Protein AF-A0A8R1I9C0-F1 (afdb_monomer_lite)

Radius of gyration: 32.16 Å; chains: 1; bounding box: 90×76×99 Å

InterPro domains:
  IPR033616 Bridge-like lipid transfer protein family member 1 [PTHR31640] (132-415)
  IPR036397 Ribonuclease H superfamily [G3DSA:3.30.420.10] (11-138)

Secondary structure (DSSP, 8-state):
----S----HHHHHHTT--HHHHHHHTS--HHHHHHHHHHTTT----B-----TTTTSHHHHHHHHHH-S-B--TTTSPTT-GGG-HIIIIIHHHHHHHHTT---SSHHHHHHHHHHHHHTS-HHHHHHHHHTSPPEEEEEEEEEEEEEEEE-HHHHHHHHHHHHHHSSS--S---TT--S-S-TTTTTBSS-SS---S---GGGTS-EEEEEEEEEEEEEEEE--------TTSPPPPPPEEEEEEEEEEEEE-SSEEEEEEEE--EEEEEPPPTT-SS-EEEEES-EEEEEEEEEE-TT--TTBPPEEEEEEEEEEE--EEEEEETTHHHHHHHHHHHHHHHHHH-STT---PPP---BBTTSSBGGG-TTTT-STTS--PPPPBHHHH-EEEEEEEE--EEEEEEETTEEEE--

Foldseek 3Di:
DDDDPDDDDPVVVVVVPCPLQNLCVVVVNHPVVLVVVCVVCVNAADEAEDAVDVSCVDPSNVVNCVVRHLYYQDPVQDDHPCLVLPLCRVPVVVQLCVQCPPDDDPDPVSVVVSSVVSVVPDDPVNSVVSNQVPDAAEAEAEAEAEAAEAADFLLVVQVVVVCCCQCVNPQVDHDDPPDDDPPDLLQRFQLDRPPPPPSPPRCNSVGWYKYKHKHKYAFYKYFLDFDDPPPDPPDDPQGTKIKTWGMWMWIWTDGQFKIKIKIKTAKMKIWADADPPHDDTKIKIWRIKMKIKMWGWDCPPEDPRGGTFTQEIEMEIETEEIAIEAEPPVVVVSVVRSVVRSCCSNVPPVPDDDRPDDQFAANHSHRQQPDPCQPPDPPDPRDGGHGSVVRYHYYYHYHYHYYWYWYDYPPDIDTDD

pLDDT: mean 73.39, std 18.46, range [23.17, 97.19]

Organism: Caenorhabditis japonica (NCBI:txid281687)

Sequence (417 aa):
MKSSPHRPSIELLFKRGLGSAEIARRLQISSSTVRILRRHFAGGPFILQQDWAPSHGSRSTLAVLEAHFPGFLDKNLWPASSPDLNPMDFSVWGMLEGKIAGKVFATVDDLKAALEVAWASIDDGYLRRTVNSLEPDFLGVNIVIEGSDVKFTGLIVKLLFELKNNYFGWYDSMSSLDDGKPEDLIKLKSTFDRNNSNPAKPIEWFRSMDVDVTVRVCNIRAEMLIYSPAIEPLFDPEKVPVVFIEEVAVEVKKTKTQALIQVGVSPACAYLDKSASGTDPGCITLSGFQFRGHAMYSAKEVAWNMGLVEYGWIMEILVGDIAGTLDFPSHALVLHQILETLLLFILSPDDATKVPDRMQFCQHGQLTKACSVAGKKKNEPLAACRTEEAMKYRQIRISVDSVDLTFAEEKTILKTT

Structure (mmCIF, N/CA/C/O backbone):
data_AF-A0A8R1I9C0-F1
#
_entry.id   AF-A0A8R1I9C0-F1
#
loop_
_atom_site.group_PDB
_atom_site.id
_atom_site.type_symbol
_atom_site.label_atom_id
_atom_site.label_alt_id
_atom_site.label_comp_id
_atom_site.label_asym_id
_atom_site.label_entity_id
_atom_site.label_seq_id
_atom_site.pdbx_PDB_ins_code
_atom_site.Cartn_x
_atom_site.Cartn_y
_atom_site.Cartn_z
_atom_site.occupancy
_atom_site.B_iso_or_equiv
_atom_site.auth_seq_id
_atom_site.auth_comp_id
_atom_site.auth_asym_id
_atom_site.auth_atom_id
_atom_site.pdbx_PDB_model_num
ATOM 1 N N . MET A 1 1 ? 41.918 -43.504 -26.534 1.00 29.94 1 MET A N 1
ATOM 2 C CA . MET A 1 1 ? 41.671 -42.795 -27.811 1.00 29.94 1 MET A CA 1
ATOM 3 C C . MET A 1 1 ? 42.480 -41.502 -27.782 1.00 29.94 1 MET A C 1
ATOM 5 O O . MET A 1 1 ? 42.540 -40.872 -26.738 1.00 29.94 1 MET A O 1
ATOM 9 N N . LYS A 1 2 ? 43.208 -41.231 -28.868 1.00 23.17 2 LYS A N 1
ATOM 10 C CA . LYS A 1 2 ? 44.378 -40.344 -29.012 1.00 23.17 2 LYS A CA 1
ATOM 11 C C . LYS A 1 2 ? 44.300 -38.993 -28.277 1.00 23.17 2 LYS A C 1
ATOM 13 O O . LYS A 1 2 ? 43.395 -38.199 -28.509 1.00 23.17 2 LYS A O 1
ATOM 18 N N . SER A 1 3 ? 45.329 -38.713 -27.477 1.00 29.98 3 SER A N 1
ATOM 19 C CA . SER A 1 3 ? 45.716 -37.370 -27.045 1.00 29.98 3 SER A CA 1
ATOM 20 C C . SER A 1 3 ? 46.034 -36.514 -28.274 1.00 29.98 3 SER A C 1
ATOM 22 O O . SER A 1 3 ? 46.989 -36.803 -28.995 1.00 29.98 3 SER A O 1
ATOM 24 N N . SER A 1 4 ? 45.228 -35.483 -28.532 1.00 25.69 4 SER A N 1
ATOM 25 C CA . SER A 1 4 ? 45.495 -34.517 -29.600 1.00 25.69 4 SER A CA 1
ATOM 26 C C . SER A 1 4 ? 46.603 -33.547 -29.162 1.00 25.69 4 SER A C 1
ATOM 28 O O . SER A 1 4 ? 46.416 -32.838 -28.168 1.00 25.69 4 SER A O 1
ATOM 30 N N . PRO A 1 5 ? 47.736 -33.465 -29.880 1.00 33.59 5 PRO A N 1
ATOM 31 C CA . PRO A 1 5 ? 48.786 -32.500 -29.607 1.00 33.59 5 PRO A CA 1
ATOM 32 C C . PRO A 1 5 ? 48.438 -31.212 -30.358 1.00 33.59 5 PRO A C 1
ATOM 34 O O . PRO A 1 5 ? 48.534 -31.188 -31.573 1.00 33.59 5 PRO A O 1
ATOM 37 N N . HIS A 1 6 ? 47.923 -30.202 -29.648 1.00 33.62 6 HIS A N 1
ATOM 38 C CA . HIS A 1 6 ? 47.913 -28.758 -29.989 1.00 33.62 6 HIS A CA 1
ATOM 39 C C . HIS A 1 6 ? 46.763 -28.030 -29.274 1.00 33.62 6 HIS A C 1
ATOM 41 O O . HIS A 1 6 ? 45.937 -27.356 -29.886 1.00 33.62 6 HIS A O 1
ATOM 47 N N . ARG A 1 7 ? 46.710 -28.132 -27.943 1.00 33.62 7 ARG A N 1
ATOM 48 C CA . ARG A 1 7 ? 45.907 -27.217 -27.124 1.00 33.62 7 ARG A CA 1
ATOM 49 C C . ARG A 1 7 ? 46.879 -26.263 -26.428 1.00 33.62 7 ARG A C 1
ATOM 51 O O . ARG A 1 7 ? 47.638 -26.733 -25.584 1.00 33.62 7 ARG A O 1
ATOM 58 N N . PRO A 1 8 ? 46.930 -24.969 -26.778 1.00 31.22 8 PRO A N 1
ATOM 59 C CA . PRO A 1 8 ? 47.720 -24.026 -26.002 1.00 31.22 8 PRO A CA 1
ATOM 60 C C . PRO A 1 8 ? 47.083 -23.901 -24.613 1.00 31.22 8 PRO A C 1
ATOM 62 O O . PRO A 1 8 ? 45.874 -23.688 -24.507 1.00 31.22 8 PRO A O 1
ATOM 65 N N . SER A 1 9 ? 47.878 -24.058 -23.554 1.00 35.94 9 SER A N 1
ATOM 66 C CA . SER A 1 9 ? 47.471 -23.695 -22.195 1.00 35.94 9 SER A CA 1
ATOM 67 C C . SER A 1 9 ? 47.183 -22.189 -22.127 1.00 35.94 9 SER A C 1
ATOM 69 O O . SER A 1 9 ? 47.719 -21.410 -22.915 1.00 35.94 9 SER A O 1
ATOM 71 N N . ILE A 1 10 ? 46.322 -21.773 -21.194 1.00 42.22 10 ILE A N 1
ATOM 72 C CA . ILE A 1 10 ? 45.895 -20.378 -20.961 1.00 42.22 10 ILE A CA 1
ATOM 73 C C . ILE A 1 10 ? 47.075 -19.383 -20.900 1.00 42.22 10 ILE A C 1
ATOM 75 O O . ILE A 1 10 ? 46.959 -18.263 -21.394 1.00 42.22 10 ILE A O 1
ATOM 79 N N . GLU A 1 11 ? 48.246 -19.803 -20.413 1.00 37.56 11 GLU A N 1
ATOM 80 C CA . GLU A 1 11 ? 49.473 -18.989 -20.406 1.00 37.56 11 GLU A CA 1
ATOM 81 C C . GLU A 1 11 ? 50.005 -18.640 -21.805 1.00 37.56 11 GLU A C 1
ATOM 83 O O . GLU A 1 11 ? 50.646 -17.607 -21.988 1.00 37.56 11 GLU A O 1
ATOM 88 N N . LEU A 1 12 ? 49.740 -19.470 -22.817 1.00 39.78 12 LEU A N 1
ATOM 89 C CA . LEU A 1 12 ? 50.243 -19.288 -24.180 1.00 39.78 12 LEU A CA 1
ATOM 90 C C . LEU A 1 12 ? 49.432 -18.246 -24.973 1.00 39.78 12 LEU A C 1
ATOM 92 O O . LEU A 1 12 ? 49.957 -17.653 -25.916 1.00 39.78 12 LEU A O 1
ATOM 96 N N . LEU A 1 13 ? 48.183 -17.982 -24.565 1.00 38.97 13 LEU A N 1
ATOM 97 C CA . LEU A 1 13 ? 47.364 -16.881 -25.092 1.00 38.97 13 LEU A CA 1
ATOM 98 C C . LEU A 1 13 ? 47.771 -15.532 -24.479 1.00 38.97 13 LEU A C 1
ATOM 100 O O . LEU A 1 13 ? 47.834 -14.542 -25.203 1.00 38.97 13 LEU A O 1
ATOM 104 N N . PHE A 1 14 ? 48.160 -15.510 -23.198 1.00 37.91 14 PHE A N 1
ATOM 105 C CA . PHE A 1 14 ? 48.741 -14.326 -22.553 1.00 37.91 14 PHE A CA 1
ATOM 106 C C . PHE A 1 14 ? 50.181 -14.032 -23.026 1.00 37.91 14 PHE A C 1
ATOM 108 O O . PHE A 1 14 ? 50.526 -12.872 -23.240 1.00 37.91 14 PHE A O 1
ATOM 115 N N . LYS A 1 15 ? 51.009 -15.058 -23.295 1.00 38.38 15 LYS A N 1
ATOM 116 C CA . LYS A 1 15 ? 52.380 -14.889 -23.834 1.00 38.38 15 LYS A CA 1
ATOM 117 C C . LYS A 1 15 ? 52.441 -14.406 -25.287 1.00 38.38 15 LYS A C 1
ATOM 119 O O . LYS A 1 15 ? 53.477 -13.897 -25.701 1.00 38.38 15 LYS A O 1
ATOM 124 N N . ARG A 1 16 ? 51.359 -14.533 -26.069 1.00 40.66 16 ARG A N 1
ATOM 125 C CA . ARG A 1 16 ? 51.288 -14.036 -27.459 1.00 40.66 16 ARG A CA 1
ATOM 126 C C . ARG A 1 16 ? 50.937 -12.547 -27.583 1.00 40.66 16 ARG A C 1
ATOM 128 O O . ARG A 1 16 ? 50.728 -12.076 -28.695 1.00 40.66 16 ARG A O 1
ATOM 135 N N . GLY A 1 17 ? 50.898 -11.802 -26.476 1.00 34.22 17 GLY A N 1
ATOM 136 C CA . GLY A 1 17 ? 50.776 -10.340 -26.509 1.00 34.22 17 GLY A CA 1
ATOM 137 C C . GLY A 1 17 ? 49.424 -9.820 -27.004 1.00 34.22 17 GLY A C 1
ATOM 138 O O . GLY A 1 17 ? 49.313 -8.653 -27.368 1.00 34.22 17 GLY A O 1
ATOM 139 N N . LEU A 1 18 ? 48.380 -10.652 -27.013 1.00 41.59 18 LEU A N 1
ATOM 140 C CA . LEU A 1 18 ? 47.022 -10.190 -27.284 1.00 41.59 18 LEU A CA 1
ATOM 141 C C . LEU A 1 18 ? 46.440 -9.629 -25.988 1.00 41.59 18 LEU A C 1
ATOM 143 O O . LEU A 1 18 ? 45.807 -10.337 -25.209 1.00 41.59 18 LEU A O 1
ATOM 147 N N . GLY A 1 19 ? 46.719 -8.349 -25.740 1.00 41.94 19 GLY A N 1
ATOM 148 C CA . GLY A 1 19 ? 46.142 -7.621 -24.617 1.00 41.94 19 GLY A CA 1
ATOM 149 C C . GLY A 1 19 ? 44.613 -7.616 -24.682 1.00 41.94 19 GLY A C 1
ATOM 150 O O . GLY A 1 19 ? 44.015 -7.694 -25.757 1.00 41.94 19 GLY A O 1
ATOM 151 N N . SER A 1 20 ? 43.973 -7.451 -23.528 1.00 41.88 20 SER A N 1
ATOM 152 C CA . SER A 1 20 ? 42.521 -7.270 -23.351 1.00 41.88 20 SER A CA 1
ATOM 153 C C . SER A 1 20 ? 41.899 -6.236 -24.312 1.00 41.88 20 SER A C 1
ATOM 155 O O . SER A 1 20 ? 40.730 -6.344 -24.674 1.00 41.88 20 SER A O 1
ATOM 157 N N . ALA A 1 21 ? 42.703 -5.298 -24.823 1.00 39.72 21 ALA A N 1
ATOM 158 C CA . ALA A 1 21 ? 42.333 -4.332 -25.855 1.00 39.72 21 ALA A CA 1
ATOM 159 C C . ALA A 1 21 ? 42.043 -4.929 -27.253 1.00 39.72 21 ALA A C 1
ATOM 161 O O . ALA A 1 21 ? 41.223 -4.371 -27.977 1.00 39.72 21 ALA A O 1
ATOM 162 N N . GLU A 1 22 ? 42.678 -6.035 -27.664 1.00 42.78 22 GLU A N 1
ATOM 163 C CA . GLU A 1 22 ? 42.409 -6.683 -28.965 1.00 42.78 22 GLU A CA 1
ATOM 164 C C . GLU A 1 22 ? 41.132 -7.539 -28.913 1.00 42.78 22 GLU A C 1
ATOM 166 O O . GLU A 1 22 ? 40.367 -7.597 -29.876 1.00 42.78 22 GLU A O 1
ATOM 171 N N . ILE A 1 23 ? 40.861 -8.157 -27.759 1.00 43.44 23 ILE A N 1
ATOM 172 C CA . ILE A 1 23 ? 39.637 -8.932 -27.508 1.00 43.44 23 ILE A CA 1
ATOM 173 C C . ILE A 1 23 ? 38.421 -7.990 -27.469 1.00 43.44 23 ILE A C 1
ATOM 175 O O . ILE A 1 23 ? 37.419 -8.264 -28.126 1.00 43.44 23 ILE A O 1
ATOM 179 N N . ALA A 1 24 ? 38.552 -6.822 -26.826 1.00 43.34 24 ALA A N 1
ATOM 180 C CA . ALA A 1 24 ? 37.562 -5.741 -26.876 1.00 43.34 24 ALA A CA 1
ATOM 181 C C . ALA A 1 24 ? 37.323 -5.209 -28.307 1.00 43.34 24 ALA A C 1
ATOM 183 O O . ALA A 1 24 ? 36.194 -4.891 -28.678 1.00 43.34 24 ALA A O 1
ATOM 184 N N . ARG A 1 25 ? 38.366 -5.172 -29.153 1.00 44.41 25 ARG A N 1
ATOM 185 C CA . ARG A 1 25 ? 38.270 -4.747 -30.563 1.00 44.41 25 ARG A CA 1
ATOM 186 C C . ARG A 1 25 ? 37.453 -5.719 -31.423 1.00 44.41 25 ARG A C 1
ATOM 188 O O . ARG A 1 25 ? 36.749 -5.278 -32.325 1.00 44.41 25 ARG A O 1
ATOM 195 N N . ARG A 1 26 ? 37.508 -7.025 -31.130 1.00 42.28 26 ARG A N 1
ATOM 196 C CA . ARG A 1 26 ? 36.734 -8.065 -31.840 1.00 42.28 26 ARG A CA 1
ATOM 197 C C . ARG A 1 26 ? 35.256 -8.118 -31.451 1.00 42.28 26 ARG A C 1
ATOM 199 O O . ARG A 1 26 ? 34.464 -8.660 -32.211 1.00 42.28 26 ARG A O 1
ATOM 206 N N . LEU A 1 27 ? 34.896 -7.551 -30.303 1.00 44.88 27 LEU A N 1
ATOM 207 C CA . LEU A 1 27 ? 33.525 -7.524 -29.783 1.00 44.88 27 LEU A CA 1
ATOM 208 C C . LEU A 1 27 ? 32.824 -6.182 -30.003 1.00 44.88 27 LEU A C 1
ATOM 210 O O . LEU A 1 27 ? 31.707 -6.004 -29.539 1.00 44.88 27 LEU A O 1
ATOM 214 N N . GLN A 1 28 ? 33.487 -5.223 -30.662 1.00 52.09 28 GLN A N 1
ATOM 215 C CA . GLN A 1 28 ? 33.010 -3.851 -30.898 1.00 52.09 28 GLN A CA 1
ATOM 216 C C . GLN A 1 28 ? 32.676 -3.027 -29.633 1.00 52.09 28 GLN A C 1
ATOM 218 O O . GLN A 1 28 ? 32.422 -1.828 -29.733 1.00 52.09 28 GLN A O 1
ATOM 223 N N . ILE A 1 29 ? 32.783 -3.591 -28.426 1.00 54.53 29 ILE A N 1
ATOM 224 C CA . ILE A 1 29 ? 32.727 -2.845 -27.165 1.00 54.53 29 ILE A CA 1
ATOM 225 C C . ILE A 1 29 ? 34.126 -2.293 -26.881 1.00 54.53 29 ILE A C 1
ATOM 227 O O . ILE A 1 29 ? 34.937 -2.885 -26.170 1.00 54.53 29 ILE A O 1
ATOM 231 N N . SER A 1 30 ? 34.442 -1.151 -27.487 1.00 54.41 30 SER A N 1
ATOM 232 C CA . SER A 1 30 ? 35.718 -0.475 -27.254 1.00 54.41 30 SER A CA 1
ATOM 233 C C . SER A 1 30 ? 35.876 -0.065 -25.778 1.00 54.41 30 SER A C 1
ATOM 235 O O . SER A 1 30 ? 34.903 0.262 -25.096 1.00 54.41 30 SER A O 1
ATOM 237 N N . SER A 1 31 ? 37.111 0.015 -25.276 1.00 53.94 31 SER A N 1
ATOM 238 C CA . SER A 1 31 ? 37.396 0.595 -23.950 1.00 53.94 31 SER A CA 1
ATOM 239 C C . SER A 1 31 ? 36.885 2.041 -23.819 1.00 53.94 31 SER A C 1
ATOM 241 O O . SER A 1 31 ? 36.512 2.484 -22.730 1.00 53.94 31 SER A O 1
ATOM 243 N N . SER A 1 32 ? 36.787 2.768 -24.938 1.00 58.84 32 SER A N 1
ATOM 244 C CA . SER A 1 32 ? 36.096 4.057 -25.034 1.00 58.84 32 SER A CA 1
ATOM 245 C C . SER A 1 32 ? 34.602 3.958 -24.735 1.00 58.84 32 SER A C 1
ATOM 247 O O . SER A 1 32 ? 34.104 4.820 -24.019 1.00 58.84 32 SER A O 1
ATOM 249 N N . THR A 1 33 ? 33.906 2.919 -25.201 1.00 61.12 33 THR A N 1
ATOM 250 C CA . THR A 1 33 ? 32.479 2.684 -24.927 1.00 61.12 33 THR A CA 1
ATOM 251 C C . THR A 1 33 ? 32.239 2.526 -23.427 1.00 61.12 33 THR A C 1
ATOM 253 O O . THR A 1 33 ? 31.409 3.226 -22.859 1.00 61.12 33 THR A O 1
ATOM 256 N N . VAL A 1 34 ? 33.041 1.703 -22.743 1.00 61.25 34 VAL A N 1
ATOM 257 C CA . VAL A 1 34 ? 32.955 1.514 -21.281 1.00 61.25 34 VAL A CA 1
ATOM 258 C C . VAL A 1 34 ? 33.198 2.828 -20.534 1.00 61.25 34 VAL A C 1
ATOM 260 O O . VAL A 1 34 ? 32.484 3.16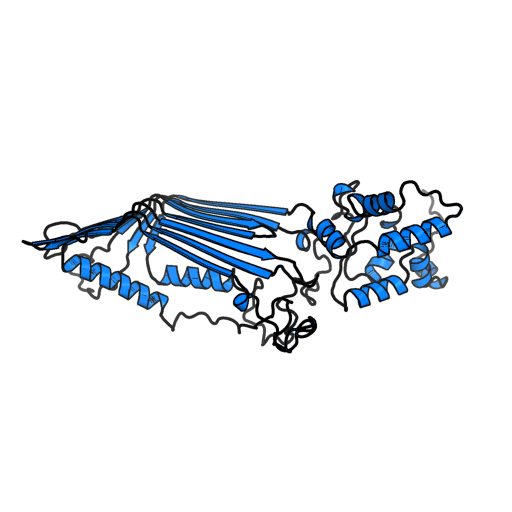2 -19.589 1.00 61.25 34 VAL A O 1
ATOM 263 N N . ARG A 1 35 ? 34.189 3.615 -20.969 1.00 63.88 35 ARG A N 1
ATOM 264 C CA . ARG A 1 35 ? 34.485 4.930 -20.384 1.00 63.88 35 ARG A CA 1
ATOM 265 C C . ARG A 1 35 ? 33.346 5.933 -20.606 1.00 63.88 35 ARG A C 1
ATOM 267 O O . ARG A 1 35 ? 33.035 6.692 -19.691 1.00 63.88 35 ARG A O 1
ATOM 274 N N . ILE A 1 36 ? 32.729 5.933 -21.790 1.00 66.12 36 ILE A N 1
ATOM 275 C CA . ILE A 1 36 ? 31.563 6.768 -22.113 1.00 66.12 36 ILE A CA 1
ATOM 276 C C . ILE A 1 36 ? 30.381 6.373 -21.226 1.00 66.12 36 ILE A C 1
ATOM 278 O O . ILE A 1 36 ? 29.801 7.251 -20.597 1.00 66.12 36 ILE A O 1
ATOM 282 N N . LEU A 1 37 ? 30.087 5.077 -21.094 1.00 63.38 37 LEU A N 1
ATOM 283 C CA . LEU A 1 37 ? 29.000 4.570 -20.250 1.00 63.38 37 LEU A CA 1
ATOM 284 C C . LEU A 1 37 ? 29.204 4.940 -18.776 1.00 63.38 37 LEU A C 1
ATOM 286 O O . LEU A 1 37 ? 28.312 5.512 -18.154 1.00 63.38 37 LEU A O 1
ATOM 290 N N . ARG A 1 38 ? 30.405 4.717 -18.226 1.00 63.00 38 ARG A N 1
ATOM 291 C CA . ARG A 1 38 ? 30.728 5.104 -16.840 1.00 63.00 38 ARG A CA 1
ATOM 292 C C . ARG A 1 38 ? 30.567 6.606 -16.602 1.00 63.00 38 ARG A C 1
ATOM 294 O O . ARG A 1 38 ? 30.095 7.005 -15.541 1.00 63.00 38 ARG A O 1
ATOM 301 N N . ARG A 1 39 ? 30.938 7.439 -17.580 1.00 64.50 39 ARG A N 1
ATOM 302 C CA . ARG A 1 39 ? 30.758 8.895 -17.506 1.00 64.50 39 ARG A CA 1
ATOM 303 C C . ARG A 1 39 ? 29.285 9.292 -17.612 1.00 64.50 39 ARG A C 1
ATOM 305 O O . ARG A 1 39 ? 28.845 10.144 -16.851 1.00 64.50 39 ARG A O 1
ATOM 312 N N . HIS A 1 40 ? 28.546 8.673 -18.530 1.00 65.62 40 HIS A N 1
ATOM 313 C CA . HIS A 1 40 ? 27.128 8.929 -18.768 1.00 65.62 40 HIS A CA 1
ATOM 314 C C . HIS A 1 40 ? 26.287 8.639 -17.520 1.00 65.62 40 HIS A C 1
ATOM 316 O O . HIS A 1 40 ? 25.472 9.459 -17.109 1.00 65.62 40 HIS A O 1
ATOM 322 N N . PHE A 1 41 ? 26.551 7.513 -16.859 1.00 60.28 41 PHE A N 1
ATOM 323 C CA . PHE A 1 41 ? 25.861 7.129 -15.629 1.00 60.28 41 PHE A CA 1
ATOM 324 C C . PHE A 1 41 ? 26.485 7.728 -14.359 1.00 60.28 41 PHE A C 1
ATOM 326 O O . PHE A 1 41 ? 26.131 7.314 -13.260 1.00 60.28 41 PHE A O 1
ATOM 333 N N . ALA A 1 42 ? 27.405 8.696 -14.486 1.00 55.94 42 ALA A N 1
ATOM 334 C CA . ALA A 1 42 ? 28.085 9.369 -13.374 1.00 55.94 42 ALA A CA 1
ATOM 335 C C . ALA A 1 42 ? 28.703 8.405 -12.334 1.00 55.94 42 ALA A C 1
ATOM 337 O O . ALA A 1 42 ? 28.739 8.699 -11.141 1.00 55.94 42 ALA A O 1
ATOM 338 N N . GLY A 1 43 ? 29.176 7.238 -12.782 1.00 53.62 43 GLY A N 1
ATOM 339 C CA . GLY A 1 43 ? 29.708 6.186 -11.911 1.00 53.62 43 GLY A CA 1
ATOM 340 C C . GLY A 1 43 ? 28.659 5.374 -11.137 1.00 53.62 43 GLY A C 1
ATOM 341 O O . GLY A 1 43 ? 29.042 4.560 -10.301 1.00 53.62 43 GLY A O 1
ATOM 342 N N . GLY A 1 44 ? 27.363 5.565 -11.400 1.00 49.38 44 GLY A N 1
ATOM 343 C CA . GLY A 1 44 ? 26.293 4.708 -10.887 1.00 49.38 44 GLY A CA 1
ATOM 344 C C . GLY A 1 44 ? 26.340 3.292 -11.487 1.00 49.38 44 GLY A C 1
ATOM 345 O O . GLY A 1 44 ? 26.877 3.110 -12.584 1.00 49.38 44 GLY A O 1
ATOM 346 N N . PRO A 1 45 ? 25.802 2.274 -10.786 1.00 56.75 45 PRO A N 1
ATOM 347 C CA . PRO A 1 45 ? 25.726 0.916 -11.312 1.00 56.75 45 PRO A CA 1
ATOM 348 C C . PRO A 1 45 ? 24.738 0.844 -12.483 1.00 56.75 45 PRO A C 1
ATOM 350 O O . PRO A 1 45 ? 23.701 1.503 -12.478 1.00 56.75 45 PRO A O 1
ATOM 353 N N . PHE A 1 46 ? 25.062 0.029 -13.482 1.00 65.31 46 PHE A N 1
ATOM 354 C CA . PHE A 1 46 ? 24.222 -0.242 -14.646 1.00 65.31 46 PHE A CA 1
ATOM 355 C C . PHE A 1 46 ? 24.356 -1.716 -15.027 1.00 65.31 46 PHE A C 1
ATOM 357 O O . PHE A 1 46 ? 25.414 -2.309 -14.822 1.00 65.31 46 PHE A O 1
ATOM 364 N N . ILE A 1 47 ? 23.302 -2.305 -15.584 1.00 70.75 47 ILE A N 1
ATOM 365 C CA . ILE A 1 47 ? 23.338 -3.679 -16.086 1.00 70.75 47 ILE A CA 1
ATOM 366 C C . ILE A 1 47 ? 23.338 -3.655 -17.605 1.00 70.75 47 ILE A C 1
ATOM 368 O O . ILE A 1 47 ? 22.550 -2.939 -18.222 1.00 70.75 47 ILE A O 1
ATOM 372 N N . LEU A 1 48 ? 24.225 -4.446 -18.204 1.00 78.31 48 LEU A N 1
ATOM 373 C CA . LEU A 1 48 ? 24.149 -4.738 -19.627 1.00 78.31 48 LEU A CA 1
ATOM 374 C C . LEU A 1 48 ? 23.130 -5.855 -19.877 1.00 78.31 48 LEU A C 1
ATOM 376 O O . LEU A 1 48 ? 23.327 -6.994 -19.455 1.00 78.31 48 LEU A O 1
ATOM 380 N N . GLN A 1 49 ? 22.068 -5.526 -20.602 1.00 81.81 49 GLN A N 1
ATOM 381 C CA . GLN A 1 49 ? 21.154 -6.494 -21.199 1.00 81.81 49 GLN A CA 1
ATOM 382 C C . GLN A 1 49 ? 21.612 -6.772 -22.639 1.00 81.81 49 GLN A C 1
ATOM 384 O O . GLN A 1 49 ? 21.832 -5.837 -23.406 1.00 81.81 49 GLN A O 1
ATOM 389 N N . GLN A 1 50 ? 21.775 -8.046 -22.992 1.00 77.69 50 GLN A N 1
ATOM 390 C CA . GLN A 1 50 ? 22.074 -8.512 -24.350 1.00 77.69 50 GLN A CA 1
ATOM 391 C C . GLN A 1 50 ? 21.404 -9.873 -24.578 1.00 77.69 50 GLN A C 1
ATOM 393 O O . GLN A 1 50 ? 21.148 -10.602 -23.618 1.00 77.69 50 GLN A O 1
ATOM 398 N N . ASP A 1 51 ? 21.152 -10.232 -25.833 1.00 79.00 51 ASP A N 1
ATOM 399 C CA . ASP A 1 51 ? 20.721 -11.578 -26.196 1.00 79.00 51 ASP A CA 1
ATOM 400 C C . ASP A 1 51 ? 21.890 -12.577 -26.108 1.00 79.00 51 ASP A C 1
ATOM 402 O O . ASP A 1 51 ? 23.068 -12.221 -26.182 1.00 79.00 51 ASP A O 1
ATOM 406 N N . TRP A 1 52 ? 21.574 -13.865 -25.966 1.00 81.25 52 TRP A N 1
ATOM 407 C CA . TRP A 1 52 ? 22.575 -14.931 -25.827 1.00 81.25 52 TRP A CA 1
ATOM 408 C C . TRP A 1 52 ? 22.895 -15.644 -27.144 1.00 81.25 52 TRP A C 1
ATOM 410 O O . TRP A 1 52 ? 23.097 -16.863 -27.172 1.00 81.25 52 TRP A O 1
ATOM 420 N N . ALA A 1 53 ? 22.991 -14.881 -28.239 1.00 77.50 53 ALA A N 1
ATOM 421 C CA . ALA A 1 53 ? 23.546 -15.381 -29.493 1.00 77.50 53 ALA A CA 1
ATOM 422 C C . ALA A 1 53 ? 24.942 -16.010 -29.260 1.00 77.50 53 ALA A C 1
ATOM 424 O O . ALA A 1 53 ? 25.672 -15.590 -28.353 1.00 77.50 53 ALA A O 1
ATOM 425 N N . PRO A 1 54 ? 25.375 -17.005 -30.062 1.00 77.12 54 PRO A N 1
ATOM 426 C CA . PRO A 1 54 ? 26.631 -17.727 -29.818 1.00 77.12 54 PRO A CA 1
ATOM 427 C C . PRO A 1 54 ? 27.879 -16.836 -29.674 1.00 77.12 54 PRO A C 1
ATOM 429 O O . PRO A 1 54 ? 28.802 -17.179 -28.934 1.00 77.12 54 PRO A O 1
ATOM 432 N N . SER A 1 55 ? 27.908 -15.682 -30.345 1.00 74.25 55 SER A N 1
ATOM 433 C CA . SER A 1 55 ? 28.952 -14.659 -30.207 1.00 74.25 55 SER A CA 1
ATOM 434 C C . SER A 1 55 ? 28.946 -13.990 -28.829 1.00 74.25 55 SER A C 1
ATOM 436 O O . SER A 1 55 ? 30.012 -13.758 -28.257 1.00 74.25 55 SER A O 1
ATOM 438 N N . HIS A 1 56 ? 27.773 -13.711 -28.264 1.00 75.06 56 HIS A N 1
ATOM 439 C CA . HIS A 1 56 ? 27.616 -13.044 -26.970 1.00 75.06 56 HIS A CA 1
ATOM 440 C C . HIS A 1 56 ? 27.932 -13.980 -25.799 1.00 75.06 56 HIS A C 1
ATOM 442 O O . HIS A 1 56 ? 28.520 -13.549 -24.810 1.00 75.06 56 HIS A O 1
ATOM 448 N N . GLY A 1 57 ? 27.676 -15.284 -25.962 1.00 73.81 57 GLY A N 1
ATOM 449 C CA . GLY A 1 57 ? 28.060 -16.321 -24.998 1.00 73.81 57 GLY A CA 1
ATOM 450 C C . GLY A 1 57 ? 29.491 -16.855 -25.127 1.00 73.81 57 GLY A C 1
ATOM 451 O O . GLY A 1 57 ? 29.849 -17.828 -24.459 1.00 73.81 57 GLY A O 1
ATOM 452 N N . SER A 1 58 ? 30.320 -16.272 -25.999 1.00 77.44 58 SER A N 1
ATOM 453 C CA . SER A 1 58 ? 31.699 -16.725 -26.185 1.00 77.44 58 SER A CA 1
ATOM 454 C C . SER A 1 58 ? 32.561 -16.423 -24.952 1.00 77.44 58 SER A C 1
ATOM 456 O O . SER A 1 58 ? 32.412 -15.383 -24.312 1.00 77.44 58 SER A O 1
ATOM 458 N N . ARG A 1 59 ? 33.539 -17.289 -24.647 1.00 73.50 59 ARG A N 1
ATOM 459 C CA . ARG A 1 59 ? 34.462 -17.087 -23.507 1.00 73.50 59 ARG A CA 1
ATOM 460 C C . ARG A 1 59 ? 35.199 -15.746 -23.566 1.00 73.50 59 ARG A C 1
ATOM 462 O O . ARG A 1 59 ? 35.442 -15.132 -22.535 1.00 73.50 59 ARG A O 1
ATOM 469 N N . SER A 1 60 ? 35.551 -15.298 -24.770 1.00 71.81 60 SER A N 1
ATOM 470 C CA . SER A 1 60 ? 36.164 -13.987 -24.999 1.00 71.81 60 SER A CA 1
ATOM 471 C C . SER A 1 60 ? 35.233 -12.830 -24.643 1.00 71.81 60 SER A C 1
ATOM 473 O O . SER A 1 60 ? 35.710 -11.830 -24.117 1.00 71.81 60 SER A O 1
ATOM 475 N N . THR A 1 61 ? 33.931 -12.963 -24.909 1.00 70.00 61 THR A N 1
ATOM 476 C CA . THR A 1 61 ? 32.928 -11.940 -24.582 1.00 70.00 61 THR A CA 1
ATOM 477 C C . THR A 1 61 ? 32.732 -11.832 -23.086 1.00 70.00 61 THR A C 1
ATOM 479 O O . THR A 1 61 ? 32.859 -10.742 -22.539 1.00 70.00 61 THR A O 1
ATOM 482 N N . LEU A 1 62 ? 32.526 -12.966 -22.414 1.00 77.56 62 LEU A N 1
ATOM 483 C CA . LEU A 1 62 ? 32.318 -13.002 -20.966 1.00 77.56 62 LEU A CA 1
ATOM 484 C C . LEU A 1 62 ? 33.492 -12.389 -20.200 1.00 77.56 62 LEU A C 1
ATOM 486 O O . LEU A 1 62 ? 33.270 -11.560 -19.327 1.00 77.56 62 LEU A O 1
ATOM 490 N N . ALA A 1 63 ? 34.733 -12.678 -20.607 1.00 74.81 63 ALA A N 1
ATOM 491 C CA . ALA A 1 63 ? 35.918 -12.088 -19.983 1.00 74.81 63 ALA A CA 1
ATOM 492 C C . ALA A 1 63 ? 35.961 -10.548 -20.081 1.00 74.81 63 ALA A C 1
ATOM 494 O O . ALA A 1 63 ? 36.459 -9.881 -19.177 1.00 74.81 63 ALA A O 1
ATOM 495 N N . VAL A 1 64 ? 35.446 -9.963 -21.171 1.00 72.12 64 VAL A N 1
ATOM 496 C CA . VAL A 1 64 ? 35.333 -8.500 -21.317 1.00 72.12 64 VAL A CA 1
ATOM 497 C C . VAL A 1 64 ? 34.194 -7.961 -20.455 1.00 72.12 64 VAL A C 1
ATOM 499 O O . VAL A 1 64 ? 34.362 -6.919 -19.820 1.00 72.12 64 VAL A O 1
ATOM 502 N N . LEU A 1 65 ? 33.057 -8.657 -20.410 1.00 74.50 65 LEU A N 1
ATOM 503 C CA . LEU A 1 65 ? 31.912 -8.249 -19.598 1.00 74.50 65 LEU A CA 1
ATOM 504 C C . LEU A 1 65 ? 32.263 -8.221 -18.109 1.00 74.50 65 LEU A C 1
ATOM 506 O O . LEU A 1 65 ? 32.103 -7.179 -17.477 1.00 74.50 65 LEU A O 1
ATOM 510 N N . GLU A 1 66 ? 32.845 -9.303 -17.595 1.00 76.19 66 GLU A N 1
ATOM 511 C CA . GLU A 1 66 ? 33.299 -9.436 -16.205 1.00 76.19 66 GLU A CA 1
ATOM 512 C C . GLU A 1 66 ? 34.340 -8.373 -15.816 1.00 76.19 66 GLU A C 1
ATOM 514 O O . GLU A 1 66 ? 34.333 -7.870 -14.695 1.00 76.19 66 GLU A O 1
ATOM 519 N N . ALA A 1 67 ? 35.230 -7.990 -16.737 1.00 71.69 67 ALA A N 1
ATOM 520 C CA . ALA A 1 67 ? 36.282 -7.013 -16.454 1.00 71.69 67 ALA A CA 1
ATOM 521 C C . ALA A 1 67 ? 35.793 -5.553 -16.448 1.00 71.69 67 ALA A C 1
ATOM 523 O O . ALA A 1 67 ? 36.415 -4.686 -15.822 1.00 71.69 67 ALA A O 1
ATOM 524 N N . HIS A 1 68 ? 34.730 -5.237 -17.193 1.00 71.44 68 HIS A N 1
ATOM 525 C CA . HIS A 1 68 ? 34.394 -3.850 -17.523 1.00 71.44 68 HIS A CA 1
ATOM 526 C C . HIS A 1 68 ? 33.013 -3.390 -17.065 1.00 71.44 68 HIS A C 1
ATOM 528 O O . HIS A 1 68 ? 32.857 -2.194 -16.770 1.00 71.44 68 HIS A O 1
ATOM 534 N N . PHE A 1 69 ? 32.045 -4.299 -16.985 1.00 67.38 69 PHE A N 1
ATOM 535 C CA . PHE A 1 69 ? 30.669 -3.998 -16.617 1.00 67.38 69 PHE A CA 1
ATOM 536 C C . PHE A 1 69 ? 30.433 -4.354 -15.148 1.00 67.38 69 PHE A C 1
ATOM 538 O O . PHE A 1 69 ? 30.880 -5.405 -14.699 1.00 67.38 69 PHE A O 1
ATOM 545 N N . PRO A 1 70 ? 29.736 -3.499 -14.381 1.00 64.06 70 PRO A N 1
ATOM 546 C CA . PRO A 1 70 ? 29.422 -3.804 -12.988 1.00 64.06 70 PRO A CA 1
ATOM 547 C C . PRO A 1 70 ? 28.353 -4.905 -12.848 1.00 64.06 70 PRO A C 1
ATOM 549 O O . PRO A 1 70 ? 28.193 -5.444 -11.759 1.00 64.06 70 PRO A O 1
ATOM 552 N N . GLY A 1 71 ? 27.643 -5.243 -13.932 1.00 72.44 71 GLY A N 1
ATOM 553 C CA . GLY A 1 71 ? 26.736 -6.386 -14.038 1.00 72.44 71 GLY A CA 1
ATOM 554 C C . GLY A 1 71 ? 26.234 -6.577 -15.474 1.00 72.44 71 GLY A C 1
ATOM 555 O O . GLY A 1 71 ? 26.194 -5.625 -16.261 1.00 72.44 71 GLY A O 1
ATOM 556 N N . PHE A 1 72 ? 25.856 -7.803 -15.827 1.00 74.50 72 PHE A N 1
ATOM 557 C CA . PHE A 1 72 ? 25.211 -8.150 -17.095 1.00 74.50 72 PHE A CA 1
ATOM 558 C C . PHE A 1 72 ? 24.229 -9.307 -16.883 1.00 74.50 72 PHE A C 1
ATOM 560 O O . PHE A 1 72 ? 24.382 -10.076 -15.936 1.00 74.50 72 PHE A O 1
ATOM 567 N N . LEU A 1 73 ? 23.221 -9.425 -17.748 1.00 74.44 73 LEU A N 1
ATOM 568 C CA . LEU A 1 73 ? 22.239 -10.505 -17.659 1.00 74.44 73 LEU A CA 1
ATOM 569 C C . LEU A 1 73 ? 22.832 -11.812 -18.171 1.00 74.44 73 LEU A C 1
ATOM 571 O O . LEU A 1 73 ? 23.174 -11.921 -19.350 1.00 74.44 73 LEU A O 1
ATOM 575 N N . ASP A 1 74 ? 22.963 -12.792 -17.280 1.00 72.81 74 ASP A N 1
ATOM 576 C CA . ASP A 1 74 ? 23.491 -14.105 -17.628 1.00 72.81 74 ASP A CA 1
ATOM 577 C C . ASP A 1 74 ? 22.521 -14.927 -18.504 1.00 72.81 74 ASP A C 1
ATOM 579 O O . ASP A 1 74 ? 21.367 -14.553 -18.737 1.00 72.81 74 ASP A O 1
ATOM 583 N N . LYS A 1 75 ? 23.007 -16.064 -19.017 1.00 75.62 75 LYS A N 1
ATOM 584 C CA . LYS A 1 75 ? 22.243 -16.938 -19.920 1.00 75.62 75 LYS A CA 1
ATOM 585 C C . LYS A 1 75 ? 21.012 -17.564 -19.258 1.00 75.62 75 LYS A C 1
ATOM 587 O O . LYS A 1 75 ? 20.086 -17.955 -19.958 1.00 75.62 75 LYS A O 1
ATOM 592 N N . ASN A 1 76 ? 21.028 -17.719 -17.940 1.00 73.62 76 ASN A N 1
ATOM 593 C CA . ASN A 1 76 ? 19.932 -18.325 -17.195 1.00 73.62 76 ASN A CA 1
ATOM 594 C C . ASN A 1 76 ? 18.843 -17.294 -16.867 1.00 73.62 76 ASN A C 1
ATOM 596 O O . ASN A 1 76 ? 17.692 -17.679 -16.700 1.00 73.62 76 ASN A O 1
ATOM 600 N N . LEU A 1 77 ? 19.200 -16.007 -16.800 1.00 70.25 77 LEU A N 1
ATOM 601 C CA . LEU A 1 77 ? 18.278 -14.900 -16.539 1.00 70.25 77 LEU A CA 1
ATOM 602 C C . LEU A 1 77 ? 17.601 -14.360 -17.806 1.00 70.25 77 LEU A C 1
ATOM 604 O O . LEU A 1 77 ? 16.469 -13.888 -17.733 1.00 70.25 77 LEU A O 1
ATOM 608 N N . TRP A 1 78 ? 18.270 -14.402 -18.964 1.00 76.06 78 TRP A N 1
ATOM 609 C CA . TRP A 1 78 ? 17.685 -13.937 -20.224 1.00 76.06 78 TRP A CA 1
ATOM 610 C C . TRP A 1 78 ? 17.077 -15.095 -21.033 1.00 76.06 78 TRP A C 1
ATOM 612 O O . TRP A 1 78 ? 17.817 -15.974 -21.490 1.00 76.06 78 TRP A O 1
ATOM 622 N N . PRO A 1 79 ? 15.753 -15.107 -21.265 1.00 73.12 79 PRO A N 1
ATOM 623 C CA . PRO A 1 79 ? 15.106 -16.189 -21.993 1.00 73.12 79 PRO A CA 1
ATOM 624 C C . PRO A 1 79 ? 15.525 -16.224 -23.469 1.00 73.12 79 PRO A C 1
ATOM 626 O O . PRO A 1 79 ? 15.721 -15.205 -24.139 1.00 73.12 79 PRO A O 1
ATOM 629 N N . ALA A 1 80 ? 15.700 -17.440 -23.988 1.00 73.94 80 ALA A N 1
ATOM 630 C CA . ALA A 1 80 ? 16.058 -17.644 -25.384 1.00 73.94 80 ALA A CA 1
ATOM 631 C C . ALA A 1 80 ? 14.884 -17.275 -26.303 1.00 73.94 80 ALA A C 1
ATOM 633 O O . ALA A 1 80 ? 13.757 -17.699 -26.069 1.00 73.94 80 ALA A O 1
ATOM 634 N N . SER A 1 81 ? 15.181 -16.586 -27.409 1.00 77.69 81 SER A N 1
ATOM 635 C CA . SER A 1 81 ? 14.190 -16.185 -28.423 1.00 77.69 81 SER A CA 1
ATOM 636 C C . SER A 1 81 ? 13.086 -15.254 -27.901 1.00 77.69 81 SER A C 1
ATOM 638 O O . SER A 1 81 ? 11.943 -15.376 -28.329 1.00 77.69 81 SER A O 1
ATOM 640 N N . SER A 1 82 ? 13.434 -14.311 -27.019 1.00 79.31 82 SER A N 1
ATOM 641 C CA . SER A 1 82 ? 12.495 -13.331 -26.445 1.00 79.31 82 SER A CA 1
ATOM 642 C C . SER A 1 82 ? 12.762 -11.889 -26.910 1.00 79.31 82 SER A C 1
ATOM 644 O O . SER A 1 82 ? 13.225 -11.060 -26.120 1.00 79.31 82 SER A O 1
ATOM 646 N N . PRO A 1 83 ? 12.523 -11.561 -28.197 1.00 76.69 83 PRO A N 1
ATOM 647 C CA . PRO A 1 83 ? 12.648 -10.189 -28.699 1.00 76.69 83 PRO A CA 1
ATOM 648 C C . PRO A 1 83 ? 11.582 -9.249 -28.110 1.00 76.69 83 PRO A C 1
ATOM 650 O O . PRO A 1 83 ? 11.793 -8.044 -28.022 1.00 76.69 83 PRO A O 1
ATOM 653 N N . ASP A 1 84 ? 10.457 -9.801 -27.658 1.00 72.88 84 ASP A N 1
ATOM 654 C CA . ASP A 1 84 ? 9.372 -9.115 -26.952 1.00 72.88 84 ASP A CA 1
ATOM 655 C C . ASP A 1 84 ? 9.807 -8.521 -25.605 1.00 72.88 84 ASP A C 1
ATOM 657 O O . ASP A 1 84 ? 9.246 -7.523 -25.159 1.00 72.88 84 ASP A O 1
ATOM 661 N N . LEU A 1 85 ? 10.853 -9.076 -24.989 1.00 73.94 85 LEU A N 1
ATOM 662 C CA . LEU A 1 85 ? 11.420 -8.570 -23.739 1.00 73.94 85 LEU A CA 1
ATOM 663 C C . LEU A 1 85 ? 12.581 -7.591 -23.953 1.00 73.94 85 LEU A C 1
ATOM 665 O O . LEU A 1 85 ? 13.052 -6.994 -22.986 1.00 73.94 85 LEU A O 1
ATOM 669 N N . ASN A 1 86 ? 13.061 -7.411 -25.190 1.00 81.06 86 ASN A N 1
ATOM 670 C CA . ASN A 1 86 ? 14.181 -6.527 -25.509 1.00 81.06 86 ASN A CA 1
ATOM 671 C C . ASN A 1 86 ? 13.695 -5.169 -26.047 1.00 81.06 86 ASN A C 1
ATOM 673 O O . ASN A 1 86 ? 13.265 -5.109 -27.200 1.00 81.06 86 ASN A O 1
ATOM 677 N N . PRO A 1 87 ? 13.850 -4.056 -25.299 1.00 81.19 87 PRO A N 1
ATOM 678 C CA . PRO A 1 87 ? 13.476 -2.709 -25.752 1.00 81.19 87 PRO A CA 1
ATOM 679 C C . PRO A 1 87 ? 14.039 -2.320 -27.118 1.00 81.19 87 PRO A C 1
ATOM 681 O O . PRO A 1 87 ? 13.403 -1.564 -27.859 1.00 81.19 87 PRO A O 1
ATOM 684 N N . MET A 1 88 ? 15.226 -2.835 -27.457 1.00 83.56 88 MET A N 1
ATOM 685 C CA . MET A 1 88 ? 15.818 -2.610 -28.769 1.00 83.56 88 MET A CA 1
ATOM 686 C C . MET A 1 88 ? 14.999 -3.268 -29.881 1.00 83.56 88 MET A C 1
ATOM 688 O O . MET A 1 88 ? 14.699 -2.604 -30.871 1.00 83.56 88 MET A O 1
ATOM 692 N N . ASP A 1 89 ? 14.580 -4.520 -29.692 1.00 80.50 89 ASP A N 1
ATOM 693 C CA . ASP A 1 89 ? 13.908 -5.321 -30.719 1.00 80.50 89 ASP A CA 1
ATOM 694 C C . ASP A 1 89 ? 12.423 -4.981 -30.844 1.00 80.50 89 ASP A C 1
ATOM 696 O O . ASP A 1 89 ? 11.953 -4.729 -31.952 1.00 80.50 89 ASP A O 1
ATOM 700 N N . PHE A 1 90 ? 11.677 -4.898 -29.736 1.00 76.62 90 PHE A N 1
ATOM 701 C CA . PHE A 1 90 ? 10.232 -4.647 -29.816 1.00 76.62 90 PHE A CA 1
ATOM 702 C C . PHE A 1 90 ? 9.868 -3.190 -30.148 1.00 76.62 90 PHE A C 1
ATOM 704 O O . PHE A 1 90 ? 8.698 -2.898 -30.399 1.00 76.62 90 PHE A O 1
ATOM 711 N N . SER A 1 91 ? 10.825 -2.249 -30.126 1.00 83.25 91 SER A N 1
ATOM 712 C CA . SER A 1 91 ? 10.512 -0.818 -30.259 1.00 83.25 91 SER A CA 1
ATOM 713 C C . SER A 1 91 ? 11.581 0.026 -30.952 1.00 83.25 91 SER A C 1
ATOM 715 O O . SER A 1 91 ? 11.287 0.669 -31.964 1.00 83.25 91 SER A O 1
ATOM 717 N N . VAL A 1 92 ? 12.810 0.087 -30.428 1.00 84.12 92 VAL A N 1
ATOM 718 C CA . VAL A 1 92 ? 13.790 1.092 -30.889 1.00 84.12 92 VAL A CA 1
ATOM 719 C C . VAL A 1 92 ? 14.223 0.848 -32.336 1.00 84.12 92 VAL A C 1
ATOM 721 O O . VAL A 1 92 ? 14.279 1.805 -33.112 1.00 84.12 92 VAL A O 1
ATOM 724 N N . TRP A 1 93 ? 14.465 -0.407 -32.729 1.00 81.12 93 TRP A N 1
ATOM 725 C CA . TRP A 1 93 ? 14.807 -0.742 -34.113 1.00 81.12 93 TRP A CA 1
ATOM 726 C C . TRP A 1 93 ? 13.687 -0.382 -35.085 1.00 81.12 93 TRP A C 1
ATOM 728 O O . TRP A 1 93 ? 13.945 0.323 -36.059 1.00 81.12 93 TRP A O 1
ATOM 738 N N . GLY A 1 94 ? 12.438 -0.736 -34.770 1.00 78.00 94 GLY A N 1
ATOM 739 C CA . GLY A 1 94 ? 11.285 -0.364 -35.595 1.00 78.00 94 GLY A CA 1
ATOM 740 C C . GLY A 1 94 ? 11.124 1.154 -35.755 1.00 78.00 94 GLY A C 1
ATOM 741 O O . GLY A 1 94 ? 10.803 1.639 -36.840 1.00 78.00 94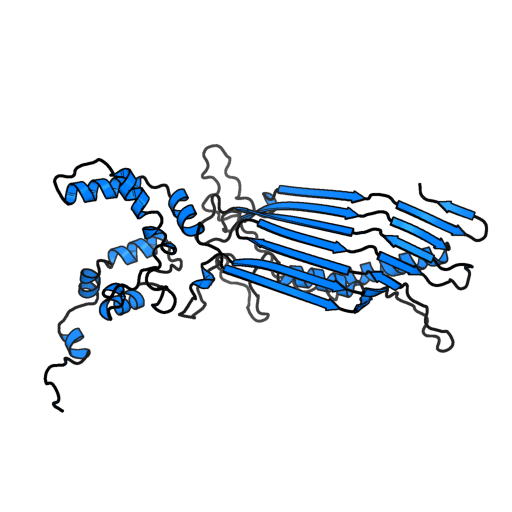 GLY A O 1
ATOM 742 N N . MET A 1 95 ? 11.415 1.939 -34.709 1.00 81.69 95 MET A N 1
ATOM 743 C CA . MET A 1 95 ? 11.403 3.405 -34.798 1.00 81.69 95 MET A CA 1
ATOM 744 C C . MET A 1 95 ? 12.508 3.950 -35.713 1.00 81.69 95 MET A C 1
ATOM 746 O O . MET A 1 95 ? 12.262 4.880 -36.488 1.00 81.69 95 MET A O 1
ATOM 750 N N . LEU A 1 96 ? 13.723 3.407 -35.618 1.00 83.06 96 LEU A N 1
ATOM 751 C CA . LEU A 1 96 ? 14.837 3.810 -36.475 1.00 83.06 96 LEU A CA 1
ATOM 752 C C . LEU A 1 96 ? 14.552 3.471 -37.937 1.00 83.06 96 LEU A C 1
ATOM 754 O O . LEU A 1 96 ? 14.670 4.353 -38.788 1.00 83.06 96 LEU A O 1
ATOM 758 N N . GLU A 1 97 ? 14.107 2.243 -38.207 1.00 81.12 97 GLU A N 1
ATOM 759 C CA . GLU A 1 97 ? 13.694 1.792 -39.537 1.00 81.12 97 GLU A CA 1
ATOM 760 C C . GLU A 1 97 ? 12.592 2.687 -40.102 1.00 81.12 97 GLU A C 1
ATOM 762 O O . GLU A 1 97 ? 12.727 3.191 -41.214 1.00 81.12 97 GLU A O 1
ATOM 767 N N . GLY A 1 98 ? 11.557 2.997 -39.315 1.00 81.69 98 GLY A N 1
ATOM 768 C CA . GLY A 1 98 ? 10.481 3.900 -39.724 1.00 81.69 98 GLY A CA 1
ATOM 769 C C . GLY A 1 98 ? 10.961 5.309 -40.101 1.00 81.69 98 GLY A C 1
ATOM 770 O O . GLY A 1 98 ? 10.447 5.902 -41.048 1.00 81.69 98 GLY A O 1
ATOM 771 N N . LYS A 1 99 ? 11.980 5.851 -39.419 1.00 84.38 99 LYS A N 1
ATOM 772 C CA . LYS A 1 99 ? 12.555 7.182 -39.721 1.00 84.38 99 LYS A CA 1
ATOM 773 C C . LYS A 1 99 ? 13.382 7.221 -41.010 1.00 84.38 99 LYS A C 1
ATOM 775 O O . LYS A 1 99 ? 13.569 8.297 -41.598 1.00 84.38 99 LYS A O 1
ATOM 780 N N . ILE A 1 100 ? 13.921 6.081 -41.432 1.00 87.69 100 ILE A N 1
ATOM 781 C CA . ILE A 1 100 ? 14.698 5.962 -42.672 1.00 87.69 100 ILE A CA 1
ATOM 782 C C . ILE A 1 100 ? 13.929 5.256 -43.794 1.00 87.69 100 ILE A C 1
ATOM 784 O O . ILE A 1 100 ? 14.418 5.210 -44.922 1.00 87.69 100 ILE A O 1
ATOM 788 N N . ALA A 1 101 ? 12.723 4.762 -43.511 1.00 85.56 101 ALA A N 1
ATOM 789 C CA . ALA A 1 101 ? 11.863 4.086 -44.467 1.00 85.56 101 ALA A CA 1
ATOM 790 C C . ALA A 1 101 ? 11.599 4.962 -45.701 1.00 85.56 101 ALA A C 1
ATOM 792 O O . ALA A 1 101 ? 11.400 6.175 -45.608 1.00 85.56 101 ALA A O 1
ATOM 793 N N . GLY A 1 102 ? 11.621 4.335 -46.879 1.00 83.38 102 GLY A N 1
ATOM 794 C CA . GLY A 1 102 ? 11.422 5.013 -48.163 1.00 83.38 102 GLY A CA 1
ATOM 795 C C . GLY A 1 102 ? 12.637 5.788 -48.687 1.00 83.38 102 GLY A C 1
ATOM 796 O O . GLY A 1 102 ? 12.563 6.338 -49.784 1.00 83.38 102 GLY A O 1
ATOM 797 N N . LYS A 1 103 ? 13.761 5.824 -47.957 1.00 89.38 103 LYS A N 1
ATOM 798 C CA . LYS A 1 103 ? 15.029 6.382 -48.449 1.00 89.38 103 LYS A CA 1
ATOM 799 C C . LYS A 1 103 ? 15.874 5.287 -49.097 1.00 89.38 103 LYS A C 1
ATOM 801 O O . LYS A 1 103 ? 15.931 4.163 -48.606 1.00 89.38 103 LYS A O 1
ATOM 806 N N . VAL A 1 104 ? 16.557 5.633 -50.185 1.00 89.06 104 VAL A N 1
ATOM 807 C CA . VAL A 1 104 ? 17.551 4.771 -50.837 1.00 89.06 104 VAL A CA 1
ATOM 808 C C . VAL A 1 104 ? 18.931 5.328 -50.524 1.00 89.06 104 VAL A C 1
ATOM 810 O O . VAL A 1 104 ? 19.178 6.517 -50.721 1.00 89.06 104 VAL A O 1
ATOM 813 N N . PHE A 1 105 ? 19.822 4.471 -50.040 1.00 92.00 105 PHE A N 1
ATOM 814 C CA . PHE A 1 105 ? 21.188 4.839 -49.683 1.00 92.00 105 PHE A CA 1
ATOM 815 C C . PHE A 1 105 ? 22.154 4.224 -50.692 1.00 92.00 105 PHE A C 1
ATOM 817 O O . PHE A 1 105 ? 22.067 3.031 -50.983 1.00 92.00 105 PHE A O 1
ATOM 824 N N . ALA A 1 106 ? 23.048 5.042 -51.250 1.00 89.38 106 ALA A N 1
ATOM 825 C CA . ALA A 1 106 ? 24.004 4.600 -52.264 1.00 89.38 106 ALA A CA 1
ATOM 826 C C . ALA A 1 106 ? 25.188 3.844 -51.645 1.00 89.38 106 ALA A C 1
ATOM 828 O O . ALA A 1 106 ? 25.750 2.948 -52.275 1.00 89.38 106 ALA A O 1
ATOM 829 N N . THR A 1 107 ? 25.557 4.186 -50.408 1.00 93.44 107 THR A N 1
ATOM 830 C CA . THR A 1 107 ? 26.660 3.561 -49.677 1.00 93.44 107 THR A CA 1
ATOM 831 C C . THR A 1 107 ? 26.264 3.172 -48.251 1.00 93.44 107 THR A C 1
ATOM 833 O O . THR A 1 107 ? 25.282 3.658 -47.687 1.00 93.44 107 THR A O 1
ATOM 836 N N . VAL A 1 108 ? 27.064 2.291 -47.640 1.00 88.44 108 VAL A N 1
ATOM 837 C CA . VAL A 1 108 ? 26.916 1.919 -46.222 1.00 88.44 108 VAL A CA 1
ATOM 838 C C . VAL A 1 108 ? 27.130 3.126 -45.304 1.00 88.44 108 VAL A C 1
ATOM 840 O O . VAL A 1 108 ? 26.501 3.211 -44.252 1.00 88.44 108 VAL A O 1
ATOM 843 N N . ASP A 1 109 ? 27.993 4.066 -45.690 1.00 91.06 109 ASP A N 1
ATOM 844 C CA . ASP A 1 109 ? 28.269 5.252 -44.880 1.00 91.06 109 ASP A CA 1
ATOM 845 C C . ASP A 1 109 ? 27.104 6.251 -44.925 1.00 91.06 109 ASP A C 1
ATOM 847 O O . ASP A 1 109 ? 26.761 6.818 -43.888 1.00 91.06 109 ASP A O 1
ATOM 851 N N . ASP A 1 110 ? 26.404 6.365 -46.061 1.00 87.94 110 ASP A N 1
ATOM 852 C CA . ASP A 1 110 ? 25.161 7.147 -46.154 1.00 87.94 110 ASP A CA 1
ATOM 853 C C . ASP A 1 110 ? 24.069 6.579 -45.236 1.00 87.94 110 ASP A C 1
ATOM 855 O O . ASP A 1 110 ? 23.358 7.327 -44.559 1.00 87.94 110 ASP A O 1
ATOM 859 N N . LEU A 1 111 ? 23.956 5.246 -45.173 1.00 88.38 111 LEU A N 1
ATOM 860 C CA . LEU A 1 111 ? 23.025 4.568 -44.271 1.00 88.38 111 LEU A CA 1
ATOM 861 C C . LEU A 1 111 ? 23.388 4.814 -42.798 1.00 88.38 111 LEU A C 1
ATOM 863 O O . LEU A 1 111 ? 22.508 5.135 -41.999 1.00 88.38 111 LEU A O 1
ATOM 867 N N . LYS A 1 112 ? 24.672 4.699 -42.428 1.00 88.00 112 LYS A N 1
ATOM 868 C CA . LYS A 1 112 ? 25.136 4.988 -41.059 1.00 88.00 112 LYS A CA 1
ATOM 869 C C . LYS A 1 112 ? 24.838 6.430 -40.661 1.00 88.00 112 LYS A C 1
ATOM 871 O O . LYS A 1 112 ? 24.262 6.644 -39.600 1.00 88.00 112 LYS A O 1
ATOM 876 N N . ALA A 1 113 ? 25.161 7.397 -41.520 1.00 90.12 113 ALA A N 1
ATOM 877 C CA . ALA A 1 113 ? 24.894 8.808 -41.257 1.00 90.12 113 ALA A CA 1
ATOM 878 C C . ALA A 1 113 ? 23.391 9.071 -41.063 1.00 90.12 113 ALA A C 1
ATOM 880 O O . ALA A 1 113 ? 22.986 9.793 -40.150 1.00 90.12 113 ALA A O 1
ATOM 881 N N . ALA A 1 114 ? 22.538 8.439 -41.875 1.00 88.31 114 ALA A N 1
ATOM 882 C CA . ALA A 1 114 ? 21.092 8.548 -41.722 1.00 88.31 114 ALA A CA 1
ATOM 883 C C . ALA A 1 114 ? 20.581 7.933 -40.408 1.00 88.31 114 ALA A C 1
ATOM 885 O O . ALA A 1 114 ? 19.696 8.514 -39.774 1.00 88.31 114 ALA A O 1
ATOM 886 N N . LEU A 1 115 ? 21.141 6.797 -39.979 1.00 87.50 115 LEU A N 1
ATOM 887 C CA . LEU A 1 115 ? 20.823 6.164 -38.697 1.00 87.50 115 LEU A CA 1
ATOM 888 C C . LEU A 1 115 ? 21.301 6.994 -37.500 1.00 87.50 115 LEU A C 1
ATOM 890 O O . LEU A 1 115 ? 20.567 7.103 -36.524 1.00 87.50 115 LEU A O 1
ATOM 894 N N . GLU A 1 116 ? 22.474 7.626 -37.573 1.00 91.25 116 GLU A N 1
ATOM 895 C CA . GLU A 1 116 ? 22.976 8.527 -36.525 1.00 91.25 116 GLU A CA 1
ATOM 896 C C . GLU A 1 116 ? 22.062 9.746 -36.341 1.00 91.25 116 GLU A C 1
ATOM 898 O O . GLU A 1 116 ? 21.710 10.097 -35.213 1.00 91.25 116 GLU A O 1
ATOM 903 N N . VAL A 1 117 ? 21.604 10.351 -37.443 1.00 90.94 117 VAL A N 1
ATOM 904 C CA . VAL A 1 117 ? 20.620 11.446 -37.407 1.00 90.94 117 VAL A CA 1
ATOM 905 C C . VAL A 1 117 ? 19.278 10.960 -36.854 1.00 90.94 117 VAL A C 1
ATOM 907 O O . VAL A 1 117 ? 18.662 11.641 -36.031 1.00 90.94 117 VAL A O 1
ATOM 910 N N . ALA A 1 118 ? 18.818 9.778 -37.276 1.00 88.88 118 ALA A N 1
ATOM 911 C CA . ALA A 1 118 ? 17.584 9.190 -36.768 1.00 88.88 118 ALA A CA 1
ATOM 912 C C . ALA A 1 118 ? 17.670 8.935 -35.255 1.00 88.88 118 ALA A C 1
ATOM 914 O O . ALA A 1 118 ? 16.758 9.346 -34.538 1.00 88.88 118 ALA A O 1
ATOM 915 N N . TRP A 1 119 ? 18.772 8.355 -34.775 1.00 90.31 119 TRP A N 1
ATOM 916 C CA . TRP A 1 119 ? 19.054 8.108 -33.360 1.00 90.31 119 TRP A CA 1
ATOM 917 C C . TRP A 1 119 ? 19.076 9.398 -32.543 1.00 90.31 119 TRP A C 1
ATOM 919 O O . TRP A 1 119 ? 18.373 9.499 -31.542 1.00 90.31 119 TRP A O 1
ATOM 929 N N . ALA A 1 120 ? 19.805 10.418 -33.004 1.00 89.88 120 ALA A N 1
ATOM 930 C CA . ALA A 1 120 ? 19.886 11.713 -32.327 1.00 89.88 120 ALA A CA 1
ATOM 931 C C . ALA A 1 120 ? 18.532 12.443 -32.241 1.00 89.88 120 ALA A C 1
ATOM 933 O O . ALA A 1 120 ? 18.359 13.330 -31.409 1.00 89.88 120 ALA A O 1
ATOM 934 N N . SER A 1 121 ? 17.573 12.080 -33.098 1.00 89.56 121 SER A N 1
ATOM 935 C CA . SER A 1 121 ? 16.211 12.624 -33.083 1.00 89.56 121 SER A CA 1
ATOM 936 C C . SER A 1 121 ? 15.233 11.857 -32.184 1.00 89.56 121 SER A C 1
ATOM 938 O O . SER A 1 121 ? 14.064 12.244 -32.103 1.00 89.56 121 SER A O 1
ATOM 940 N N . ILE A 1 122 ? 15.652 10.742 -31.574 1.00 86.50 122 ILE A N 1
ATOM 941 C CA . ILE A 1 122 ? 14.820 10.005 -30.621 1.00 86.50 122 ILE A CA 1
ATOM 942 C C . ILE A 1 122 ? 14.802 10.775 -29.300 1.00 86.50 122 ILE A C 1
ATOM 944 O O . ILE A 1 122 ? 15.840 11.114 -28.743 1.00 86.50 122 ILE A O 1
ATOM 948 N N . ASP A 1 123 ? 13.599 11.044 -28.801 1.00 84.44 123 ASP A N 1
ATOM 949 C CA . ASP A 1 123 ? 13.388 11.693 -27.511 1.00 84.44 123 ASP A CA 1
ATOM 950 C C . ASP A 1 123 ? 13.786 10.765 -26.349 1.00 84.44 123 ASP A C 1
ATOM 952 O O . ASP A 1 123 ? 13.346 9.615 -26.281 1.00 84.44 123 ASP A O 1
ATOM 956 N N . ASP A 1 124 ? 14.541 11.276 -25.375 1.00 77.88 124 ASP A N 1
ATOM 957 C CA . ASP A 1 124 ? 14.902 10.528 -24.161 1.00 77.88 124 ASP A CA 1
ATOM 958 C C . ASP A 1 124 ? 13.659 10.030 -23.404 1.00 77.88 124 ASP A C 1
ATOM 960 O O . ASP A 1 124 ? 13.668 8.960 -22.789 1.00 77.88 124 ASP A O 1
ATOM 964 N N . GLY A 1 125 ? 12.563 10.794 -23.442 1.00 74.31 125 GLY A N 1
ATOM 965 C CA . GLY A 1 125 ? 11.283 10.394 -22.870 1.00 74.31 125 GLY A CA 1
ATOM 966 C C . GLY A 1 125 ? 10.672 9.177 -23.569 1.00 74.31 125 GLY A C 1
ATOM 967 O O . GLY A 1 125 ? 10.053 8.350 -22.898 1.00 74.31 125 GLY A O 1
ATOM 968 N N . TYR A 1 126 ? 10.861 9.030 -24.883 1.00 78.81 126 TYR A N 1
ATOM 969 C CA . TYR A 1 126 ? 10.459 7.838 -25.630 1.00 78.81 126 TYR A CA 1
ATOM 970 C C . TYR A 1 126 ? 11.217 6.604 -25.145 1.00 78.81 126 TYR A C 1
ATOM 972 O O . TYR A 1 126 ? 10.582 5.641 -24.723 1.00 78.81 126 TYR A O 1
ATOM 980 N N . LEU A 1 127 ? 12.552 6.666 -25.101 1.00 80.75 127 LEU A N 1
ATOM 981 C CA . LEU A 1 127 ? 13.384 5.549 -24.633 1.00 80.75 127 LEU A CA 1
ATOM 982 C C . LEU A 1 127 ? 13.011 5.127 -23.206 1.00 80.75 127 LEU A C 1
ATOM 984 O O . LEU A 1 127 ? 12.882 3.939 -22.913 1.00 80.75 127 LEU A O 1
ATOM 988 N N . ARG A 1 128 ? 12.747 6.102 -22.328 1.00 74.19 128 ARG A N 1
ATOM 989 C CA . ARG A 1 128 ? 12.271 5.838 -20.964 1.00 74.19 128 ARG A CA 1
ATOM 990 C C . ARG A 1 128 ? 10.933 5.118 -20.942 1.00 74.19 128 ARG A C 1
ATOM 992 O O . ARG A 1 128 ? 10.770 4.217 -20.130 1.00 74.19 128 ARG A O 1
ATOM 999 N N . ARG A 1 129 ? 9.963 5.516 -21.771 1.00 76.69 129 ARG A N 1
ATOM 1000 C CA . ARG A 1 129 ? 8.656 4.841 -21.828 1.00 76.69 129 ARG A CA 1
ATOM 1001 C C . ARG A 1 129 ? 8.797 3.407 -22.321 1.00 76.69 129 ARG A C 1
ATOM 1003 O O . ARG A 1 129 ? 8.198 2.535 -21.713 1.00 76.69 129 ARG A O 1
ATOM 1010 N N . THR A 1 130 ? 9.633 3.175 -23.330 1.00 79.12 130 THR A N 1
ATOM 1011 C CA . THR A 1 130 ? 9.905 1.839 -23.873 1.00 79.12 130 THR A CA 1
ATOM 1012 C C . THR A 1 130 ? 10.518 0.904 -22.832 1.00 79.12 130 THR A C 1
ATOM 1014 O O . THR A 1 130 ? 10.050 -0.208 -22.651 1.00 79.12 130 THR A O 1
ATOM 1017 N N . VAL A 1 131 ? 11.533 1.344 -22.085 1.00 75.94 131 VAL A N 1
ATOM 1018 C CA . VAL A 1 131 ? 12.101 0.503 -21.013 1.00 75.94 131 VAL A CA 1
ATOM 1019 C C . VAL A 1 131 ? 11.075 0.272 -19.897 1.00 75.94 131 VAL A C 1
ATOM 1021 O O . VAL A 1 131 ? 11.006 -0.802 -19.309 1.00 75.94 131 VAL A O 1
ATOM 1024 N N . ASN A 1 132 ? 10.239 1.273 -19.618 1.00 70.75 132 ASN A N 1
ATOM 1025 C CA . ASN A 1 132 ? 9.220 1.200 -18.579 1.00 70.75 132 ASN A CA 1
ATOM 1026 C C . ASN A 1 132 ? 7.941 0.454 -18.977 1.00 70.75 132 ASN A C 1
ATOM 1028 O O . ASN A 1 132 ? 7.100 0.301 -18.091 1.00 70.75 132 ASN A O 1
ATOM 1032 N N . SER A 1 133 ? 7.784 0.050 -20.242 1.00 73.94 133 SER A N 1
ATOM 1033 C CA . SER A 1 133 ? 6.598 -0.652 -20.747 1.00 73.94 133 SER A CA 1
ATOM 1034 C C . SER A 1 133 ? 6.682 -2.167 -20.607 1.00 73.94 133 SER A C 1
ATOM 1036 O O . SER A 1 133 ? 5.728 -2.845 -20.971 1.00 73.94 133 SER A O 1
ATOM 1038 N N . LEU A 1 134 ? 7.808 -2.693 -20.116 1.00 75.06 134 LEU A N 1
ATOM 1039 C CA . LEU A 1 134 ? 7.907 -4.099 -19.744 1.00 75.06 134 LEU A CA 1
ATOM 1040 C C . LEU A 1 134 ? 6.852 -4.425 -18.685 1.00 75.06 134 LEU A C 1
ATOM 1042 O O . LEU A 1 134 ? 6.642 -3.638 -17.754 1.00 75.06 134 LEU A O 1
ATOM 1046 N N . GLU A 1 135 ? 6.206 -5.578 -18.845 1.00 75.50 135 GLU A N 1
ATOM 1047 C CA . GLU A 1 135 ? 5.199 -6.037 -17.898 1.00 75.50 135 GLU A CA 1
ATOM 1048 C C . GLU A 1 135 ? 5.819 -6.205 -16.502 1.00 75.50 135 GLU A C 1
ATOM 1050 O O . GLU A 1 135 ? 6.950 -6.697 -16.378 1.00 75.50 135 GLU A O 1
ATOM 1055 N N . PRO A 1 136 ? 5.122 -5.742 -15.451 1.00 78.38 136 PRO A N 1
ATOM 1056 C CA . PRO A 1 136 ? 5.584 -5.916 -14.089 1.00 78.38 136 PRO A CA 1
ATOM 1057 C C . PRO A 1 136 ? 5.479 -7.382 -13.659 1.00 78.38 136 PRO A C 1
ATOM 1059 O O . PRO A 1 136 ? 4.592 -8.116 -14.093 1.00 78.38 136 PRO A O 1
ATOM 1062 N N . ASP A 1 137 ? 6.360 -7.786 -12.748 1.00 77.88 137 ASP A N 1
ATOM 1063 C CA . ASP A 1 137 ? 6.189 -9.033 -12.005 1.00 77.88 137 ASP A CA 1
ATOM 1064 C C . ASP A 1 137 ? 4.997 -8.898 -11.044 1.00 77.88 137 ASP A C 1
ATOM 1066 O O . ASP A 1 137 ? 4.691 -7.797 -10.588 1.00 77.88 137 ASP A O 1
ATOM 1070 N N . PHE A 1 138 ? 4.325 -10.001 -10.713 1.00 85.06 138 PHE A N 1
ATOM 1071 C CA . PHE A 1 138 ? 3.131 -9.983 -9.862 1.00 85.06 138 PHE A CA 1
ATOM 1072 C C . PHE A 1 138 ? 3.352 -10.735 -8.547 1.00 85.06 138 PHE A C 1
ATOM 1074 O O . PHE A 1 138 ? 3.748 -11.902 -8.547 1.00 85.06 138 PHE A O 1
ATOM 1081 N N . LEU A 1 139 ? 3.031 -10.084 -7.428 1.00 85.44 139 LEU A N 1
ATOM 1082 C CA . LEU A 1 139 ? 2.980 -10.679 -6.096 1.00 85.44 139 LEU A CA 1
ATOM 1083 C C . LEU A 1 139 ? 1.556 -10.588 -5.542 1.00 85.44 139 LEU A C 1
ATOM 1085 O O . LEU A 1 139 ? 1.106 -9.515 -5.148 1.00 85.44 139 LEU A O 1
ATOM 1089 N N . GLY A 1 140 ? 0.875 -11.730 -5.469 1.00 92.19 140 GLY A N 1
ATOM 1090 C CA . GLY A 1 140 ? -0.428 -11.862 -4.821 1.00 92.19 140 GLY A CA 1
ATOM 1091 C C . GLY A 1 140 ? -0.298 -12.482 -3.431 1.00 92.19 140 GLY A C 1
ATOM 1092 O O . GLY A 1 140 ? 0.256 -13.572 -3.293 1.00 92.19 140 GLY A O 1
ATOM 1093 N N . VAL A 1 141 ? -0.834 -11.819 -2.410 1.00 93.81 141 VAL A N 1
ATOM 1094 C CA . VAL A 1 141 ? -0.908 -12.310 -1.030 1.00 93.81 141 VAL A CA 1
ATOM 1095 C C . VAL A 1 141 ? -2.364 -12.283 -0.587 1.00 93.81 141 VAL A C 1
ATOM 1097 O O . VAL A 1 141 ? -2.984 -11.226 -0.537 1.00 93.81 141 VAL A O 1
ATOM 1100 N N . ASN A 1 142 ? -2.912 -13.444 -0.241 1.00 95.94 142 ASN A N 1
ATOM 1101 C CA . ASN A 1 142 ? -4.263 -13.565 0.296 1.00 95.94 142 ASN A CA 1
ATOM 1102 C C . ASN A 1 142 ? -4.194 -14.229 1.673 1.00 95.94 142 ASN A C 1
ATOM 1104 O O . ASN A 1 142 ? -3.703 -15.351 1.799 1.00 95.94 142 ASN A O 1
ATOM 1108 N N . ILE A 1 143 ? -4.639 -13.510 2.700 1.00 95.56 143 ILE A N 1
ATOM 1109 C CA . ILE A 1 143 ? -4.660 -13.962 4.089 1.00 95.56 143 ILE A CA 1
ATOM 1110 C C . ILE A 1 143 ? -6.106 -13.909 4.569 1.00 95.56 143 ILE A C 1
ATOM 1112 O O . ILE A 1 143 ? -6.739 -12.856 4.522 1.00 95.56 143 ILE A O 1
ATOM 1116 N N . VAL A 1 144 ? -6.608 -15.034 5.071 1.00 95.81 144 VAL A N 1
ATOM 1117 C CA . VAL A 1 144 ? -7.923 -15.127 5.710 1.00 95.81 144 VAL A CA 1
ATOM 1118 C C . VAL A 1 144 ? -7.733 -15.673 7.116 1.00 95.81 144 VAL A C 1
ATOM 1120 O O . VAL A 1 144 ? -7.132 -16.731 7.302 1.00 95.81 144 VAL A O 1
ATOM 1123 N N . ILE A 1 145 ? -8.220 -14.928 8.102 1.00 94.25 145 ILE A N 1
ATOM 1124 C CA . ILE A 1 145 ? -8.204 -15.291 9.515 1.00 94.25 145 ILE A CA 1
ATOM 1125 C C . ILE A 1 145 ? -9.655 -15.506 9.936 1.00 94.25 145 ILE A C 1
ATOM 1127 O O . ILE A 1 145 ? -10.432 -14.559 10.012 1.00 94.25 145 ILE A O 1
ATOM 1131 N N . GLU A 1 146 ? -10.015 -16.757 10.202 1.00 92.81 146 GLU A N 1
ATOM 1132 C CA . GLU A 1 146 ? -11.356 -17.144 10.642 1.00 92.81 146 GLU A CA 1
ATOM 1133 C C . GLU A 1 146 ? -11.424 -17.215 12.169 1.00 92.81 146 GLU A C 1
ATOM 1135 O O . GLU A 1 146 ? -10.642 -17.944 12.778 1.00 92.81 146 GLU A O 1
ATOM 1140 N N . GLY A 1 147 ? -12.382 -16.508 12.776 1.00 88.25 147 GLY A N 1
ATOM 1141 C CA . GLY A 1 147 ? -12.672 -16.588 14.209 1.00 88.25 147 GLY A CA 1
ATOM 1142 C C . GLY A 1 147 ? -11.598 -15.926 15.070 1.00 88.25 147 GLY A C 1
ATOM 1143 O O . GLY A 1 147 ? -10.568 -16.524 15.373 1.00 88.25 147 GLY A O 1
ATOM 1144 N N . SER A 1 148 ? -11.852 -14.694 15.511 1.00 90.00 148 SER A N 1
ATOM 1145 C CA . SER A 1 148 ? -10.872 -13.904 16.267 1.00 90.00 148 SER A CA 1
ATOM 1146 C C . SER A 1 148 ? -11.448 -13.408 17.592 1.00 90.00 148 SER A C 1
ATOM 1148 O O . SER A 1 148 ? -12.380 -12.611 17.590 1.00 90.00 148 SER A O 1
ATOM 1150 N N . ASP A 1 149 ? -10.865 -13.822 18.722 1.00 91.88 149 ASP A N 1
ATOM 1151 C CA . ASP A 1 149 ? -11.090 -13.170 20.023 1.00 91.88 149 ASP A CA 1
ATOM 1152 C C . ASP A 1 149 ? -9.951 -12.175 20.266 1.00 91.88 149 ASP A C 1
ATOM 1154 O O . ASP A 1 149 ? -8.782 -12.554 20.379 1.00 91.88 149 ASP A O 1
ATOM 1158 N N . VAL A 1 150 ? -10.283 -10.888 20.263 1.00 89.44 150 VAL A N 1
ATOM 1159 C CA . VAL A 1 150 ? -9.320 -9.788 20.310 1.00 89.44 150 VAL A CA 1
ATOM 1160 C C . VAL A 1 150 ? -9.477 -9.050 21.629 1.00 89.44 150 VAL A C 1
ATOM 1162 O O . VAL A 1 150 ? -10.558 -8.582 21.968 1.00 89.44 150 VAL A O 1
ATOM 1165 N N . LYS A 1 151 ? -8.380 -8.872 22.364 1.00 88.38 151 LYS A N 1
ATOM 1166 C CA . LYS A 1 151 ? -8.345 -7.931 23.489 1.00 88.38 151 LYS A CA 1
ATOM 1167 C C . LYS A 1 151 ? -7.923 -6.570 22.957 1.00 88.38 151 LYS A C 1
ATOM 1169 O O . LYS A 1 151 ? -6.750 -6.356 22.659 1.00 88.38 151 LYS A O 1
ATOM 1174 N N . PHE A 1 152 ? -8.884 -5.677 22.761 1.00 87.50 152 PHE A N 1
ATOM 1175 C CA . PHE A 1 152 ? -8.636 -4.385 22.143 1.00 87.50 152 PHE A CA 1
ATOM 1176 C C . PHE A 1 152 ? -8.067 -3.398 23.163 1.00 87.50 152 PHE A C 1
ATOM 1178 O O . PHE A 1 152 ? -8.655 -3.139 24.212 1.00 87.50 152 PHE A O 1
ATOM 1185 N N . THR A 1 153 ? -6.899 -2.851 22.841 1.00 84.25 153 THR A N 1
ATOM 1186 C CA . THR A 1 153 ? -6.175 -1.864 23.646 1.00 84.25 153 THR A CA 1
ATOM 1187 C C . THR A 1 153 ? -5.465 -0.878 22.723 1.00 84.25 153 THR A C 1
ATOM 1189 O O . THR A 1 153 ? -5.120 -1.217 21.585 1.00 84.25 153 THR A O 1
ATOM 1192 N N . GLY A 1 154 ? -5.190 0.332 23.218 1.00 82.06 154 GLY A N 1
ATOM 1193 C CA . GLY A 1 154 ? -4.411 1.332 22.486 1.00 82.06 154 GLY A CA 1
ATOM 1194 C C . GLY A 1 154 ? -3.016 0.839 22.074 1.00 82.06 154 GLY A C 1
ATOM 1195 O O . GLY A 1 154 ? -2.475 1.330 21.086 1.00 82.06 154 GLY A O 1
ATOM 1196 N N . LEU A 1 155 ? -2.469 -0.192 22.736 1.00 82.88 155 LEU A N 1
ATOM 1197 C CA . LEU A 1 155 ? -1.216 -0.836 22.323 1.00 82.88 155 LEU A CA 1
ATOM 1198 C C . LEU A 1 155 ? -1.311 -1.471 20.930 1.00 82.88 155 LEU A C 1
ATOM 1200 O O . LEU A 1 155 ? -0.367 -1.359 20.157 1.00 82.88 155 LEU A O 1
ATOM 1204 N N . ILE A 1 156 ? -2.443 -2.092 20.571 1.00 83.25 156 ILE A N 1
ATOM 1205 C CA . ILE A 1 156 ? -2.633 -2.671 19.228 1.00 83.25 156 ILE A CA 1
ATOM 1206 C C . ILE A 1 156 ? -2.620 -1.557 18.181 1.00 83.25 156 ILE A C 1
ATOM 1208 O O . ILE A 1 156 ? -1.949 -1.672 17.157 1.00 83.25 156 ILE A O 1
ATOM 1212 N N . VAL A 1 157 ? -3.313 -0.450 18.457 1.00 83.00 157 VAL A N 1
ATOM 1213 C CA . VAL A 1 157 ? -3.334 0.717 17.567 1.00 83.00 157 VAL A CA 1
ATOM 1214 C C . VAL A 1 157 ? -1.925 1.287 17.402 1.00 83.00 157 VAL A C 1
ATOM 1216 O O . VAL A 1 157 ? -1.487 1.534 16.278 1.00 83.00 157 VAL A O 1
ATOM 1219 N N . LYS A 1 158 ? -1.182 1.434 18.502 1.00 82.06 158 LYS A N 1
ATOM 1220 C CA . LYS A 1 158 ? 0.207 1.895 18.481 1.00 82.06 158 LYS A CA 1
ATOM 1221 C C . LYS A 1 158 ? 1.114 0.959 17.680 1.00 82.06 158 LYS A C 1
ATOM 1223 O O . LYS A 1 158 ? 1.813 1.436 16.791 1.00 82.06 158 LYS A O 1
ATOM 1228 N N . LEU A 1 159 ? 1.035 -0.353 17.908 1.00 80.12 159 LEU A N 1
ATOM 1229 C CA . LEU A 1 159 ? 1.790 -1.362 17.159 1.00 80.12 159 LEU A CA 1
ATOM 1230 C C . LEU A 1 159 ? 1.520 -1.274 15.655 1.00 80.12 159 LEU A C 1
ATOM 1232 O O . LEU A 1 159 ? 2.457 -1.353 14.868 1.00 80.12 159 LEU A O 1
ATOM 1236 N N . LEU A 1 160 ? 0.268 -1.062 15.240 1.00 78.69 160 LEU A N 1
ATOM 1237 C CA . LEU A 1 160 ? -0.074 -0.879 13.827 1.00 78.69 160 LEU A CA 1
ATOM 1238 C C . LEU A 1 160 ? 0.542 0.405 13.249 1.00 78.69 160 LEU A C 1
ATOM 1240 O O . LEU A 1 160 ? 1.098 0.376 12.148 1.00 78.69 160 LEU A O 1
ATOM 1244 N N . PHE A 1 161 ? 0.498 1.520 13.987 1.00 75.31 161 PHE A N 1
ATOM 1245 C CA . PHE A 1 161 ? 1.149 2.769 13.575 1.00 75.31 161 PHE A CA 1
ATOM 1246 C C . PHE A 1 161 ? 2.668 2.623 13.460 1.00 75.31 161 PHE A C 1
ATOM 1248 O O . PHE A 1 161 ? 3.267 3.125 12.506 1.00 75.31 161 PHE A O 1
ATOM 1255 N N . GLU A 1 162 ? 3.297 1.940 14.410 1.00 73.19 162 GLU A N 1
ATOM 1256 C CA . GLU A 1 162 ? 4.741 1.718 14.433 1.00 73.19 162 GLU A CA 1
ATOM 1257 C C . GLU A 1 162 ? 5.183 0.731 13.356 1.00 73.19 162 GLU A C 1
ATOM 1259 O O . GLU A 1 162 ? 6.129 1.021 12.627 1.00 73.19 162 GLU A O 1
ATOM 1264 N N . LEU A 1 163 ? 4.456 -0.374 13.165 1.00 71.50 163 LEU A N 1
ATOM 1265 C CA . LEU A 1 163 ? 4.669 -1.306 12.058 1.00 71.50 163 LEU A CA 1
ATOM 1266 C C . LEU A 1 163 ? 4.605 -0.562 10.723 1.00 71.50 163 LEU A C 1
ATOM 1268 O O . LEU A 1 163 ? 5.508 -0.688 9.896 1.00 71.50 163 LEU A O 1
ATOM 1272 N N . LYS A 1 164 ? 3.581 0.282 10.541 1.00 71.62 164 LYS A N 1
ATOM 1273 C CA . LYS A 1 164 ? 3.454 1.128 9.355 1.00 71.62 164 LYS A CA 1
ATOM 1274 C C . LYS A 1 164 ? 4.638 2.072 9.199 1.00 71.62 164 LYS A C 1
ATOM 1276 O O . LYS A 1 164 ? 5.139 2.229 8.090 1.00 71.62 164 LYS A O 1
ATOM 1281 N N . ASN A 1 165 ? 5.072 2.733 10.267 1.00 65.31 165 ASN A N 1
ATOM 1282 C CA . ASN A 1 165 ? 6.168 3.697 10.188 1.00 65.31 165 ASN A CA 1
ATOM 1283 C C . ASN A 1 165 ? 7.527 3.026 9.938 1.00 65.31 165 ASN A C 1
ATOM 1285 O O . ASN A 1 165 ? 8.367 3.636 9.281 1.00 65.31 165 ASN A O 1
ATOM 1289 N N . ASN A 1 166 ? 7.714 1.790 10.409 1.00 61.34 166 ASN A N 1
ATOM 1290 C CA . ASN A 1 166 ? 8.957 1.035 10.274 1.00 61.34 166 ASN A CA 1
ATOM 1291 C C . ASN A 1 166 ? 9.068 0.289 8.936 1.00 61.34 166 ASN A C 1
ATOM 1293 O O . ASN A 1 166 ? 10.138 0.301 8.339 1.00 61.34 166 ASN A O 1
ATOM 1297 N N . TYR A 1 167 ? 7.989 -0.340 8.453 1.00 56.00 167 TYR A N 1
ATOM 1298 C CA . TYR A 1 167 ? 8.020 -1.174 7.239 1.00 56.00 167 TYR A CA 1
ATOM 1299 C C . TYR A 1 167 ? 7.491 -0.473 5.987 1.00 56.00 167 TYR A C 1
ATOM 1301 O O . TYR A 1 167 ? 7.983 -0.726 4.896 1.00 56.00 167 TYR A O 1
ATOM 1309 N N . PHE A 1 168 ? 6.496 0.406 6.128 1.00 53.19 168 PHE A N 1
ATOM 1310 C CA . PHE A 1 168 ? 5.870 1.125 5.009 1.00 53.19 168 PHE A CA 1
ATOM 1311 C C . PHE A 1 168 ? 6.192 2.633 5.040 1.00 53.19 168 PHE A C 1
ATOM 1313 O O . PHE A 1 168 ? 5.478 3.450 4.452 1.00 53.19 168 PHE A O 1
ATOM 1320 N N . GLY A 1 169 ? 7.224 3.024 5.797 1.00 49.12 169 GLY A N 1
ATOM 1321 C CA . GLY A 1 169 ? 7.681 4.404 5.952 1.00 49.12 169 GLY A CA 1
ATOM 1322 C C . GLY A 1 169 ? 8.479 4.930 4.751 1.00 49.12 169 GLY A C 1
ATOM 1323 O O . GLY A 1 169 ? 8.648 4.261 3.741 1.00 49.12 169 GLY A O 1
ATOM 1324 N N . TRP A 1 170 ? 9.006 6.155 4.855 1.00 44.03 170 TRP A N 1
ATOM 1325 C CA . TRP A 1 170 ? 9.788 6.805 3.781 1.00 44.03 170 TRP A CA 1
ATOM 1326 C C . TRP A 1 170 ? 11.132 6.143 3.464 1.00 44.03 170 TRP A C 1
ATOM 1328 O O . TRP A 1 170 ? 11.765 6.489 2.466 1.00 44.03 170 TRP A O 1
ATOM 1338 N N . TYR A 1 171 ? 11.561 5.218 4.314 1.00 48.09 171 TYR A N 1
ATOM 1339 C CA . TYR A 1 171 ? 12.770 4.439 4.144 1.00 48.09 171 TYR A CA 1
ATOM 1340 C C . TYR A 1 171 ? 12.333 2.999 3.941 1.00 48.09 171 TYR A C 1
ATOM 1342 O O . TYR A 1 171 ? 12.171 2.252 4.896 1.00 48.09 171 TYR A O 1
ATOM 1350 N N . ASP A 1 172 ? 12.133 2.624 2.682 1.00 47.25 172 ASP A N 1
ATOM 1351 C CA . ASP A 1 172 ? 11.892 1.249 2.216 1.00 47.25 172 ASP A CA 1
ATOM 1352 C C . ASP A 1 172 ? 13.162 0.373 2.413 1.00 47.25 172 ASP A C 1
ATOM 1354 O O . ASP A 1 172 ? 13.507 -0.480 1.600 1.00 47.25 172 ASP A O 1
ATOM 1358 N N . SER A 1 173 ? 13.948 0.658 3.458 1.00 44.47 173 SER A N 1
ATOM 1359 C CA . SER A 1 173 ? 15.249 0.076 3.754 1.00 44.47 173 SER A CA 1
ATOM 1360 C C . SER A 1 173 ? 15.329 -0.232 5.244 1.00 44.47 173 SER A C 1
ATOM 1362 O O . SER A 1 173 ? 15.248 0.671 6.078 1.00 44.47 173 SER A O 1
ATOM 1364 N N . MET A 1 174 ? 15.522 -1.509 5.562 1.00 38.59 174 MET A N 1
ATOM 1365 C CA . MET A 1 174 ? 15.737 -2.005 6.916 1.00 38.59 174 MET A CA 1
ATOM 1366 C C . MET A 1 174 ? 17.002 -1.371 7.511 1.00 38.59 174 MET A C 1
ATOM 1368 O O . MET A 1 174 ? 18.116 -1.695 7.107 1.00 38.59 174 MET A O 1
ATOM 1372 N N . SER A 1 175 ? 16.845 -0.450 8.458 1.00 42.00 175 SER A N 1
ATOM 1373 C CA . SER A 1 175 ? 17.963 0.073 9.244 1.00 42.00 175 SER A CA 1
ATOM 1374 C C . SER A 1 175 ? 18.301 -0.934 10.341 1.00 42.00 175 SER A C 1
ATOM 1376 O O . SER A 1 175 ? 17.467 -1.209 11.206 1.00 42.00 175 SER A O 1
ATOM 1378 N N . SER A 1 176 ? 19.502 -1.512 10.280 1.00 41.03 176 SER A N 1
ATOM 1379 C CA . SER A 1 176 ? 20.008 -2.384 11.338 1.00 41.03 176 SER A CA 1
ATOM 1380 C C . SER A 1 176 ? 20.250 -1.559 12.612 1.00 41.03 176 SER A C 1
ATOM 1382 O O . SER A 1 176 ? 20.577 -0.374 12.543 1.00 41.03 176 SER A O 1
ATOM 1384 N N . LEU A 1 177 ? 20.061 -2.164 13.787 1.00 45.47 177 LEU A N 1
ATOM 1385 C CA . LEU A 1 177 ? 20.266 -1.490 15.079 1.00 45.47 177 LEU A CA 1
ATOM 1386 C C . LEU A 1 177 ? 21.747 -1.154 15.355 1.00 45.47 177 LEU A C 1
ATOM 1388 O O . LEU A 1 177 ? 22.020 -0.340 16.236 1.00 45.47 177 LEU A O 1
ATOM 1392 N N . ASP A 1 178 ? 22.671 -1.753 14.597 1.00 46.56 178 ASP A N 1
ATOM 1393 C CA . ASP A 1 178 ? 24.122 -1.657 14.798 1.00 46.56 178 ASP A CA 1
ATOM 1394 C C . ASP A 1 178 ? 24.819 -0.666 13.851 1.00 46.56 178 ASP A C 1
ATOM 1396 O O . ASP A 1 178 ? 25.998 -0.354 14.046 1.00 46.56 178 ASP A O 1
ATOM 1400 N N . ASP A 1 179 ? 24.122 -0.131 12.845 1.00 45.12 179 ASP A N 1
ATOM 1401 C CA . ASP A 1 179 ? 24.733 0.823 11.924 1.00 45.12 179 ASP A CA 1
ATOM 1402 C C . ASP A 1 179 ? 24.807 2.215 12.566 1.00 45.12 179 ASP A C 1
ATOM 1404 O O . ASP A 1 179 ? 23.817 2.933 12.734 1.00 45.12 179 ASP A O 1
ATOM 1408 N N . GLY A 1 180 ? 26.032 2.608 12.926 1.00 47.44 180 GLY A N 1
ATOM 1409 C CA . GLY A 1 180 ? 26.374 3.985 13.264 1.00 47.44 180 GLY A CA 1
ATOM 1410 C C . GLY A 1 180 ? 25.897 4.973 12.191 1.00 47.44 180 GLY A C 1
ATOM 1411 O O . GLY A 1 180 ? 25.615 4.597 11.054 1.00 47.44 180 GLY A O 1
ATOM 1412 N N . LYS A 1 181 ? 25.786 6.252 12.581 1.00 45.00 181 LYS A N 1
ATOM 1413 C CA . LYS A 1 181 ? 25.251 7.364 11.769 1.00 45.00 181 LYS A CA 1
ATOM 1414 C C . LYS A 1 181 ? 25.544 7.186 10.268 1.00 45.00 181 LYS A C 1
ATOM 1416 O O . LYS A 1 181 ? 26.710 7.022 9.920 1.00 45.00 181 LYS A O 1
ATOM 1421 N N . PRO A 1 182 ? 24.537 7.269 9.379 1.00 47.12 182 PRO A N 1
ATOM 1422 C CA . PRO A 1 182 ? 24.720 6.987 7.960 1.00 47.12 182 PRO A CA 1
ATOM 1423 C C . PRO A 1 182 ? 25.671 8.017 7.337 1.00 47.12 182 PRO A C 1
ATOM 1425 O O . PRO A 1 182 ? 25.281 9.145 7.042 1.00 47.12 182 PRO A O 1
ATOM 1428 N N . GLU A 1 183 ? 26.937 7.637 7.152 1.00 41.81 183 GLU A N 1
ATOM 1429 C CA . GLU A 1 183 ? 27.995 8.555 6.704 1.00 41.81 183 GLU A CA 1
ATOM 1430 C C . GLU A 1 183 ? 27.865 8.957 5.220 1.00 41.81 183 GLU A C 1
ATOM 1432 O O . GLU A 1 183 ? 28.505 9.907 4.780 1.00 41.81 183 GLU A O 1
ATOM 1437 N N . ASP A 1 184 ? 26.973 8.320 4.451 1.00 44.25 184 ASP A N 1
ATOM 1438 C CA . ASP A 1 184 ? 26.789 8.589 3.020 1.00 44.25 184 ASP A CA 1
ATOM 1439 C C . ASP A 1 184 ? 25.331 8.937 2.665 1.00 44.25 184 ASP A C 1
ATOM 1441 O O . ASP A 1 184 ? 24.519 8.101 2.266 1.00 44.25 184 ASP A O 1
ATOM 1445 N N . LEU A 1 185 ? 25.036 10.236 2.726 1.00 43.78 185 LEU A N 1
ATOM 1446 C CA . LEU A 1 185 ? 23.728 10.889 2.541 1.00 43.78 185 LEU A CA 1
ATOM 1447 C C . LEU A 1 185 ? 23.052 10.655 1.164 1.00 43.78 185 LEU A C 1
ATOM 1449 O O . LEU A 1 185 ? 21.902 11.041 0.967 1.00 43.78 185 LEU A O 1
ATOM 1453 N N . ILE A 1 186 ? 23.759 10.054 0.200 1.00 41.94 186 ILE A N 1
ATOM 1454 C CA . ILE A 1 186 ? 23.285 9.749 -1.167 1.00 41.94 186 ILE A CA 1
ATOM 1455 C C . ILE A 1 186 ? 22.772 8.298 -1.282 1.00 41.94 186 ILE A C 1
ATOM 1457 O O . ILE A 1 186 ? 22.005 7.991 -2.192 1.00 41.94 186 ILE A O 1
ATOM 1461 N N . LYS A 1 187 ? 23.146 7.409 -0.350 1.00 40.44 187 LYS A N 1
ATOM 1462 C CA . LYS A 1 187 ? 22.819 5.971 -0.402 1.00 40.44 187 LYS A CA 1
ATOM 1463 C C . LYS A 1 187 ? 21.364 5.642 -0.050 1.00 40.44 187 LYS A C 1
ATOM 1465 O O . LYS A 1 187 ? 20.885 4.583 -0.429 1.00 40.44 187 LYS A O 1
ATOM 1470 N N . LEU A 1 188 ? 20.658 6.537 0.643 1.00 42.72 188 LEU A N 1
ATOM 1471 C CA . LEU A 1 188 ? 19.368 6.232 1.282 1.00 42.72 188 LEU A CA 1
ATOM 1472 C C . LEU A 1 188 ? 18.144 6.261 0.347 1.00 42.72 188 LEU A C 1
ATOM 1474 O O . LEU A 1 188 ? 17.093 5.757 0.722 1.00 42.72 188 LEU A O 1
ATOM 1478 N N . LYS A 1 189 ? 18.252 6.847 -0.855 1.00 39.31 189 LYS A N 1
ATOM 1479 C CA . LYS A 1 189 ? 17.144 6.894 -1.839 1.00 39.31 189 LYS A CA 1
ATOM 1480 C C . LYS A 1 189 ? 17.515 6.327 -3.212 1.00 39.31 189 LYS A C 1
ATOM 1482 O O . LYS A 1 189 ? 16.666 6.247 -4.099 1.00 39.31 189 LYS A O 1
ATOM 1487 N N . SER A 1 190 ? 18.769 5.918 -3.405 1.00 39.75 190 SER A N 1
ATOM 1488 C CA . SER A 1 190 ? 19.105 5.092 -4.556 1.00 39.75 190 SER A CA 1
ATOM 1489 C C . SER A 1 190 ? 18.546 3.700 -4.301 1.00 39.75 190 SER A C 1
ATOM 1491 O O . SER A 1 190 ? 18.984 3.042 -3.363 1.00 39.75 190 SER A O 1
ATOM 1493 N N . THR A 1 191 ? 17.703 3.197 -5.200 1.00 40.56 191 THR A N 1
ATOM 1494 C CA . THR A 1 191 ? 17.322 1.771 -5.313 1.00 40.56 191 THR A CA 1
ATOM 1495 C C . THR A 1 191 ? 18.541 0.836 -5.449 1.00 40.56 191 THR A C 1
ATOM 1497 O O . THR A 1 191 ? 18.427 -0.380 -5.553 1.00 40.56 191 THR A O 1
ATOM 1500 N N . PHE A 1 192 ? 19.739 1.416 -5.492 1.00 47.22 192 PHE A N 1
ATOM 1501 C CA . PHE A 1 192 ? 21.002 0.798 -5.799 1.00 47.22 192 PHE A CA 1
ATOM 1502 C C . PHE A 1 192 ? 21.959 0.966 -4.631 1.00 47.22 192 PHE A C 1
ATOM 1504 O O . PHE A 1 192 ? 22.738 1.917 -4.570 1.00 47.22 192 PHE A O 1
ATOM 1511 N N . ASP A 1 193 ? 21.937 -0.016 -3.736 1.00 41.88 193 ASP A N 1
ATOM 1512 C CA . ASP A 1 193 ? 23.002 -0.183 -2.763 1.00 41.88 193 ASP A CA 1
ATOM 1513 C C . ASP A 1 193 ? 24.342 -0.361 -3.504 1.00 41.88 193 ASP A C 1
ATOM 1515 O O . ASP A 1 193 ? 24.514 -1.261 -4.344 1.00 41.88 193 ASP A O 1
ATOM 1519 N N . ARG A 1 194 ? 25.263 0.573 -3.243 1.00 37.97 194 ARG A N 1
ATOM 1520 C CA . ARG A 1 194 ? 26.600 0.652 -3.845 1.00 37.97 194 ARG A CA 1
ATOM 1521 C C . ARG A 1 194 ? 27.580 -0.329 -3.190 1.00 37.97 194 ARG A C 1
ATOM 1523 O O . ARG A 1 194 ? 28.632 -0.571 -3.770 1.00 37.97 194 ARG A O 1
ATOM 1530 N N . ASN A 1 195 ? 27.240 -0.867 -2.014 1.00 37.91 195 ASN A N 1
ATOM 1531 C CA . ASN A 1 195 ? 28.111 -1.723 -1.208 1.00 37.91 195 ASN A CA 1
ATOM 1532 C C . ASN A 1 195 ? 27.604 -3.161 -1.050 1.00 37.91 195 ASN A C 1
ATOM 1534 O O . ASN A 1 195 ? 28.333 -3.972 -0.481 1.00 37.91 195 ASN A O 1
ATOM 1538 N N . ASN A 1 196 ? 26.419 -3.504 -1.567 1.00 42.81 196 ASN A N 1
ATOM 1539 C CA . ASN A 1 196 ? 26.003 -4.899 -1.606 1.00 42.81 196 ASN A CA 1
ATOM 1540 C C . ASN A 1 196 ? 26.935 -5.658 -2.562 1.00 42.81 196 ASN A C 1
ATOM 1542 O O . ASN A 1 196 ? 26.842 -5.539 -3.785 1.00 42.81 196 ASN A O 1
ATOM 1546 N N . SER A 1 197 ? 27.877 -6.389 -1.972 1.00 37.91 197 SER A N 1
ATOM 1547 C CA . SER A 1 197 ? 28.935 -7.163 -2.617 1.00 37.91 197 SER A CA 1
ATOM 1548 C C . SER A 1 197 ? 28.412 -8.396 -3.349 1.00 37.91 197 SER A C 1
ATOM 1550 O O . SER A 1 197 ? 29.216 -9.201 -3.811 1.00 37.91 197 SER A O 1
ATOM 1552 N N . ASN A 1 198 ? 27.089 -8.555 -3.464 1.00 41.09 198 ASN A N 1
ATOM 1553 C CA . ASN A 1 198 ? 26.478 -9.673 -4.154 1.00 41.09 198 ASN A CA 1
ATOM 1554 C C . ASN A 1 198 ? 26.632 -9.496 -5.684 1.00 41.09 198 ASN A C 1
ATOM 1556 O O . ASN A 1 198 ? 26.007 -8.602 -6.263 1.00 41.09 198 ASN A O 1
ATOM 1560 N N . PRO A 1 199 ? 27.469 -10.310 -6.356 1.00 39.72 199 PRO A N 1
ATOM 1561 C CA . PRO A 1 199 ? 27.789 -10.157 -7.778 1.00 39.72 199 PRO A CA 1
ATOM 1562 C C . PRO A 1 199 ? 26.635 -10.566 -8.706 1.00 39.72 199 PRO A C 1
ATOM 1564 O O . PRO A 1 199 ? 26.686 -10.298 -9.903 1.00 39.72 199 PRO A O 1
ATOM 1567 N N . ALA A 1 200 ? 25.585 -11.181 -8.161 1.00 42.19 200 ALA A N 1
ATOM 1568 C CA . ALA A 1 200 ? 24.345 -11.479 -8.856 1.00 42.19 200 ALA A CA 1
ATOM 1569 C C . ALA A 1 200 ? 23.251 -10.565 -8.295 1.00 42.19 200 ALA A C 1
ATOM 1571 O O . ALA A 1 200 ? 22.561 -10.931 -7.348 1.00 42.19 200 ALA A O 1
ATOM 1572 N N . LYS A 1 201 ? 23.116 -9.351 -8.841 1.00 48.00 201 LYS A N 1
ATOM 1573 C CA . LYS A 1 201 ? 21.865 -8.595 -8.696 1.00 48.00 201 LYS A CA 1
ATOM 1574 C C . LYS A 1 201 ? 20.870 -9.233 -9.674 1.00 48.00 201 LYS A C 1
ATOM 1576 O O . LYS A 1 201 ? 21.078 -9.070 -10.878 1.00 48.00 201 LYS A O 1
ATOM 1581 N N . PRO A 1 202 ? 19.874 -10.003 -9.201 1.00 50.28 202 PRO A N 1
ATOM 1582 C CA . PRO A 1 202 ? 18.927 -10.693 -10.070 1.00 50.28 202 PRO A CA 1
ATOM 1583 C C . PRO A 1 202 ? 18.157 -9.671 -10.921 1.00 50.28 202 PRO A C 1
ATOM 1585 O O . PRO A 1 202 ? 17.936 -8.537 -10.487 1.00 50.28 202 PRO A O 1
ATOM 1588 N N . ILE A 1 203 ? 17.779 -10.037 -12.146 1.00 46.94 203 ILE A N 1
ATOM 1589 C CA . ILE A 1 203 ? 17.077 -9.141 -13.085 1.00 46.94 203 ILE A CA 1
ATOM 1590 C C . ILE A 1 203 ? 15.738 -8.637 -12.524 1.00 46.94 203 ILE A C 1
ATOM 1592 O O . ILE A 1 203 ? 15.298 -7.528 -12.824 1.00 46.94 203 ILE A O 1
ATOM 1596 N N . GLU A 1 204 ? 15.142 -9.431 -11.641 1.00 48.06 204 GLU A N 1
ATOM 1597 C CA . GLU A 1 204 ? 13.920 -9.180 -10.889 1.00 48.06 204 GLU A CA 1
ATOM 1598 C C . GLU A 1 204 ? 14.011 -7.889 -10.060 1.00 48.06 204 GLU A C 1
ATOM 1600 O O . GLU A 1 204 ? 13.001 -7.238 -9.821 1.00 48.06 204 GLU A O 1
ATOM 1605 N N . TRP A 1 205 ? 15.217 -7.444 -9.682 1.00 48.59 205 TRP A N 1
ATOM 1606 C CA . TRP A 1 205 ? 15.419 -6.181 -8.957 1.00 48.59 205 TRP A CA 1
ATOM 1607 C C . TRP A 1 205 ? 15.240 -4.931 -9.832 1.00 48.59 205 TRP A C 1
ATOM 1609 O O . TRP A 1 205 ? 15.226 -3.812 -9.318 1.00 48.59 205 TRP A O 1
ATOM 1619 N N . PHE A 1 206 ? 15.137 -5.098 -11.152 1.00 52.88 206 PHE A N 1
ATOM 1620 C CA . PHE A 1 206 ? 15.053 -4.003 -12.123 1.00 52.88 206 PHE A CA 1
ATOM 1621 C C . PHE A 1 206 ? 13.686 -3.924 -12.809 1.00 52.88 206 PHE A C 1
ATOM 1623 O O . PHE A 1 206 ? 13.396 -2.920 -13.467 1.00 52.88 206 PHE A O 1
ATOM 1630 N N . ARG A 1 207 ? 12.835 -4.946 -12.645 1.00 64.31 207 ARG A N 1
ATOM 1631 C CA . ARG A 1 207 ? 11.445 -4.924 -13.108 1.00 64.31 207 ARG A CA 1
ATOM 1632 C C . ARG A 1 207 ? 10.544 -4.334 -12.033 1.00 64.31 207 ARG A C 1
ATOM 1634 O O . ARG A 1 207 ? 10.804 -4.429 -10.839 1.00 64.31 207 ARG A O 1
ATOM 1641 N N . SER A 1 208 ? 9.495 -3.651 -12.476 1.00 71.19 208 SER A N 1
ATOM 1642 C CA . SER A 1 208 ? 8.464 -3.179 -11.551 1.00 71.19 208 SER A CA 1
ATOM 1643 C C . SER A 1 208 ? 7.704 -4.389 -11.004 1.00 71.19 208 SER A C 1
ATOM 1645 O O . SER A 1 208 ? 7.517 -5.355 -11.735 1.00 71.19 208 SER A O 1
ATOM 1647 N N . MET A 1 209 ? 7.285 -4.336 -9.742 1.00 78.25 209 MET A N 1
ATOM 1648 C CA . MET A 1 209 ? 6.460 -5.373 -9.125 1.00 78.25 209 MET A CA 1
ATOM 1649 C C . MET A 1 209 ? 5.088 -4.788 -8.809 1.00 78.25 209 MET A C 1
ATOM 1651 O O . MET A 1 209 ? 4.987 -3.798 -8.078 1.00 78.25 209 MET A O 1
ATOM 1655 N N . ASP A 1 210 ? 4.056 -5.407 -9.358 1.00 85.69 210 ASP A N 1
ATOM 1656 C CA . ASP A 1 210 ? 2.676 -5.180 -8.976 1.00 85.69 210 ASP A CA 1
ATOM 1657 C C . ASP A 1 210 ? 2.353 -6.092 -7.791 1.00 85.69 210 ASP A C 1
ATOM 1659 O O . ASP A 1 210 ? 2.641 -7.289 -7.795 1.00 85.69 210 ASP A O 1
ATOM 1663 N N . VAL A 1 211 ? 1.790 -5.502 -6.744 1.00 87.62 211 VAL A N 1
ATOM 1664 C CA . VAL A 1 211 ? 1.492 -6.177 -5.485 1.00 87.62 211 VAL A CA 1
ATOM 1665 C C . VAL A 1 211 ? 0.001 -6.086 -5.224 1.00 87.62 211 VAL A C 1
ATOM 1667 O O . VAL A 1 211 ? -0.571 -4.995 -5.227 1.00 87.62 211 VAL A O 1
ATOM 1670 N N . ASP A 1 212 ? -0.606 -7.233 -4.964 1.00 93.56 212 ASP A N 1
ATOM 1671 C CA . ASP A 1 212 ? -1.993 -7.368 -4.550 1.00 93.56 212 ASP A CA 1
ATOM 1672 C C . ASP A 1 212 ? -2.021 -8.087 -3.200 1.00 93.56 212 ASP A C 1
ATOM 1674 O O . ASP A 1 212 ? -1.664 -9.261 -3.106 1.00 93.56 212 ASP A O 1
ATOM 1678 N N . VAL A 1 213 ? -2.363 -7.366 -2.134 1.00 94.81 213 VAL A N 1
ATOM 1679 C CA . VAL A 1 213 ? -2.490 -7.919 -0.784 1.00 94.81 213 VAL A CA 1
ATOM 1680 C C . VAL A 1 213 ? -3.936 -7.804 -0.344 1.00 94.81 213 VAL A C 1
ATOM 1682 O O . VAL A 1 213 ? -4.472 -6.706 -0.256 1.00 94.81 213 VAL A O 1
ATOM 1685 N N . THR A 1 214 ? -4.539 -8.931 0.004 1.00 96.56 214 THR A N 1
ATOM 1686 C CA . THR A 1 214 ? -5.861 -9.004 0.621 1.00 96.56 214 THR A CA 1
ATOM 1687 C C . THR A 1 214 ? -5.731 -9.689 1.975 1.00 96.56 214 THR A C 1
ATOM 1689 O O . THR A 1 214 ? -5.261 -10.823 2.055 1.00 96.56 214 THR A O 1
ATOM 1692 N N . VAL A 1 215 ? -6.148 -9.011 3.041 1.00 95.50 215 VAL A N 1
ATOM 1693 C CA . VAL A 1 215 ? -6.219 -9.556 4.401 1.00 95.50 215 VAL A CA 1
ATOM 1694 C C . VAL A 1 215 ? -7.654 -9.452 4.885 1.00 95.50 215 VAL A C 1
ATOM 1696 O O . VAL A 1 215 ? -8.201 -8.356 4.945 1.00 95.50 215 VAL A O 1
ATOM 1699 N N . ARG A 1 216 ? -8.262 -10.580 5.243 1.00 96.50 216 ARG A N 1
ATOM 1700 C CA . ARG A 1 216 ? -9.628 -10.650 5.770 1.00 96.50 216 ARG A CA 1
ATOM 1701 C C . ARG A 1 216 ? -9.601 -11.279 7.152 1.00 96.50 216 ARG A C 1
ATOM 1703 O O . ARG A 1 216 ? -8.989 -12.329 7.339 1.00 96.50 216 ARG A O 1
ATOM 1710 N N . VAL A 1 217 ? -10.245 -10.632 8.111 1.00 95.12 217 VAL A N 1
ATOM 1711 C CA . VAL A 1 217 ? -10.404 -11.122 9.479 1.00 95.12 217 VAL A CA 1
ATOM 1712 C C . VAL A 1 217 ? -11.895 -11.264 9.740 1.00 95.12 217 VAL A C 1
ATOM 1714 O O . VAL A 1 217 ? -12.610 -10.266 9.787 1.00 95.12 217 VAL A O 1
ATOM 1717 N N . CYS A 1 218 ? -12.356 -12.501 9.876 1.00 95.44 218 CYS A N 1
ATOM 1718 C CA . CYS A 1 218 ? -13.764 -12.852 9.992 1.00 95.44 218 CYS A CA 1
ATOM 1719 C C . CYS A 1 218 ? -14.131 -13.191 11.441 1.00 95.44 218 CYS A C 1
ATOM 1721 O O . CYS A 1 218 ? -13.300 -13.695 12.205 1.00 95.44 218 CYS A O 1
ATOM 1723 N N . ASN A 1 219 ? -15.405 -13.008 11.787 1.00 94.94 219 ASN A N 1
ATOM 1724 C CA . ASN A 1 219 ? -16.005 -13.414 13.058 1.00 94.94 219 ASN A CA 1
ATOM 1725 C C . ASN A 1 219 ? -15.215 -12.883 14.265 1.00 94.94 219 ASN A C 1
ATOM 1727 O O . ASN A 1 219 ? -14.677 -13.647 15.073 1.00 94.94 219 ASN A O 1
ATOM 1731 N N . ILE A 1 220 ? -15.099 -11.558 14.351 1.00 95.44 220 ILE A N 1
ATOM 1732 C CA . ILE A 1 220 ? -14.320 -10.878 15.381 1.00 95.44 220 ILE A CA 1
ATOM 1733 C C . ILE A 1 220 ? -15.205 -10.615 16.594 1.00 95.44 220 ILE A C 1
ATOM 1735 O O . ILE A 1 220 ? -16.240 -9.953 16.503 1.00 95.44 220 ILE A O 1
ATOM 1739 N N . ARG A 1 221 ? -14.737 -11.071 17.752 1.00 95.00 221 ARG A N 1
ATOM 1740 C CA . ARG A 1 221 ? -15.210 -10.672 19.073 1.00 95.00 221 ARG A CA 1
ATOM 1741 C C . ARG A 1 221 ? -14.099 -9.871 19.744 1.00 95.00 221 ARG A C 1
ATOM 1743 O O . ARG A 1 221 ? -13.073 -10.431 20.113 1.00 95.00 221 ARG A O 1
ATOM 1750 N N . ALA A 1 222 ? -14.289 -8.567 19.889 1.00 92.38 222 ALA A N 1
ATOM 1751 C CA . ALA A 1 222 ? -13.317 -7.669 20.493 1.00 92.38 222 ALA A CA 1
ATOM 1752 C C . ALA A 1 222 ? -13.770 -7.228 21.890 1.00 92.38 222 ALA A C 1
ATOM 1754 O O . ALA A 1 222 ? -14.780 -6.547 22.034 1.00 92.38 222 ALA A O 1
ATOM 1755 N N . GLU A 1 223 ? -13.017 -7.592 22.921 1.00 90.69 223 GLU A N 1
ATOM 1756 C CA . GLU A 1 223 ? -13.209 -7.082 24.279 1.00 90.69 223 GLU A CA 1
ATOM 1757 C C . GLU A 1 223 ? -12.468 -5.758 24.457 1.00 90.69 223 GLU A C 1
ATOM 1759 O O . GLU A 1 223 ? -11.253 -5.688 24.264 1.00 90.69 223 GLU A O 1
ATOM 1764 N N . MET A 1 224 ? -13.200 -4.712 24.832 1.00 87.62 224 MET A N 1
ATOM 1765 C CA . MET A 1 224 ? -12.671 -3.364 25.024 1.00 87.62 224 MET A CA 1
ATOM 1766 C C . MET A 1 224 ? -12.090 -3.241 26.428 1.00 87.62 224 MET A C 1
ATOM 1768 O O . MET A 1 224 ? -12.826 -3.083 27.401 1.00 87.62 224 MET A O 1
ATOM 1772 N N . LEU A 1 225 ? -10.766 -3.339 26.544 1.00 82.06 225 LEU A N 1
ATOM 1773 C CA . LEU A 1 225 ? -10.110 -3.318 27.846 1.00 82.06 225 LEU A CA 1
ATOM 1774 C C . LEU A 1 225 ? -10.207 -1.930 28.490 1.00 82.06 225 LEU A C 1
ATOM 1776 O O . LEU A 1 225 ? -9.797 -0.927 27.905 1.00 82.06 225 LEU A O 1
ATOM 1780 N N . ILE A 1 226 ? -10.697 -1.907 29.728 1.00 76.62 226 ILE A N 1
ATOM 1781 C CA . ILE A 1 226 ? -10.729 -0.736 30.607 1.00 76.62 226 ILE A CA 1
ATOM 1782 C C . ILE A 1 226 ? -9.806 -0.971 31.799 1.00 76.62 226 ILE A C 1
ATOM 1784 O O . ILE A 1 226 ? -9.646 -2.100 32.269 1.00 76.62 226 ILE A O 1
ATOM 1788 N N . TYR A 1 227 ? -9.190 0.096 32.299 1.00 68.44 227 TYR A N 1
ATOM 1789 C CA . TYR A 1 227 ? -8.456 0.035 33.557 1.00 68.44 227 TYR A CA 1
ATOM 1790 C C . TYR A 1 227 ? -9.452 0.030 34.726 1.00 68.44 227 TYR A C 1
ATOM 1792 O O . TYR A 1 227 ? -9.994 1.078 35.072 1.00 68.44 227 TYR A O 1
ATOM 1800 N N . SER A 1 228 ? -9.705 -1.139 35.326 1.00 60.00 228 SER A N 1
ATOM 1801 C CA . SER A 1 228 ? -10.527 -1.244 36.540 1.00 60.00 228 SER A CA 1
ATOM 1802 C C . SER A 1 228 ? -9.625 -1.358 37.780 1.00 60.00 228 SER A C 1
ATOM 1804 O O . SER A 1 228 ? -8.806 -2.277 37.859 1.00 60.00 228 SER A O 1
ATOM 1806 N N . PRO A 1 229 ? -9.735 -0.443 38.761 1.00 50.28 229 PRO A N 1
ATOM 1807 C CA . PRO A 1 229 ? -8.964 -0.501 40.004 1.00 50.28 229 PRO A CA 1
ATOM 1808 C C . PRO A 1 229 ? -9.483 -1.557 41.001 1.00 50.28 229 PRO A C 1
ATOM 1810 O O . PRO A 1 229 ? -8.887 -1.729 42.066 1.00 50.28 229 PRO A O 1
ATOM 1813 N N . ALA A 1 230 ? -10.583 -2.257 40.697 1.00 53.25 230 ALA A N 1
ATOM 1814 C CA . ALA A 1 230 ? -11.207 -3.214 41.605 1.00 53.25 230 ALA A CA 1
ATOM 1815 C C . ALA A 1 230 ? -10.435 -4.549 41.653 1.00 53.25 230 ALA A C 1
ATOM 1817 O O . ALA A 1 230 ? -10.714 -5.489 40.916 1.00 53.25 230 ALA A O 1
ATOM 1818 N N . ILE A 1 231 ? -9.464 -4.635 42.567 1.00 49.06 231 ILE A N 1
ATOM 1819 C CA . ILE A 1 231 ? -8.798 -5.882 42.989 1.00 49.06 231 ILE A CA 1
ATOM 1820 C C . ILE A 1 231 ? -9.402 -6.336 44.329 1.00 49.06 231 ILE A C 1
ATOM 1822 O O . ILE A 1 231 ? -8.684 -6.638 45.281 1.00 49.06 231 ILE A O 1
ATOM 1826 N N . GLU A 1 232 ? -10.730 -6.329 44.461 1.00 52.00 232 GLU A N 1
ATOM 1827 C CA . GLU A 1 232 ? -11.370 -6.959 45.618 1.00 52.00 232 GLU A CA 1
ATOM 1828 C C . GLU A 1 232 ? -11.800 -8.384 45.244 1.00 52.00 232 GLU A C 1
ATOM 1830 O O . GLU A 1 232 ? -12.664 -8.554 44.386 1.00 52.00 232 GLU A O 1
ATOM 1835 N N . PRO A 1 233 ? -11.244 -9.432 45.884 1.00 54.78 233 PRO A N 1
ATOM 1836 C CA . PRO A 1 233 ? -11.482 -10.838 45.524 1.00 54.78 233 PRO A CA 1
ATOM 1837 C C . PRO A 1 233 ? -12.917 -11.336 45.795 1.00 54.78 233 PRO A C 1
ATOM 1839 O O . PRO A 1 233 ? -13.186 -12.526 45.654 1.00 54.78 233 PRO A O 1
ATOM 1842 N N . LEU A 1 234 ? -13.821 -10.450 46.226 1.00 57.22 234 LEU A N 1
ATOM 1843 C CA . LEU A 1 234 ? -15.214 -10.737 46.579 1.00 57.22 234 LEU A CA 1
ATOM 1844 C C . LEU A 1 234 ? -16.225 -10.298 45.508 1.00 57.22 234 LEU A C 1
ATOM 1846 O O . LEU A 1 234 ? -17.400 -10.635 45.638 1.00 57.22 234 LEU A O 1
ATOM 1850 N N . PHE A 1 235 ? -15.793 -9.574 44.472 1.00 55.38 235 PHE A N 1
ATOM 1851 C CA . PHE A 1 235 ? -16.661 -9.111 43.390 1.00 55.38 235 PHE A CA 1
ATOM 1852 C C . PHE A 1 235 ? -16.308 -9.808 42.075 1.00 55.38 235 PHE A C 1
ATOM 1854 O O . PHE A 1 235 ? -15.132 -10.008 41.765 1.00 55.38 235 PHE A O 1
ATOM 1861 N N . ASP A 1 236 ? -17.334 -10.182 41.305 1.00 55.41 236 ASP A N 1
ATOM 1862 C CA . ASP A 1 236 ? -17.141 -10.634 39.928 1.00 55.41 236 ASP A CA 1
ATOM 1863 C C . ASP A 1 236 ? -16.409 -9.537 39.135 1.00 55.41 236 ASP A C 1
ATOM 1865 O O . ASP A 1 236 ? -16.707 -8.351 39.326 1.00 55.41 236 ASP A O 1
ATOM 1869 N N . PRO A 1 237 ? -15.453 -9.897 38.258 1.00 56.81 237 PRO A N 1
ATOM 1870 C CA . PRO A 1 237 ? -14.736 -8.919 37.455 1.00 56.81 237 PRO A CA 1
ATOM 1871 C C . PRO A 1 237 ? -15.725 -8.068 36.656 1.00 56.81 237 PRO A C 1
ATOM 1873 O O . PRO A 1 237 ? -16.679 -8.582 36.066 1.00 56.81 237 PRO A O 1
ATOM 1876 N N . GLU A 1 238 ? -15.480 -6.761 36.643 1.00 59.75 238 GLU A N 1
ATOM 1877 C CA . GLU A 1 238 ? -16.294 -5.798 35.912 1.00 59.75 238 GLU A CA 1
ATOM 1878 C C . GLU A 1 238 ? -16.326 -6.194 34.430 1.00 59.75 238 GLU A C 1
ATOM 1880 O O . GLU A 1 238 ? -15.288 -6.351 33.778 1.00 59.75 238 GLU A O 1
ATOM 1885 N N . LYS A 1 239 ? -17.527 -6.456 33.909 1.00 70.69 239 LYS A N 1
ATOM 1886 C CA . LYS A 1 239 ? -17.681 -6.965 32.549 1.00 70.69 239 LYS A CA 1
ATOM 1887 C C . LYS A 1 239 ? -17.340 -5.865 31.548 1.00 70.69 239 LYS A C 1
ATOM 1889 O O . LYS A 1 239 ? -17.949 -4.799 31.543 1.00 70.69 239 LYS A O 1
ATOM 1894 N N . VAL A 1 240 ? -16.365 -6.145 30.692 1.00 79.31 240 VAL A N 1
ATOM 1895 C CA . VAL A 1 240 ? -15.901 -5.217 29.658 1.00 79.31 240 VAL A CA 1
ATOM 1896 C C . VAL A 1 240 ? -16.868 -5.164 28.475 1.00 79.31 240 VAL A C 1
ATOM 1898 O O . VAL A 1 240 ? -17.437 -6.199 28.112 1.00 79.31 240 VAL A O 1
ATOM 1901 N N . PRO A 1 241 ? -17.037 -4.002 27.820 1.00 87.75 241 PRO A N 1
ATOM 1902 C CA . PRO A 1 241 ? -17.807 -3.925 26.588 1.00 87.75 241 PRO A CA 1
ATOM 1903 C C . PRO A 1 241 ? -17.236 -4.834 25.503 1.00 87.75 241 PRO A C 1
ATOM 1905 O O . PRO A 1 241 ? -16.018 -4.927 25.322 1.00 87.75 241 PRO A O 1
ATOM 1908 N N . VAL A 1 242 ? -18.125 -5.490 24.761 1.00 91.12 242 VAL A N 1
ATOM 1909 C CA . VAL A 1 242 ? -17.750 -6.439 23.708 1.00 91.12 242 VAL A CA 1
ATOM 1910 C C . VAL A 1 242 ? -18.290 -5.953 22.376 1.00 91.12 242 VAL A C 1
ATOM 1912 O O . VAL A 1 242 ? -19.479 -5.668 22.254 1.00 91.12 242 VAL A O 1
ATOM 1915 N N . VAL A 1 243 ? -17.420 -5.885 21.374 1.00 93.75 243 VAL A N 1
ATOM 1916 C CA . VAL A 1 243 ? -17.770 -5.515 20.004 1.00 93.75 243 VAL A CA 1
ATOM 1917 C C . VAL A 1 243 ? -17.711 -6.739 19.109 1.00 93.75 243 VAL A C 1
ATOM 1919 O O . VAL A 1 243 ? -16.715 -7.458 19.092 1.00 93.75 243 VAL A O 1
ATOM 1922 N N . PHE A 1 244 ? -18.776 -6.959 18.350 1.00 95.81 244 PHE A N 1
ATOM 1923 C CA . PHE A 1 244 ? -18.858 -7.999 17.336 1.00 95.81 244 PHE A CA 1
ATOM 1924 C C . PHE A 1 244 ? -18.794 -7.376 15.952 1.00 95.81 244 PHE A C 1
ATOM 1926 O O . PHE A 1 244 ? -19.485 -6.393 15.677 1.00 95.81 244 PHE A O 1
ATOM 1933 N N . ILE A 1 245 ? -17.956 -7.955 15.100 1.00 95.62 245 ILE A N 1
ATOM 1934 C CA . ILE A 1 245 ? -17.763 -7.541 13.712 1.00 95.62 245 ILE A CA 1
ATOM 1935 C C . ILE A 1 245 ? -17.703 -8.817 12.877 1.00 95.62 245 ILE A C 1
ATOM 1937 O O . ILE A 1 245 ? -16.927 -9.723 13.187 1.00 95.62 245 ILE A O 1
ATOM 1941 N N . GLU A 1 246 ? -18.522 -8.909 11.833 1.00 94.25 246 GLU A N 1
ATOM 1942 C CA . GLU A 1 246 ? -18.509 -10.069 10.937 1.00 94.25 246 GLU A CA 1
ATOM 1943 C C . GLU A 1 246 ? -17.205 -10.140 10.148 1.00 94.25 246 GLU A C 1
ATOM 1945 O O . GLU A 1 246 ? -16.615 -11.211 10.033 1.00 94.25 246 GLU A O 1
ATOM 1950 N N . GLU A 1 247 ? -16.732 -9.003 9.638 1.00 95.25 247 GLU A N 1
ATOM 1951 C CA . GLU A 1 247 ? -15.545 -8.957 8.800 1.00 95.25 247 GLU A CA 1
ATOM 1952 C C . GLU A 1 247 ? -14.825 -7.604 8.851 1.00 95.25 247 GLU A C 1
ATOM 1954 O O . GLU A 1 247 ? -15.430 -6.537 8.723 1.00 95.25 247 GLU A O 1
ATOM 1959 N N . VAL A 1 248 ? -13.496 -7.662 8.949 1.00 95.81 248 VAL A N 1
ATOM 1960 C CA . VAL A 1 248 ? -12.598 -6.563 8.586 1.00 95.81 248 VAL A CA 1
ATOM 1961 C C . VAL A 1 248 ? -11.745 -7.004 7.404 1.00 95.81 248 VAL A C 1
ATOM 1963 O O . VAL A 1 248 ? -11.002 -7.980 7.501 1.00 95.81 248 VAL A O 1
ATOM 1966 N N . ALA A 1 249 ? -11.821 -6.265 6.301 1.00 96.38 249 ALA A N 1
ATOM 1967 C CA . ALA A 1 249 ? -11.056 -6.517 5.088 1.00 96.38 249 ALA A CA 1
ATOM 1968 C C . ALA A 1 249 ? -10.094 -5.360 4.810 1.00 96.38 249 ALA A C 1
ATOM 1970 O O . ALA A 1 249 ? -10.483 -4.193 4.837 1.00 96.38 249 ALA A O 1
ATOM 1971 N N . VAL A 1 250 ? -8.839 -5.686 4.520 1.00 95.75 250 VAL A N 1
ATOM 1972 C CA . VAL A 1 250 ? -7.802 -4.756 4.074 1.00 95.75 250 VAL A CA 1
ATOM 1973 C C . VAL A 1 250 ? -7.312 -5.220 2.714 1.00 95.75 250 VAL A C 1
ATOM 1975 O O . VAL A 1 250 ? -6.756 -6.307 2.582 1.00 95.75 250 VAL A O 1
ATOM 1978 N N . GLU A 1 251 ? -7.486 -4.375 1.711 1.00 95.75 251 GLU A N 1
ATOM 1979 C CA . GLU A 1 251 ? -7.024 -4.604 0.350 1.00 95.75 251 GLU A CA 1
ATOM 1980 C C . GLU A 1 251 ? -6.004 -3.531 -0.020 1.00 95.75 251 GLU A C 1
ATOM 1982 O O . GLU A 1 251 ? -6.240 -2.331 0.139 1.00 95.75 251 GLU A O 1
ATOM 1987 N N . VAL A 1 252 ? -4.849 -3.961 -0.515 1.00 94.06 252 VAL A N 1
ATOM 1988 C CA . VAL A 1 252 ? -3.778 -3.088 -0.983 1.00 94.06 252 VAL A CA 1
ATOM 1989 C C . VAL A 1 252 ? -3.382 -3.526 -2.378 1.00 94.06 252 VAL A C 1
ATOM 1991 O O . VAL A 1 252 ? -2.786 -4.583 -2.561 1.00 94.06 252 VAL A O 1
ATOM 1994 N N . LYS A 1 253 ? -3.653 -2.671 -3.359 1.00 93.19 253 LYS A N 1
ATOM 1995 C CA . LYS A 1 253 ? -3.214 -2.855 -4.737 1.00 93.19 253 LYS A CA 1
ATOM 1996 C C . LYS A 1 253 ? -2.172 -1.806 -5.082 1.00 93.19 253 LYS A C 1
ATOM 1998 O O . LYS A 1 253 ? -2.501 -0.644 -5.326 1.00 93.19 253 LYS A O 1
ATOM 2003 N N . LYS A 1 254 ? -0.906 -2.208 -5.108 1.00 89.62 254 LYS A N 1
ATOM 2004 C CA . LYS A 1 254 ? 0.221 -1.360 -5.498 1.00 89.62 254 LYS A CA 1
ATOM 2005 C C . LYS A 1 254 ? 0.649 -1.719 -6.910 1.00 89.62 254 LYS A C 1
ATOM 2007 O O . LYS A 1 254 ? 0.933 -2.865 -7.217 1.00 89.62 254 LYS A O 1
ATOM 2012 N N . THR A 1 255 ? 0.714 -0.708 -7.753 1.00 86.81 255 THR A N 1
ATOM 2013 C CA . THR A 1 255 ? 1.265 -0.786 -9.105 1.00 86.81 255 THR A CA 1
ATOM 2014 C C . THR A 1 255 ? 2.419 0.194 -9.214 1.00 86.81 255 THR A C 1
ATOM 2016 O O . THR A 1 255 ? 2.644 1.016 -8.319 1.00 86.81 255 THR A O 1
ATOM 2019 N N . LYS A 1 256 ? 3.108 0.189 -10.353 1.00 79.25 256 LYS A N 1
ATOM 2020 C CA . LYS A 1 256 ? 4.141 1.185 -10.652 1.00 79.25 256 LYS A CA 1
ATOM 2021 C C . LYS A 1 256 ? 3.675 2.629 -10.424 1.00 79.25 256 LYS A C 1
ATOM 2023 O O . LYS A 1 256 ? 4.387 3.410 -9.814 1.00 79.25 256 LYS A O 1
ATOM 2028 N N . THR A 1 257 ? 2.500 3.018 -10.911 1.00 84.81 257 THR A N 1
ATOM 2029 C CA . THR A 1 257 ? 2.086 4.435 -10.940 1.00 84.81 257 THR A CA 1
ATOM 2030 C C . THR A 1 257 ? 1.122 4.830 -9.834 1.00 84.81 257 THR A C 1
ATOM 2032 O O . THR A 1 257 ? 0.842 6.014 -9.672 1.00 84.81 257 THR A O 1
ATOM 2035 N N . GLN A 1 258 ? 0.593 3.875 -9.074 1.00 90.56 258 GLN A N 1
ATOM 2036 C CA . GLN A 1 258 ? -0.360 4.161 -8.005 1.00 90.56 258 GLN A CA 1
ATOM 2037 C C . GLN A 1 258 ? -0.403 3.056 -6.954 1.00 90.56 258 GLN A C 1
ATOM 2039 O O . GLN A 1 258 ? -0.149 1.896 -7.271 1.00 90.56 258 GLN A O 1
ATOM 2044 N N . ALA A 1 259 ? -0.803 3.407 -5.735 1.00 90.75 259 ALA A N 1
ATOM 2045 C CA . ALA A 1 259 ? -1.214 2.448 -4.718 1.00 90.75 259 ALA A CA 1
ATOM 2046 C C . ALA A 1 259 ? -2.629 2.774 -4.238 1.00 90.75 259 ALA A C 1
ATOM 2048 O O . ALA A 1 259 ? -2.922 3.907 -3.857 1.00 90.75 259 ALA A O 1
ATOM 2049 N N . LEU A 1 260 ? -3.500 1.774 -4.284 1.00 94.44 260 LEU A N 1
ATOM 2050 C CA . LEU A 1 260 ? -4.868 1.826 -3.795 1.00 94.44 260 LEU A CA 1
ATOM 2051 C C . LEU A 1 260 ? -4.933 1.023 -2.502 1.00 94.44 260 LEU A C 1
ATOM 2053 O O . LEU A 1 260 ? -4.461 -0.110 -2.456 1.00 94.44 260 LEU A O 1
ATOM 2057 N N . ILE A 1 261 ? -5.491 1.625 -1.462 1.00 94.69 261 ILE A N 1
ATOM 2058 C CA . ILE A 1 261 ? -5.706 0.995 -0.164 1.00 94.69 261 ILE A CA 1
ATOM 2059 C C . ILE A 1 261 ? -7.192 1.088 0.130 1.00 94.69 261 ILE A C 1
ATOM 2061 O O . ILE A 1 261 ? -7.767 2.171 0.063 1.00 94.69 261 ILE A O 1
ATOM 2065 N N . GLN A 1 262 ? -7.808 -0.026 0.483 1.00 95.94 262 GLN A N 1
ATOM 2066 C CA . GLN A 1 262 ? -9.183 -0.066 0.935 1.00 95.94 262 GLN A CA 1
ATOM 2067 C C . GLN A 1 262 ? -9.246 -0.840 2.242 1.00 95.94 262 GLN A C 1
ATOM 2069 O O . GLN A 1 262 ? -8.719 -1.940 2.349 1.00 95.94 262 GLN A O 1
ATOM 2074 N N . VAL A 1 263 ? -9.887 -0.251 3.243 1.00 96.44 263 VAL A N 1
ATOM 2075 C CA . VAL A 1 263 ? -10.233 -0.937 4.483 1.00 96.44 263 VAL A CA 1
ATOM 2076 C C . VAL A 1 263 ? -11.743 -0.905 4.599 1.00 96.44 263 VAL A C 1
ATOM 2078 O O . VAL A 1 263 ? -12.339 0.167 4.530 1.00 96.44 263 VAL A O 1
ATOM 2081 N N . GLY A 1 264 ? -12.356 -2.070 4.727 1.00 96.88 264 GLY A N 1
ATOM 2082 C CA . GLY A 1 264 ? -13.779 -2.230 4.980 1.00 96.88 264 GLY A CA 1
ATOM 2083 C C . GLY A 1 264 ? -13.985 -2.889 6.332 1.00 96.88 264 GLY A C 1
ATOM 2084 O O . GLY A 1 264 ? -13.309 -3.858 6.663 1.00 96.88 264 GLY A O 1
ATOM 2085 N N . VAL A 1 265 ? -14.919 -2.357 7.104 1.00 96.50 265 VAL A N 1
ATOM 2086 C CA . VAL A 1 265 ? -15.417 -2.953 8.338 1.00 96.50 265 VAL A CA 1
ATOM 2087 C C . VAL A 1 265 ? -16.907 -3.169 8.121 1.00 96.50 265 VAL A C 1
ATOM 2089 O O . VAL A 1 265 ? -17.632 -2.223 7.794 1.00 96.50 265 VAL A O 1
ATOM 2092 N N . SER A 1 266 ? -17.341 -4.420 8.249 1.00 96.38 266 SER A N 1
ATOM 2093 C CA . SER A 1 266 ? -18.750 -4.807 8.199 1.00 96.38 266 SER A CA 1
ATOM 2094 C C . SER A 1 266 ? -19.553 -4.077 9.288 1.00 96.38 266 SER A C 1
ATOM 2096 O O . SER A 1 266 ? -18.952 -3.466 10.180 1.00 96.38 266 SER A O 1
ATOM 2098 N N . PRO A 1 267 ? -20.895 -4.170 9.293 1.00 96.44 267 PRO A N 1
ATOM 2099 C CA . PRO A 1 267 ? -21.670 -3.715 10.436 1.00 96.44 267 PRO A CA 1
ATOM 2100 C C . PRO A 1 267 ? -21.071 -4.232 11.752 1.00 96.44 267 PRO A C 1
ATOM 2102 O O . PRO A 1 267 ? -20.683 -5.403 11.851 1.00 96.44 267 PRO A O 1
ATOM 2105 N N . ALA A 1 268 ? -20.955 -3.341 12.732 1.00 95.38 268 ALA A N 1
ATOM 2106 C CA . ALA A 1 268 ? -20.358 -3.620 14.029 1.00 95.38 268 ALA A CA 1
ATOM 2107 C C . ALA A 1 268 ? -21.367 -3.331 15.139 1.00 95.38 268 ALA A C 1
ATOM 2109 O O . ALA A 1 268 ? -22.096 -2.341 15.084 1.00 95.38 268 ALA A O 1
ATOM 2110 N N . CYS A 1 269 ? -21.395 -4.183 16.160 1.00 94.81 269 CYS A N 1
ATOM 2111 C CA . CYS A 1 269 ? -22.292 -4.038 17.300 1.00 94.81 269 CYS A CA 1
ATOM 2112 C C . CYS A 1 269 ? -21.507 -4.139 18.606 1.00 94.81 269 CYS A C 1
ATOM 2114 O O . CYS A 1 269 ? -20.910 -5.174 18.900 1.00 94.81 269 CYS A O 1
ATOM 2116 N N . ALA A 1 270 ? -21.505 -3.060 19.379 1.00 92.56 270 ALA A N 1
ATOM 2117 C CA . ALA A 1 270 ? -20.945 -2.984 20.714 1.00 92.56 270 ALA A CA 1
ATOM 2118 C C . ALA A 1 270 ? -22.047 -3.201 21.752 1.00 92.56 270 ALA A C 1
ATOM 2120 O O . ALA A 1 270 ? -23.039 -2.473 21.766 1.00 92.56 270 ALA A O 1
ATOM 2121 N N . TYR A 1 271 ? -21.850 -4.165 22.645 1.00 91.19 271 TYR A N 1
ATOM 2122 C CA . TYR A 1 271 ? -22.719 -4.416 23.788 1.00 91.19 271 TYR A CA 1
ATOM 2123 C C . TYR A 1 271 ? -22.051 -3.937 25.069 1.00 91.19 271 TYR A C 1
ATOM 2125 O O . TYR A 1 271 ? -20.882 -4.238 25.325 1.00 91.19 271 TYR A O 1
ATOM 2133 N N . LEU A 1 272 ? -22.817 -3.207 25.873 1.00 87.19 272 LEU A N 1
ATOM 2134 C CA . LEU A 1 272 ? -22.434 -2.755 27.197 1.00 87.19 272 LEU A CA 1
ATOM 2135 C C . LEU A 1 272 ? -23.346 -3.445 28.211 1.00 87.19 272 LEU A C 1
ATOM 2137 O O . LEU A 1 272 ? -24.572 -3.431 28.080 1.00 87.19 272 LEU A O 1
ATOM 2141 N N . ASP A 1 273 ? -22.733 -4.112 29.183 1.00 80.38 273 ASP A N 1
ATOM 2142 C CA . ASP A 1 273 ? -23.461 -4.895 30.175 1.00 80.38 273 ASP A CA 1
ATOM 2143 C C . ASP A 1 273 ? -24.204 -4.001 31.176 1.00 80.38 273 ASP A C 1
ATOM 2145 O O . ASP A 1 273 ? -23.882 -2.826 31.346 1.00 80.38 273 ASP A O 1
ATOM 2149 N N . LYS A 1 274 ? -25.203 -4.571 31.857 1.00 70.75 274 LYS A N 1
ATOM 2150 C CA . LYS A 1 274 ? -26.025 -3.825 32.820 1.00 70.75 274 LYS A CA 1
ATOM 2151 C C . LYS A 1 274 ? -25.163 -3.186 33.913 1.00 70.75 274 LYS A C 1
ATOM 2153 O O . LYS A 1 274 ? -24.400 -3.876 34.588 1.00 70.75 274 LYS A O 1
ATOM 2158 N N . SER A 1 275 ? -25.352 -1.887 34.136 1.00 63.00 275 SER A N 1
ATOM 2159 C CA . SER A 1 275 ? -24.778 -1.191 35.288 1.00 63.00 275 SER A CA 1
ATOM 2160 C C . SER A 1 275 ? -25.427 -1.651 36.599 1.00 63.00 275 SER A C 1
ATOM 2162 O O . SER A 1 275 ? -26.615 -1.959 36.629 1.00 63.00 275 SER A O 1
ATOM 2164 N N . ALA A 1 276 ? -24.679 -1.618 37.708 1.00 56.59 276 ALA A N 1
ATOM 2165 C CA . ALA A 1 276 ? -25.200 -1.882 39.053 1.00 56.59 276 ALA A CA 1
ATOM 2166 C C . ALA A 1 276 ? -26.348 -0.935 39.475 1.00 56.59 276 ALA A C 1
ATOM 2168 O O . ALA A 1 276 ? -27.127 -1.286 40.360 1.00 56.59 276 ALA A O 1
ATOM 2169 N N . SER A 1 277 ? -26.459 0.247 38.853 1.00 55.28 277 SER A N 1
ATOM 2170 C CA . SER A 1 277 ? -27.520 1.239 39.091 1.00 55.28 277 SER A CA 1
ATOM 2171 C C . SER A 1 277 ? -28.564 1.331 37.970 1.00 55.28 277 SER A C 1
ATOM 2173 O O . SER A 1 277 ? -29.545 2.048 38.129 1.00 55.28 277 SER A O 1
ATOM 2175 N N . GLY A 1 278 ? -28.344 0.658 36.837 1.00 57.88 278 GLY A N 1
ATOM 2176 C CA . GLY A 1 278 ? -29.149 0.783 35.619 1.00 57.88 278 GLY A CA 1
ATOM 2177 C C . GLY A 1 278 ? -30.079 -0.410 35.401 1.00 57.88 278 GLY A C 1
ATOM 2178 O O . GLY A 1 278 ? -29.818 -1.521 35.863 1.00 57.88 278 GLY A O 1
ATOM 2179 N N . THR A 1 279 ? -31.185 -0.204 34.686 1.00 60.78 279 THR A N 1
ATOM 2180 C CA . THR A 1 279 ? -32.205 -1.250 34.474 1.00 60.78 279 THR A CA 1
ATOM 2181 C C . THR A 1 279 ? -31.940 -2.123 33.236 1.00 60.78 279 THR A C 1
ATOM 2183 O O . THR A 1 279 ? -32.175 -3.339 33.301 1.00 60.78 279 THR A O 1
ATOM 2186 N N . ASP A 1 280 ? -31.358 -1.564 32.162 1.00 71.81 280 ASP A N 1
ATOM 2187 C CA . ASP A 1 280 ? -31.218 -2.212 30.844 1.00 71.81 280 ASP A CA 1
ATOM 2188 C C . ASP A 1 280 ? -29.789 -2.167 30.255 1.00 71.81 280 ASP A C 1
ATOM 2190 O O . ASP A 1 280 ? -29.023 -1.247 30.550 1.00 71.81 280 ASP A O 1
ATOM 2194 N N . PRO A 1 281 ? -29.393 -3.174 29.443 1.00 82.75 281 PRO A N 1
ATOM 2195 C CA . PRO A 1 281 ? -28.077 -3.204 28.809 1.00 82.75 281 PRO A CA 1
ATOM 2196 C C . PRO A 1 281 ? -27.977 -2.148 27.699 1.00 82.75 281 PRO A C 1
ATOM 2198 O O . PRO A 1 281 ? -28.961 -1.838 27.024 1.00 82.75 281 PRO A O 1
ATOM 2201 N N . GLY A 1 282 ? -26.774 -1.616 27.489 1.00 87.38 282 GLY A N 1
ATOM 2202 C CA . GLY A 1 282 ? -26.489 -0.655 26.427 1.00 87.38 282 GLY A CA 1
ATOM 2203 C C . GLY A 1 282 ? -26.070 -1.333 25.123 1.00 87.38 282 GLY A C 1
ATOM 2204 O O . GLY A 1 282 ? -25.481 -2.416 25.123 1.00 87.38 282 GLY A O 1
ATOM 2205 N N . CYS A 1 283 ? -26.338 -0.685 23.991 1.00 91.19 283 CYS A N 1
ATOM 2206 C CA . CYS A 1 283 ? -25.893 -1.150 22.681 1.00 91.19 283 CYS A CA 1
ATOM 2207 C C . CYS A 1 283 ? -25.575 0.030 21.757 1.00 91.19 283 CYS A C 1
ATOM 2209 O O . CYS A 1 283 ? -26.337 0.994 21.707 1.00 91.19 283 CYS A O 1
ATOM 2211 N N . ILE A 1 284 ? -24.464 -0.056 21.021 1.00 93.00 284 ILE A N 1
ATOM 2212 C CA . ILE A 1 284 ? -24.101 0.870 19.942 1.00 93.00 284 ILE A CA 1
ATOM 2213 C C . ILE A 1 284 ? -23.843 0.048 18.686 1.00 93.00 284 ILE A C 1
ATOM 2215 O O . ILE A 1 284 ? -23.031 -0.871 18.692 1.00 93.00 284 ILE A O 1
ATOM 2219 N N . THR A 1 285 ? -24.496 0.407 17.595 1.00 95.00 285 THR A N 1
ATOM 2220 C CA . THR A 1 285 ? -24.327 -0.198 16.280 1.00 95.00 285 THR A CA 1
ATOM 2221 C C . THR A 1 285 ? -23.726 0.800 15.306 1.00 95.00 285 THR A C 1
ATOM 2223 O O . THR A 1 285 ? -24.063 1.983 15.331 1.00 95.00 285 THR A O 1
ATOM 2226 N N . LEU A 1 286 ? -22.879 0.297 14.420 1.00 96.44 286 LEU A N 1
ATOM 2227 C CA . LEU A 1 286 ? -22.347 0.988 13.257 1.00 96.44 286 LEU A CA 1
ATOM 2228 C C . LEU A 1 286 ? -22.753 0.175 12.028 1.00 96.44 286 LEU A C 1
ATOM 2230 O O . LEU A 1 286 ? -22.434 -1.012 11.970 1.00 96.44 286 LEU A O 1
ATOM 2234 N N . SER A 1 287 ? -23.434 0.777 11.052 1.00 96.38 287 SER A N 1
ATOM 2235 C CA . SER A 1 287 ? -23.878 0.038 9.858 1.00 96.38 287 SER A CA 1
ATOM 2236 C C . SER A 1 287 ? -22.732 -0.325 8.905 1.00 96.38 287 SER A C 1
ATOM 2238 O O . SER A 1 287 ? -22.829 -1.292 8.156 1.00 96.38 287 SER A O 1
ATOM 2240 N N . GLY A 1 288 ? -21.611 0.387 8.971 1.00 95.38 288 GLY A N 1
ATOM 2241 C CA . GLY A 1 288 ? -20.380 0.024 8.280 1.00 95.38 288 GLY A CA 1
ATOM 2242 C C . GLY A 1 288 ? -19.342 1.132 8.348 1.00 95.38 288 GLY A C 1
ATOM 2243 O O . GLY A 1 288 ? -19.654 2.294 8.612 1.00 95.38 288 GLY A O 1
ATOM 2244 N N . PHE A 1 289 ? -18.088 0.778 8.098 1.00 97.12 289 PHE A N 1
ATOM 2245 C CA . PHE A 1 289 ? -17.011 1.750 7.954 1.00 97.12 289 PHE A CA 1
ATOM 2246 C C . PHE A 1 289 ? -16.142 1.400 6.758 1.00 97.12 289 PHE A C 1
ATOM 2248 O O . PHE A 1 289 ? -15.777 0.243 6.548 1.00 97.12 289 PHE A O 1
ATOM 2255 N N . GLN A 1 290 ? -15.781 2.412 5.977 1.00 96.88 290 GLN A N 1
ATOM 2256 C CA . GLN A 1 290 ? -14.892 2.247 4.844 1.00 96.88 290 GLN A CA 1
ATOM 2257 C C . GLN A 1 290 ? -13.847 3.357 4.807 1.00 96.88 290 GLN A C 1
ATOM 2259 O O . GLN A 1 290 ? -14.160 4.543 4.842 1.00 96.88 290 GLN A O 1
ATOM 2264 N N . PHE A 1 291 ? -12.591 2.962 4.663 1.00 97.00 291 PHE A N 1
ATOM 2265 C CA . PHE A 1 291 ? -11.489 3.846 4.325 1.00 97.00 291 PHE A CA 1
ATOM 2266 C C . PHE A 1 291 ? -10.998 3.508 2.921 1.00 97.00 291 PHE A C 1
ATOM 2268 O O . PHE A 1 291 ? -10.798 2.340 2.587 1.00 97.00 291 PHE A O 1
ATOM 2275 N N . ARG A 1 292 ? -10.771 4.531 2.100 1.00 95.75 292 ARG A N 1
ATOM 2276 C CA . ARG A 1 292 ? -10.147 4.412 0.782 1.00 95.75 292 ARG A CA 1
ATOM 2277 C C . ARG A 1 292 ? -9.000 5.403 0.679 1.00 95.75 292 ARG A C 1
ATOM 2279 O O . ARG A 1 292 ? -9.183 6.595 0.912 1.00 95.75 292 ARG A O 1
ATOM 2286 N N . GLY A 1 293 ? -7.827 4.913 0.315 1.00 94.44 293 GLY A N 1
ATOM 2287 C CA . GLY A 1 293 ? -6.623 5.691 0.065 1.00 94.44 293 GLY A CA 1
ATOM 2288 C C . GLY A 1 293 ? -6.134 5.486 -1.364 1.00 94.44 293 GLY A C 1
ATOM 2289 O O . GLY A 1 293 ? -6.099 4.361 -1.856 1.00 94.44 293 GLY A O 1
ATOM 2290 N N . HIS A 1 294 ? -5.725 6.564 -2.028 1.00 94.69 294 HIS A N 1
ATOM 2291 C CA . HIS A 1 294 ? -5.122 6.524 -3.359 1.00 94.69 294 HIS A CA 1
ATOM 2292 C C . HIS A 1 294 ? -3.844 7.359 -3.382 1.00 94.69 294 HIS A C 1
ATOM 2294 O O . HIS A 1 294 ? -3.893 8.590 -3.355 1.00 94.69 294 HIS A O 1
ATOM 2300 N N . ALA A 1 295 ? -2.701 6.677 -3.445 1.00 90.00 295 ALA A N 1
ATOM 2301 C CA . ALA A 1 295 ? -1.400 7.269 -3.731 1.00 90.00 295 ALA A CA 1
ATOM 2302 C C . ALA A 1 295 ? -1.137 7.254 -5.233 1.00 90.00 295 ALA A C 1
ATOM 2304 O O . ALA A 1 295 ? -1.375 6.247 -5.901 1.00 90.00 295 ALA A O 1
ATOM 2305 N N . MET A 1 296 ? -0.586 8.347 -5.749 1.00 89.94 296 MET A N 1
ATOM 2306 C CA . MET A 1 296 ? -0.218 8.496 -7.154 1.00 89.94 296 MET A CA 1
ATOM 2307 C C . MET A 1 296 ? 1.265 8.839 -7.290 1.00 89.94 296 MET A C 1
ATOM 2309 O O . MET A 1 296 ? 1.766 9.752 -6.629 1.00 89.94 296 MET A O 1
ATOM 2313 N N . TYR A 1 297 ? 1.952 8.132 -8.187 1.00 85.12 297 TYR A N 1
ATOM 2314 C CA . TYR A 1 297 ? 3.394 8.217 -8.399 1.00 85.12 297 TYR A CA 1
ATOM 2315 C C . TYR A 1 297 ? 3.735 8.672 -9.820 1.00 85.12 297 TYR A C 1
ATOM 2317 O O . TYR A 1 297 ? 3.057 8.325 -10.788 1.00 85.12 297 TYR A O 1
ATOM 2325 N N . SER A 1 298 ? 4.820 9.433 -9.967 1.00 82.38 298 SER A N 1
ATOM 2326 C CA . SER A 1 298 ? 5.285 9.933 -11.261 1.00 82.38 298 SER A CA 1
ATOM 2327 C C . SER A 1 298 ? 6.800 9.842 -11.411 1.00 82.38 298 SER A C 1
ATOM 2329 O O . SER A 1 298 ? 7.559 10.099 -10.478 1.00 82.38 298 SER A O 1
ATOM 2331 N N . ALA A 1 299 ? 7.234 9.511 -12.630 1.00 74.19 299 ALA A N 1
ATOM 2332 C CA . ALA A 1 299 ? 8.635 9.538 -13.056 1.00 74.19 299 ALA A CA 1
ATOM 2333 C C . ALA A 1 299 ? 9.034 10.871 -13.721 1.00 74.19 299 ALA A C 1
ATOM 2335 O O . ALA A 1 299 ? 10.159 11.019 -14.204 1.00 74.19 299 ALA A O 1
ATOM 2336 N N . LYS A 1 300 ? 8.101 11.825 -13.855 1.00 73.56 300 LYS A N 1
ATOM 2337 C CA . LYS A 1 300 ? 8.321 13.043 -14.643 1.00 73.56 300 LYS A CA 1
ATOM 2338 C C . LYS A 1 300 ? 9.374 13.934 -13.981 1.00 73.56 300 LYS A C 1
ATOM 2340 O O . LYS A 1 300 ? 9.225 14.300 -12.825 1.00 73.56 300 LYS A O 1
ATOM 2345 N N . GLU A 1 301 ? 10.403 14.313 -14.743 1.00 68.31 301 GLU A N 1
ATOM 2346 C CA . GLU A 1 301 ? 11.550 15.112 -14.265 1.00 68.31 301 GLU A CA 1
ATOM 2347 C C . GLU A 1 301 ? 12.371 14.432 -13.146 1.00 68.31 301 GLU A C 1
ATOM 2349 O O . GLU A 1 301 ? 13.173 15.080 -12.478 1.00 68.31 301 GLU A O 1
ATOM 2354 N N . VAL A 1 302 ? 12.232 13.112 -12.976 1.00 66.19 302 VAL A N 1
ATOM 2355 C CA . VAL A 1 302 ? 12.991 12.321 -12.000 1.00 66.19 302 VAL A CA 1
ATOM 2356 C C . VAL A 1 302 ? 14.196 11.657 -12.680 1.00 66.19 302 VAL A C 1
ATOM 2358 O O . VAL A 1 302 ? 14.127 11.208 -13.831 1.00 66.19 302 VAL A O 1
ATOM 2361 N N . ALA A 1 303 ? 15.341 11.621 -11.991 1.00 59.56 303 ALA A N 1
ATOM 2362 C CA . ALA A 1 303 ? 16.545 10.962 -12.495 1.00 59.56 303 ALA A CA 1
ATOM 2363 C C . ALA A 1 303 ? 16.313 9.449 -12.688 1.00 59.56 303 ALA A C 1
ATOM 2365 O O . ALA A 1 303 ? 15.519 8.836 -11.987 1.00 59.56 303 ALA A O 1
ATOM 2366 N N . TRP A 1 304 ? 17.005 8.831 -13.650 1.00 51.94 304 TRP A N 1
ATOM 2367 C CA . TRP A 1 304 ? 16.788 7.421 -14.029 1.00 51.94 304 TRP A CA 1
ATOM 2368 C C . TRP A 1 304 ? 17.155 6.415 -12.924 1.00 51.94 304 TRP A C 1
ATOM 2370 O O . TRP A 1 304 ? 16.661 5.297 -12.923 1.00 51.94 304 TRP A O 1
ATOM 2380 N N . ASN A 1 305 ? 18.029 6.811 -12.003 1.00 49.84 305 ASN A N 1
ATOM 2381 C CA . ASN A 1 305 ? 18.525 6.002 -10.894 1.00 49.84 305 ASN A CA 1
ATOM 2382 C C . ASN A 1 305 ? 17.723 6.203 -9.594 1.00 49.84 305 ASN A C 1
ATOM 2384 O O . ASN A 1 305 ? 18.164 5.761 -8.534 1.00 49.84 305 ASN A O 1
ATOM 2388 N N . MET A 1 306 ? 16.596 6.913 -9.672 1.00 57.91 306 MET A N 1
ATOM 2389 C CA . MET A 1 306 ? 15.728 7.252 -8.549 1.00 57.91 306 MET A CA 1
ATOM 2390 C C . MET A 1 306 ? 14.370 6.563 -8.693 1.00 57.91 306 MET A C 1
ATOM 2392 O O . MET A 1 306 ? 13.858 6.410 -9.802 1.00 57.91 306 MET A O 1
ATOM 2396 N N . GLY A 1 307 ? 13.775 6.187 -7.558 1.00 62.62 307 GLY A N 1
ATOM 2397 C CA . GLY A 1 307 ? 12.388 5.727 -7.496 1.00 62.62 307 GLY A CA 1
ATOM 2398 C C . GLY A 1 307 ? 11.381 6.815 -7.890 1.00 62.62 307 GLY A C 1
ATOM 2399 O O . GLY A 1 307 ? 11.717 7.996 -8.005 1.00 62.62 307 GLY A O 1
ATOM 2400 N N . LEU A 1 308 ? 10.133 6.404 -8.099 1.00 73.50 308 LEU A N 1
ATOM 2401 C CA . LEU A 1 308 ? 9.039 7.301 -8.468 1.00 73.50 308 LEU A CA 1
ATOM 2402 C C . LEU A 1 308 ? 8.690 8.249 -7.317 1.00 73.50 308 LEU A C 1
ATOM 2404 O O . LEU A 1 308 ? 8.830 7.898 -6.149 1.00 73.50 308 LEU A O 1
ATOM 2408 N N . VAL A 1 309 ? 8.228 9.449 -7.659 1.00 76.50 309 VAL A N 1
ATOM 2409 C CA . VAL A 1 309 ? 7.850 10.480 -6.683 1.00 76.50 309 VAL A CA 1
ATOM 2410 C C . VAL A 1 309 ? 6.345 10.434 -6.461 1.00 76.50 309 VAL A C 1
ATOM 2412 O O . VAL A 1 309 ? 5.583 10.510 -7.427 1.00 76.50 309 VAL A O 1
ATOM 2415 N N . GLU A 1 310 ? 5.910 10.346 -5.205 1.00 82.69 310 GLU A N 1
ATOM 2416 C CA . GLU A 1 310 ? 4.504 10.446 -4.825 1.00 82.69 310 GLU A CA 1
ATOM 2417 C C . GLU A 1 310 ? 4.041 11.904 -4.908 1.00 82.69 310 GLU A C 1
ATOM 2419 O O . GLU A 1 310 ? 4.456 12.760 -4.127 1.00 82.69 310 GLU A O 1
ATOM 2424 N N . TYR A 1 311 ? 3.165 12.203 -5.866 1.00 86.50 311 TYR A N 1
ATOM 2425 C CA . TYR A 1 311 ? 2.687 13.569 -6.101 1.00 86.50 311 TYR A CA 1
ATOM 2426 C C . TYR A 1 311 ? 1.261 13.806 -5.600 1.00 86.50 311 TYR A C 1
ATOM 2428 O O . TYR A 1 311 ? 0.812 14.952 -5.568 1.00 86.50 311 TYR A O 1
ATOM 2436 N N . GLY A 1 312 ? 0.536 12.758 -5.213 1.00 90.44 312 GLY A N 1
ATOM 2437 C CA . GLY A 1 312 ? -0.843 12.884 -4.762 1.00 90.44 312 GLY A CA 1
ATOM 2438 C C . GLY A 1 312 ? -1.247 11.785 -3.793 1.00 90.44 312 GLY A C 1
ATOM 2439 O O . GLY A 1 312 ? -0.856 10.634 -3.967 1.00 90.44 312 GLY A O 1
ATOM 2440 N N . TRP A 1 313 ? -2.042 12.167 -2.797 1.00 9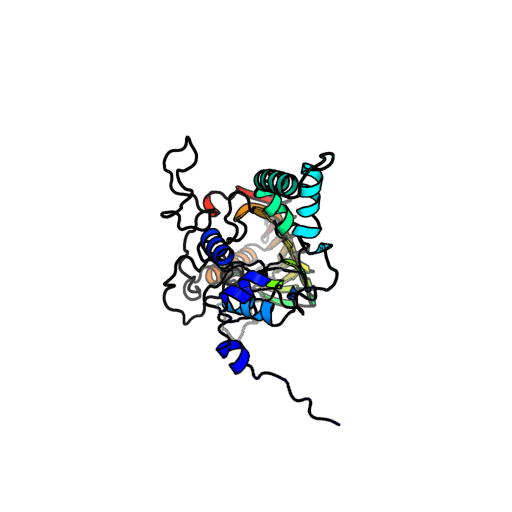2.19 313 TRP A N 1
ATOM 2441 C CA . TRP A 1 313 ? -2.633 11.287 -1.799 1.00 92.19 313 TRP A CA 1
ATOM 2442 C C . TRP A 1 313 ? -4.068 11.726 -1.507 1.00 92.19 313 TRP A C 1
ATOM 2444 O O . TRP A 1 313 ? -4.302 12.808 -0.959 1.00 92.19 313 TRP A O 1
ATOM 2454 N N . ILE A 1 314 ? -5.033 10.900 -1.898 1.00 94.56 314 ILE A N 1
ATOM 2455 C CA . ILE A 1 314 ? -6.458 11.151 -1.670 1.00 94.56 314 ILE A CA 1
ATOM 2456 C C . ILE A 1 314 ? -6.971 10.130 -0.664 1.00 94.56 314 ILE A C 1
ATOM 2458 O O . ILE A 1 314 ? -6.704 8.939 -0.805 1.00 94.56 314 ILE A O 1
ATOM 2462 N N . MET A 1 315 ? -7.703 10.603 0.342 1.00 94.50 315 MET A N 1
ATOM 2463 C CA . MET A 1 315 ? -8.354 9.775 1.352 1.00 94.50 315 MET A CA 1
ATOM 2464 C C . MET A 1 315 ? -9.856 10.036 1.371 1.00 94.50 315 MET A C 1
ATOM 2466 O O . MET A 1 315 ? -10.296 11.188 1.361 1.00 94.50 315 MET A O 1
ATOM 2470 N N . GLU A 1 316 ? -10.632 8.967 1.462 1.00 96.81 316 GLU A N 1
ATOM 2471 C CA . GLU A 1 316 ? -12.075 8.993 1.668 1.00 96.81 316 GLU A CA 1
ATOM 2472 C C . GLU A 1 316 ? -12.414 8.094 2.861 1.00 96.81 316 GLU A C 1
ATOM 2474 O O . GLU A 1 316 ? -12.046 6.920 2.888 1.00 96.81 316 GLU A O 1
ATOM 2479 N N . ILE A 1 317 ? -13.069 8.671 3.864 1.00 97.00 317 ILE A N 1
ATOM 2480 C CA . ILE A 1 317 ? -13.563 7.991 5.060 1.00 97.00 317 ILE A CA 1
ATOM 2481 C C . ILE A 1 317 ? -15.084 8.049 4.998 1.00 97.00 317 ILE A C 1
ATOM 2483 O O . ILE A 1 317 ? -15.661 9.136 4.971 1.00 97.00 317 ILE A O 1
ATOM 2487 N N . LEU A 1 318 ? -15.717 6.885 4.961 1.00 96.94 318 LEU A N 1
ATOM 2488 C CA . LEU A 1 318 ? -17.163 6.723 4.963 1.00 96.94 318 LEU A CA 1
ATOM 2489 C C . LEU A 1 318 ? -17.542 6.009 6.254 1.00 96.94 318 LEU A C 1
ATOM 2491 O O . LEU A 1 318 ? -17.073 4.902 6.523 1.00 96.94 318 LEU A O 1
ATOM 2495 N N . VAL A 1 319 ? -18.363 6.667 7.055 1.00 97.19 319 VAL A N 1
ATOM 2496 C CA . VAL A 1 319 ? -18.934 6.125 8.280 1.00 97.19 319 VAL A CA 1
ATOM 2497 C C . VAL A 1 319 ? -20.430 6.013 8.039 1.00 97.19 319 VAL A C 1
ATOM 2499 O O . VAL A 1 319 ? -21.069 7.011 7.709 1.00 97.19 319 VAL A O 1
ATOM 2502 N N . GLY A 1 320 ? -20.967 4.804 8.159 1.00 96.06 320 GLY A N 1
ATOM 2503 C CA . GLY A 1 320 ? -22.403 4.581 8.064 1.00 96.06 320 GLY A CA 1
ATOM 2504 C C . GLY A 1 320 ? -23.156 5.148 9.268 1.00 96.06 320 GLY A C 1
ATOM 2505 O O . GLY A 1 320 ? -22.616 5.906 10.077 1.00 96.06 320 GLY A O 1
ATOM 2506 N N . ASP A 1 321 ? -24.407 4.738 9.403 1.00 96.06 321 ASP A N 1
ATOM 2507 C CA . ASP A 1 321 ? -25.272 5.096 10.521 1.00 96.06 321 ASP A CA 1
ATOM 2508 C C . ASP A 1 321 ? -24.684 4.599 11.845 1.00 96.06 321 ASP A C 1
ATOM 2510 O O . ASP A 1 321 ? -24.386 3.410 12.018 1.00 96.06 321 ASP A O 1
ATOM 2514 N N . ILE A 1 322 ? -24.543 5.520 12.794 1.00 95.25 322 ILE A N 1
ATOM 2515 C CA . ILE A 1 322 ? -24.221 5.215 14.184 1.00 95.25 322 ILE A CA 1
ATOM 2516 C C . ILE A 1 322 ? -25.517 5.331 14.972 1.00 95.25 322 ILE A C 1
ATOM 2518 O O . ILE A 1 322 ? -26.047 6.425 15.125 1.00 95.25 322 ILE A O 1
ATOM 2522 N N . ALA A 1 323 ? -26.013 4.224 15.510 1.00 94.06 323 ALA A N 1
ATOM 2523 C CA . ALA A 1 323 ? -27.232 4.212 16.312 1.00 94.06 323 ALA A CA 1
ATOM 2524 C C . ALA A 1 323 ? -27.002 3.474 17.625 1.00 94.06 323 ALA A C 1
ATOM 2526 O O . ALA A 1 323 ? -26.203 2.545 17.682 1.00 94.06 323 ALA A O 1
ATOM 2527 N N . GLY A 1 324 ? -27.686 3.860 18.696 1.00 91.38 324 GLY A N 1
ATOM 2528 C CA . GLY A 1 324 ? -27.515 3.151 19.958 1.00 91.38 324 GLY A CA 1
ATOM 2529 C C . GLY A 1 324 ? -28.386 3.646 21.095 1.00 91.38 324 GLY A C 1
ATOM 2530 O O . GLY A 1 324 ? -28.877 4.774 21.090 1.00 91.38 324 GLY A O 1
ATOM 2531 N N . THR A 1 325 ? -28.547 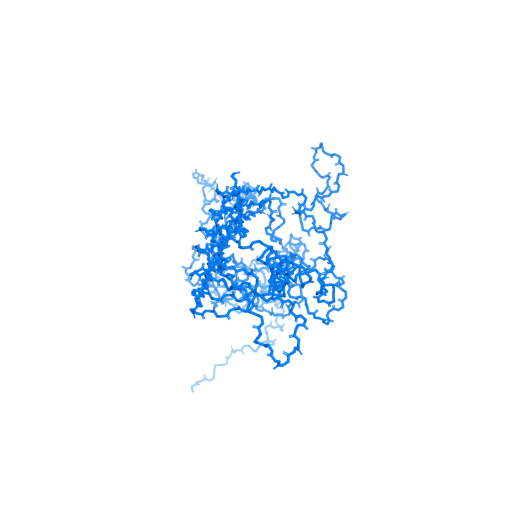2.785 22.092 1.00 89.56 325 THR A N 1
ATOM 2532 C CA . THR A 1 325 ? -29.237 3.069 23.351 1.00 89.56 325 THR A CA 1
ATOM 2533 C C . THR A 1 325 ? -28.266 2.868 24.502 1.00 89.56 325 THR A C 1
ATOM 2535 O O . THR A 1 325 ? -27.697 1.787 24.654 1.00 89.56 325 THR A O 1
ATOM 2538 N N . LEU A 1 326 ? -28.074 3.899 25.317 1.00 88.56 326 LEU A N 1
ATOM 2539 C CA . LEU A 1 326 ? -27.118 3.917 26.415 1.00 88.56 326 LEU A CA 1
ATOM 2540 C C . LEU A 1 326 ? -27.808 4.363 27.706 1.00 88.56 326 LEU A C 1
ATOM 2542 O O . LEU A 1 326 ? -28.361 5.454 27.766 1.00 88.56 326 LEU A O 1
ATOM 2546 N N . ASP A 1 327 ? -27.736 3.541 28.749 1.00 86.50 327 ASP A N 1
ATOM 2547 C CA . ASP A 1 327 ? -28.013 3.962 30.132 1.00 86.50 327 ASP A CA 1
ATOM 2548 C C . ASP A 1 327 ? -27.022 5.044 30.607 1.00 86.50 327 ASP A C 1
ATOM 2550 O O . ASP A 1 327 ? -25.799 4.856 30.571 1.00 86.50 327 ASP A O 1
ATOM 2554 N N . PHE A 1 328 ? -27.549 6.185 31.038 1.00 80.81 328 PHE A N 1
ATOM 2555 C CA . PHE A 1 328 ? -26.794 7.316 31.562 1.00 80.81 328 PHE A CA 1
ATOM 2556 C C . PHE A 1 328 ? -26.978 7.397 33.087 1.00 80.81 328 PHE A C 1
ATOM 2558 O O . PHE A 1 328 ? -28.110 7.298 33.555 1.00 80.81 328 PHE A O 1
ATOM 2565 N N . PRO A 1 329 ? -25.906 7.615 33.879 1.00 81.12 329 PRO A N 1
ATOM 2566 C CA . PRO A 1 329 ? -24.544 8.006 33.478 1.00 81.12 329 PRO A CA 1
ATOM 2567 C C . PRO A 1 329 ? -23.565 6.842 33.262 1.00 81.12 329 PRO A C 1
ATOM 2569 O O . PRO A 1 329 ? -22.456 7.053 32.766 1.00 81.12 329 PRO A O 1
ATOM 2572 N N . SER A 1 330 ? -23.946 5.623 33.632 1.00 81.56 330 SER A N 1
ATOM 2573 C CA . SER A 1 330 ? -23.015 4.506 33.788 1.00 81.56 330 SER A CA 1
ATOM 2574 C C . SER A 1 330 ? -22.304 4.105 32.496 1.00 81.56 330 SER A C 1
ATOM 2576 O O . SER A 1 330 ? -21.079 3.998 32.483 1.00 81.56 330 SER A O 1
ATOM 2578 N N . HIS A 1 331 ? -23.020 3.955 31.377 1.00 84.81 331 HIS A N 1
ATOM 2579 C CA . HIS A 1 331 ? -22.369 3.603 30.111 1.00 84.81 331 HIS A CA 1
ATOM 2580 C C . HIS A 1 331 ? -21.523 4.744 29.541 1.00 84.81 331 HIS A C 1
ATOM 2582 O O . HIS A 1 331 ? -20.512 4.489 28.891 1.00 84.81 331 HIS A O 1
ATOM 2588 N N . ALA A 1 332 ? -21.895 6.002 29.796 1.00 83.06 332 ALA A N 1
ATOM 2589 C CA . ALA A 1 332 ? -21.092 7.147 29.374 1.00 83.06 332 ALA A CA 1
ATOM 2590 C C . ALA A 1 332 ? -19.730 7.170 30.090 1.00 83.06 332 ALA A C 1
ATOM 2592 O O . ALA A 1 332 ? -18.711 7.444 29.456 1.00 83.06 332 ALA A O 1
ATOM 2593 N N . LEU A 1 333 ? -19.699 6.814 31.381 1.00 83.94 333 LEU A N 1
ATOM 2594 C CA . LEU A 1 333 ? -18.455 6.665 32.138 1.00 83.94 333 LEU A CA 1
ATOM 2595 C C . LEU A 1 333 ? -17.576 5.543 31.567 1.00 83.94 333 LEU A C 1
ATOM 2597 O O . LEU A 1 333 ? -16.380 5.747 31.378 1.00 83.94 333 LEU A O 1
ATOM 2601 N N . VAL A 1 334 ? -18.167 4.392 31.233 1.00 84.06 334 VAL A N 1
ATOM 2602 C CA . VAL A 1 334 ? -17.439 3.264 30.626 1.00 84.06 334 VAL A CA 1
ATOM 2603 C C . VAL A 1 334 ? -16.835 3.656 29.274 1.00 84.06 334 VAL A C 1
ATOM 2605 O O . VAL A 1 334 ? -15.657 3.407 29.025 1.00 84.06 334 VAL A O 1
ATOM 2608 N N . LEU A 1 335 ? -17.598 4.328 28.406 1.00 85.06 335 LEU A N 1
ATOM 2609 C CA . LEU A 1 335 ? -17.089 4.814 27.117 1.00 85.06 335 LEU A CA 1
ATOM 2610 C C . LEU A 1 335 ? -15.954 5.830 27.292 1.00 85.06 335 LEU A C 1
ATOM 2612 O O . LEU A 1 335 ? -14.962 5.774 26.562 1.00 85.06 335 LEU A O 1
ATOM 2616 N N . HIS A 1 336 ? -16.071 6.729 28.274 1.00 86.62 336 HIS A N 1
ATOM 2617 C CA . HIS A 1 336 ? -15.000 7.660 28.623 1.00 86.62 336 HIS A CA 1
ATOM 2618 C C . HIS A 1 336 ? -13.733 6.914 29.063 1.00 86.62 336 HIS A C 1
ATOM 2620 O O . HIS A 1 336 ? -12.655 7.205 28.554 1.00 86.62 336 HIS A O 1
ATOM 2626 N N . GLN A 1 337 ? -13.854 5.925 29.953 1.00 85.44 337 GLN A N 1
ATOM 2627 C CA . GLN A 1 337 ? -12.724 5.113 30.418 1.00 85.44 337 GLN A CA 1
ATOM 2628 C C . GLN A 1 337 ? -12.055 4.335 29.280 1.00 85.44 337 GLN A C 1
ATOM 2630 O O . GLN A 1 337 ? -10.826 4.263 29.241 1.00 85.44 337 GLN A O 1
ATOM 2635 N N . ILE A 1 338 ? -12.827 3.787 28.332 1.00 85.56 338 ILE A N 1
ATOM 2636 C CA . ILE A 1 338 ? -12.272 3.142 27.131 1.00 85.56 338 ILE A CA 1
ATOM 2637 C C . ILE A 1 338 ? -11.440 4.147 26.337 1.00 85.56 338 ILE A C 1
ATOM 2639 O O . ILE A 1 338 ? -10.295 3.857 25.988 1.00 85.56 338 ILE A O 1
ATOM 2643 N N . LEU A 1 339 ? -11.999 5.326 26.053 1.00 87.62 339 LEU A N 1
ATOM 2644 C CA . LEU A 1 339 ? -11.320 6.347 25.260 1.00 87.62 339 LEU A CA 1
ATOM 2645 C C . LEU A 1 339 ? -10.049 6.843 25.956 1.00 87.62 339 LEU A C 1
ATOM 2647 O O . LEU A 1 339 ? -9.004 6.954 25.319 1.00 87.62 339 LEU A O 1
ATOM 2651 N N . GLU A 1 340 ? -10.125 7.102 27.258 1.00 87.69 340 GLU A N 1
ATOM 2652 C CA . GLU A 1 340 ? -8.993 7.525 28.079 1.00 87.69 340 GLU A CA 1
ATOM 2653 C C . GLU A 1 340 ? -7.888 6.462 28.096 1.00 87.69 340 GLU A C 1
ATOM 2655 O O . GLU A 1 340 ? -6.735 6.772 27.799 1.00 87.69 340 GLU A O 1
ATOM 2660 N N . THR A 1 341 ? -8.241 5.197 28.345 1.00 84.38 341 THR A N 1
ATOM 2661 C CA . THR A 1 341 ? -7.292 4.070 28.350 1.00 84.38 341 THR A CA 1
ATOM 2662 C C . THR A 1 341 ? -6.636 3.901 26.977 1.00 84.38 341 THR A C 1
ATOM 2664 O O . THR A 1 341 ? -5.420 3.733 26.868 1.00 84.38 341 THR A O 1
ATOM 2667 N N . LEU A 1 342 ? -7.425 3.990 25.903 1.00 86.38 342 LEU A N 1
ATOM 2668 C CA . LEU A 1 342 ? -6.939 3.894 24.531 1.00 86.38 342 LEU A CA 1
ATOM 2669 C C . LEU A 1 342 ? -5.958 5.024 24.198 1.00 86.38 342 LEU A C 1
ATOM 2671 O O . LEU A 1 342 ? -4.878 4.759 23.667 1.00 86.38 342 LEU A O 1
ATOM 2675 N N . LEU A 1 343 ? -6.300 6.268 24.541 1.00 87.00 343 LEU A N 1
ATOM 2676 C CA . LEU A 1 343 ? -5.435 7.427 24.324 1.00 87.00 343 LEU A CA 1
ATOM 2677 C C . LEU A 1 343 ? -4.149 7.338 25.143 1.00 87.00 343 LEU A C 1
ATOM 2679 O O . LEU A 1 343 ? -3.082 7.624 24.603 1.00 87.00 343 LEU A O 1
ATOM 2683 N N . LEU A 1 344 ? -4.227 6.899 26.402 1.00 86.50 344 LEU A N 1
ATOM 2684 C CA . LEU A 1 344 ? -3.062 6.726 27.267 1.00 86.50 344 LEU A CA 1
ATOM 2685 C C . LEU A 1 344 ? -2.035 5.781 26.631 1.00 86.50 344 LEU A C 1
ATOM 2687 O O . LEU A 1 344 ? -0.864 6.135 26.528 1.00 86.50 344 LEU A O 1
ATOM 2691 N N . PHE A 1 345 ? -2.465 4.614 26.139 1.00 83.50 345 PHE A N 1
ATOM 2692 C CA . PHE A 1 345 ? -1.556 3.651 25.506 1.00 83.50 345 PHE A CA 1
ATOM 2693 C C . PHE A 1 345 ? -1.032 4.114 24.141 1.00 83.50 345 PHE A C 1
ATOM 2695 O O . PHE A 1 345 ? 0.126 3.860 23.812 1.00 83.50 345 PHE A O 1
ATOM 2702 N N . ILE A 1 346 ? -1.847 4.814 23.345 1.00 84.06 346 ILE A N 1
ATOM 2703 C CA . ILE A 1 346 ? -1.402 5.351 22.049 1.00 84.06 346 ILE A CA 1
ATOM 2704 C C . ILE A 1 346 ? -0.362 6.460 22.244 1.00 84.06 346 ILE A C 1
ATOM 2706 O O . ILE A 1 346 ? 0.635 6.506 21.521 1.00 84.06 346 ILE A O 1
ATOM 2710 N N . LEU A 1 347 ? -0.588 7.351 23.211 1.00 84.50 347 LEU A N 1
ATOM 2711 C CA . LEU A 1 347 ? 0.235 8.537 23.453 1.00 84.50 347 LEU A CA 1
ATOM 2712 C C . LEU A 1 347 ? 1.380 8.297 24.447 1.00 84.50 347 LEU A C 1
ATOM 2714 O O . LEU A 1 347 ? 2.223 9.182 24.594 1.00 84.50 347 LEU A O 1
ATOM 2718 N N . SER A 1 348 ? 1.430 7.127 25.098 1.00 82.75 348 SER A N 1
ATOM 2719 C CA . SER A 1 348 ? 2.474 6.740 26.057 1.00 82.75 348 SER A CA 1
ATOM 2720 C C . SER A 1 348 ? 3.870 6.999 25.472 1.00 82.75 348 SER A C 1
ATOM 2722 O O . SER A 1 348 ? 4.225 6.388 24.456 1.00 82.75 348 SER A O 1
ATOM 2724 N N . PRO A 1 349 ? 4.675 7.902 26.059 1.00 77.19 349 PRO A N 1
ATOM 2725 C CA . PRO A 1 349 ? 6.015 8.191 25.560 1.00 77.19 349 PRO A CA 1
ATOM 2726 C C . PRO A 1 349 ? 7.010 7.069 25.884 1.00 77.19 349 PRO A C 1
ATOM 2728 O O . PRO A 1 349 ? 7.992 6.920 25.160 1.00 77.19 349 PRO A O 1
ATOM 2731 N N . ASP A 1 350 ? 6.751 6.270 26.923 1.00 75.88 350 ASP A N 1
ATOM 2732 C CA . ASP A 1 350 ? 7.655 5.210 27.387 1.00 75.88 350 ASP A CA 1
ATOM 2733 C C . ASP A 1 350 ? 7.792 4.081 26.355 1.00 75.88 350 ASP A C 1
ATOM 2735 O O . ASP A 1 350 ? 8.873 3.522 26.182 1.00 75.88 350 ASP A O 1
ATOM 2739 N N . ASP A 1 351 ? 6.726 3.819 25.593 1.00 67.25 351 ASP A N 1
ATOM 2740 C CA . ASP A 1 351 ? 6.722 2.820 24.519 1.00 67.25 351 ASP A CA 1
ATOM 2741 C C . ASP A 1 351 ? 7.041 3.434 23.145 1.00 67.25 351 ASP A C 1
ATOM 2743 O O . ASP A 1 351 ? 6.735 2.839 22.117 1.00 67.25 351 ASP A O 1
ATOM 2747 N N . ALA A 1 352 ? 7.536 4.675 23.073 1.00 68.44 352 ALA A N 1
ATOM 2748 C CA . ALA A 1 352 ? 7.851 5.301 21.790 1.00 68.44 352 ALA A CA 1
ATOM 2749 C C . ALA A 1 352 ? 9.091 4.653 21.156 1.00 68.44 352 ALA A C 1
ATOM 2751 O O . ALA A 1 352 ? 10.213 4.771 21.657 1.00 68.44 352 ALA A O 1
ATOM 2752 N N . THR A 1 353 ? 8.908 4.008 20.004 1.00 67.38 353 THR A N 1
ATOM 2753 C CA . THR A 1 353 ? 10.038 3.500 19.220 1.00 67.38 353 THR A CA 1
ATOM 2754 C C . THR A 1 353 ? 10.928 4.642 18.714 1.00 67.38 353 THR A C 1
ATOM 2756 O O . THR A 1 353 ? 10.460 5.688 18.255 1.00 67.38 353 THR A O 1
ATOM 2759 N N . LYS A 1 354 ? 12.255 4.460 18.791 1.00 63.94 354 LYS A N 1
ATOM 2760 C CA . LYS A 1 354 ? 13.211 5.417 18.214 1.00 63.94 354 LYS A CA 1
ATOM 2761 C C . LYS A 1 354 ? 13.067 5.408 16.694 1.00 63.94 354 LYS A C 1
ATOM 2763 O O . LYS A 1 354 ? 13.468 4.450 16.041 1.00 63.94 354 LYS A O 1
ATOM 2768 N N . VAL A 1 355 ? 12.525 6.486 16.135 1.00 58.34 355 VAL A N 1
ATOM 2769 C CA . VAL A 1 355 ? 12.423 6.655 14.682 1.00 58.34 355 VAL A CA 1
ATOM 2770 C C . VAL A 1 355 ? 13.751 7.212 14.145 1.00 58.34 355 VAL A C 1
ATOM 2772 O O . VAL A 1 355 ? 14.263 8.172 14.726 1.00 58.34 355 VAL A O 1
ATOM 2775 N N . PRO A 1 356 ? 14.314 6.662 13.051 1.00 55.06 356 PRO A N 1
ATOM 2776 C CA . PRO A 1 356 ? 15.509 7.209 12.412 1.00 55.06 356 PRO A CA 1
ATOM 2777 C C . PRO A 1 356 ? 15.352 8.684 12.011 1.00 55.06 356 PRO A C 1
ATOM 2779 O O . PRO A 1 356 ? 14.255 9.133 11.656 1.00 55.06 356 PRO A O 1
ATOM 2782 N N . ASP A 1 357 ? 16.461 9.433 12.031 1.00 52.34 357 ASP A N 1
ATOM 2783 C CA . ASP A 1 357 ? 16.482 10.845 11.638 1.00 52.34 357 ASP A CA 1
ATOM 2784 C C . ASP A 1 357 ? 15.953 11.032 10.211 1.00 52.34 357 ASP A C 1
ATOM 2786 O O . ASP A 1 357 ? 16.445 10.455 9.236 1.00 52.34 357 ASP A O 1
ATOM 2790 N N . ARG A 1 358 ? 14.935 11.887 10.088 1.00 55.72 358 ARG A N 1
ATOM 2791 C CA . ARG A 1 358 ? 14.210 12.114 8.837 1.00 55.72 358 ARG A CA 1
ATOM 2792 C C . ARG A 1 358 ? 15.006 13.026 7.902 1.00 55.72 358 ARG A C 1
ATOM 2794 O O . ARG A 1 358 ? 14.872 14.249 7.936 1.00 55.72 358 ARG A O 1
ATOM 2801 N N . MET A 1 359 ? 15.819 12.444 7.029 1.00 55.34 359 MET A N 1
ATOM 2802 C CA . MET A 1 359 ? 16.482 13.163 5.940 1.00 55.34 359 MET A CA 1
ATOM 2803 C C . MET A 1 359 ? 15.469 13.664 4.897 1.00 55.34 359 MET A C 1
ATOM 2805 O O . MET A 1 359 ? 14.759 12.874 4.273 1.00 55.34 359 MET A O 1
ATOM 2809 N N . GLN A 1 360 ? 15.419 14.984 4.679 1.00 62.06 360 GLN A N 1
ATOM 2810 C CA . GLN A 1 360 ? 14.532 15.616 3.697 1.00 62.06 360 GLN A CA 1
ATOM 2811 C C . GLN A 1 360 ? 15.189 15.694 2.313 1.00 62.06 360 GLN A C 1
ATOM 2813 O O . GLN A 1 360 ? 16.041 16.549 2.048 1.00 62.06 360 GLN A O 1
ATOM 2818 N N . PHE A 1 361 ? 14.758 14.812 1.415 1.00 70.38 361 PHE A N 1
ATOM 2819 C CA . PHE A 1 361 ? 15.110 14.863 -0.001 1.00 70.38 361 PHE A CA 1
ATOM 2820 C C . PHE A 1 361 ? 14.120 15.728 -0.782 1.00 70.38 361 PHE A C 1
ATOM 2822 O O . PHE A 1 361 ? 12.921 15.776 -0.494 1.00 70.38 361 PHE A O 1
ATOM 2829 N N . CYS A 1 362 ? 14.626 16.395 -1.810 1.00 74.88 362 CYS A N 1
ATOM 2830 C CA . CYS A 1 362 ? 13.805 17.082 -2.783 1.00 74.88 362 CYS A CA 1
ATOM 2831 C C . CYS A 1 362 ? 13.159 16.094 -3.769 1.00 74.88 362 CYS A C 1
ATOM 2833 O O . CYS A 1 362 ? 13.561 14.932 -3.859 1.00 74.88 362 CYS A O 1
ATOM 2835 N N . GLN A 1 363 ? 12.201 16.568 -4.566 1.00 72.19 363 GLN A N 1
ATOM 2836 C CA . GLN A 1 363 ? 11.538 15.779 -5.620 1.00 72.19 363 GLN A CA 1
ATOM 2837 C C . GLN A 1 363 ? 12.498 15.171 -6.669 1.00 72.19 363 GLN A C 1
ATOM 2839 O O . GLN A 1 363 ? 12.135 14.248 -7.382 1.00 72.19 363 GLN A O 1
ATOM 2844 N N . HIS A 1 364 ? 13.743 15.650 -6.752 1.00 70.12 364 HIS A N 1
ATOM 2845 C CA . HIS A 1 364 ? 14.776 15.104 -7.641 1.00 70.12 364 HIS A CA 1
ATOM 2846 C C . HIS A 1 364 ? 15.709 14.097 -6.944 1.00 70.12 364 HIS A C 1
ATOM 2848 O O . HIS A 1 364 ? 16.731 13.720 -7.513 1.00 70.12 364 HIS A O 1
ATOM 2854 N N . GLY A 1 365 ? 15.413 13.699 -5.700 1.00 66.25 365 GLY A N 1
ATOM 2855 C CA . GLY A 1 365 ? 16.214 12.719 -4.959 1.00 66.25 365 GLY A CA 1
ATOM 2856 C C . GLY A 1 365 ? 17.508 13.252 -4.351 1.00 66.25 365 GLY A C 1
ATOM 2857 O O . GLY A 1 365 ? 18.356 12.478 -3.926 1.00 66.25 365 GLY A O 1
ATOM 2858 N N . GLN A 1 366 ? 17.684 14.571 -4.324 1.00 68.62 366 GLN A N 1
ATOM 2859 C CA . GLN A 1 366 ? 18.876 15.236 -3.796 1.00 68.62 366 GLN A CA 1
ATOM 2860 C C . GLN A 1 366 ? 18.528 15.948 -2.491 1.00 68.62 366 GLN A C 1
ATOM 2862 O O . GLN A 1 366 ? 17.365 16.253 -2.239 1.00 68.62 366 GLN A O 1
ATOM 2867 N N . LEU A 1 367 ? 19.519 16.256 -1.655 1.00 69.44 367 LEU A N 1
ATOM 2868 C CA . LEU A 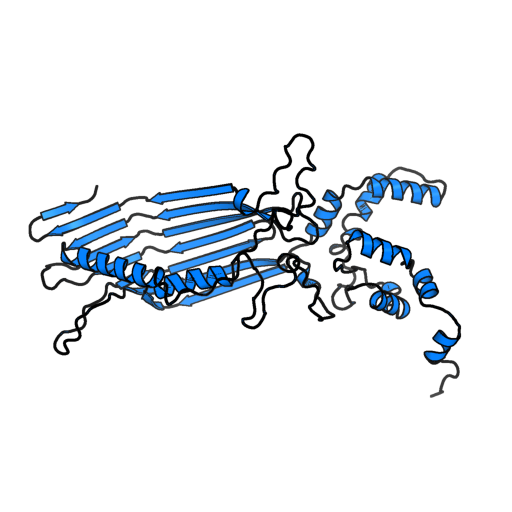1 367 ? 19.278 17.126 -0.504 1.00 69.44 367 LEU A CA 1
ATOM 2869 C C . LEU A 1 367 ? 18.740 18.474 -0.996 1.00 69.44 367 LEU A C 1
ATOM 2871 O O . LEU A 1 367 ? 19.292 19.064 -1.927 1.00 69.44 367 LEU A O 1
ATOM 2875 N N . THR A 1 368 ? 17.693 18.984 -0.349 1.00 68.31 368 THR A N 1
ATOM 2876 C CA . THR A 1 368 ? 17.006 20.240 -0.704 1.00 68.31 368 THR A CA 1
ATOM 2877 C C . THR A 1 368 ? 17.969 21.407 -0.959 1.00 68.31 368 THR A C 1
ATOM 2879 O O . THR A 1 368 ? 17.775 22.185 -1.893 1.00 68.31 368 THR A O 1
ATOM 2882 N N . LYS A 1 369 ? 19.053 21.489 -0.175 1.00 70.50 369 LYS A N 1
ATOM 2883 C CA . LYS A 1 369 ? 20.081 22.541 -0.255 1.00 70.50 369 LYS A CA 1
ATOM 2884 C C . LYS A 1 369 ? 21.140 22.325 -1.348 1.00 70.50 369 LYS A C 1
ATOM 2886 O O . LYS A 1 369 ? 21.834 23.269 -1.697 1.00 70.50 369 LYS A O 1
ATOM 2891 N N . ALA A 1 370 ? 21.276 21.108 -1.875 1.00 69.25 370 ALA A N 1
ATOM 2892 C CA . ALA A 1 370 ? 22.309 20.716 -2.841 1.00 69.25 370 ALA A CA 1
ATOM 2893 C C . ALA A 1 370 ? 21.711 20.249 -4.181 1.00 69.25 370 ALA A C 1
ATOM 2895 O O . ALA A 1 370 ? 22.341 19.507 -4.935 1.00 69.25 370 ALA A O 1
ATOM 2896 N N . CYS A 1 371 ? 20.469 20.644 -4.475 1.00 71.56 371 CYS A N 1
ATOM 2897 C CA . CYS A 1 371 ? 19.783 20.171 -5.664 1.00 71.56 371 CYS A CA 1
ATOM 2898 C C . CYS A 1 371 ? 20.326 20.835 -6.941 1.00 71.56 371 CYS A C 1
ATOM 2900 O O . CYS A 1 371 ? 20.161 22.028 -7.166 1.00 71.56 371 CYS A O 1
ATOM 2902 N N . SER A 1 372 ? 20.895 20.023 -7.826 1.00 70.75 372 SER A N 1
ATOM 2903 C CA . SER A 1 372 ? 21.439 20.383 -9.142 1.00 70.75 372 SER A CA 1
ATOM 2904 C C . SER A 1 372 ? 20.413 20.908 -10.158 1.00 70.75 372 SER A C 1
ATOM 2906 O O . SER A 1 372 ? 20.813 21.412 -11.212 1.00 70.75 372 SER A O 1
ATOM 2908 N N . VAL A 1 373 ? 19.113 20.766 -9.878 1.00 69.56 373 VAL A N 1
ATOM 2909 C CA . VAL A 1 373 ? 17.997 21.211 -10.737 1.00 69.56 373 VAL A CA 1
ATOM 2910 C C . VAL A 1 373 ? 17.381 22.523 -10.230 1.00 69.56 373 VAL A C 1
ATOM 2912 O O . VAL A 1 373 ? 16.770 23.258 -11.009 1.00 69.56 373 VAL A O 1
ATOM 2915 N N . ALA A 1 374 ? 17.573 22.859 -8.948 1.00 67.19 374 ALA A N 1
ATOM 2916 C CA . ALA A 1 374 ? 17.065 24.097 -8.364 1.00 67.19 374 ALA A CA 1
ATOM 2917 C C . ALA A 1 374 ? 17.632 25.323 -9.103 1.00 67.19 374 ALA A C 1
ATOM 2919 O O . ALA A 1 374 ? 18.836 25.409 -9.337 1.00 67.19 374 ALA A O 1
ATOM 2920 N N . GLY A 1 375 ? 16.764 26.262 -9.496 1.00 59.97 375 GLY A N 1
ATOM 2921 C CA . GLY A 1 375 ? 17.169 27.516 -10.145 1.00 59.97 375 GLY A CA 1
ATOM 2922 C C . GLY A 1 375 ? 17.556 27.427 -11.631 1.00 59.97 375 GLY A C 1
ATOM 2923 O O . GLY A 1 375 ? 18.049 28.409 -12.176 1.00 59.97 375 GLY A O 1
ATOM 2924 N N . LYS A 1 376 ? 17.343 26.288 -12.314 1.00 61.62 376 LYS A N 1
ATOM 2925 C CA . LYS A 1 376 ? 17.629 26.138 -13.761 1.00 61.62 376 LYS A CA 1
ATOM 2926 C C . LYS A 1 376 ? 16.449 26.444 -14.695 1.00 61.62 376 LYS A C 1
ATOM 2928 O O . LYS A 1 376 ? 16.657 26.563 -15.903 1.00 61.62 376 LYS A O 1
ATOM 2933 N N . LYS A 1 377 ? 15.219 26.574 -14.180 1.00 57.31 377 LYS A N 1
ATOM 2934 C CA . LYS A 1 377 ? 14.053 26.980 -14.985 1.00 57.31 377 LYS A CA 1
ATOM 2935 C C . LYS A 1 377 ? 14.090 28.502 -15.176 1.00 57.31 377 LYS A C 1
ATOM 2937 O O . LYS A 1 377 ? 14.077 29.254 -14.206 1.00 57.31 377 LYS A O 1
ATOM 2942 N N . LYS A 1 378 ? 14.192 28.956 -16.433 1.00 47.62 378 LYS A N 1
ATOM 2943 C CA . LYS A 1 378 ? 14.148 30.383 -16.793 1.00 47.62 378 LYS A CA 1
ATOM 2944 C C . LYS A 1 378 ? 12.824 30.970 -16.273 1.00 47.62 378 LYS A C 1
ATOM 2946 O O . LYS A 1 378 ? 11.780 30.496 -16.705 1.00 47.62 378 LYS A O 1
ATOM 2951 N N . ASN A 1 379 ? 12.896 31.975 -15.395 1.00 49.91 379 ASN A N 1
ATOM 2952 C CA . ASN A 1 379 ? 11.798 32.796 -14.834 1.00 49.91 379 ASN A CA 1
ATOM 2953 C C . ASN A 1 379 ? 11.312 32.507 -13.402 1.00 49.91 379 ASN A C 1
ATOM 2955 O O . ASN A 1 379 ? 10.344 33.134 -12.982 1.00 49.91 379 ASN A O 1
ATOM 2959 N N . GLU A 1 380 ? 11.990 31.676 -12.610 1.00 52.97 380 GLU A N 1
ATOM 2960 C CA . GLU A 1 380 ? 11.710 31.598 -11.166 1.00 52.97 380 GLU A CA 1
ATOM 2961 C C . GLU A 1 380 ? 12.923 32.074 -10.349 1.00 52.97 380 GLU A C 1
ATOM 2963 O O . GLU A 1 380 ? 14.062 31.781 -10.729 1.00 52.97 380 GLU A O 1
ATOM 2968 N N . PRO A 1 381 ? 12.727 32.826 -9.243 1.00 50.97 381 PRO A N 1
ATOM 2969 C CA . PRO A 1 381 ? 13.821 33.156 -8.330 1.00 50.97 381 PRO A CA 1
ATOM 2970 C C . PRO A 1 381 ? 14.503 31.866 -7.849 1.00 50.97 381 PRO A C 1
ATOM 2972 O O . PRO A 1 381 ? 13.862 30.816 -7.824 1.00 50.97 381 PRO A O 1
ATOM 2975 N N . LEU A 1 382 ? 15.791 31.933 -7.470 1.00 57.19 382 LEU A N 1
ATOM 2976 C CA . LEU A 1 382 ? 16.565 30.816 -6.895 1.00 57.19 382 LEU A CA 1
ATOM 2977 C C . LEU A 1 382 ? 15.908 30.304 -5.598 1.00 57.19 382 LEU A C 1
ATOM 2979 O O . LEU A 1 382 ? 16.339 30.602 -4.487 1.00 57.19 382 LEU A O 1
ATOM 2983 N N . ALA A 1 383 ? 14.828 29.548 -5.736 1.00 62.84 383 ALA A N 1
ATOM 2984 C CA . ALA A 1 383 ? 14.130 28.904 -4.650 1.00 62.84 383 ALA A CA 1
ATOM 2985 C C . ALA A 1 383 ? 14.784 27.546 -4.389 1.00 62.84 383 ALA A C 1
ATOM 2987 O O . ALA A 1 383 ? 15.147 26.817 -5.318 1.00 62.84 383 ALA A O 1
ATOM 2988 N N . ALA A 1 384 ? 14.930 27.199 -3.109 1.00 69.62 384 ALA A N 1
ATOM 2989 C CA . ALA A 1 384 ? 15.344 25.861 -2.714 1.00 69.62 384 ALA A CA 1
ATOM 2990 C C . ALA A 1 384 ? 14.375 24.823 -3.303 1.00 69.62 384 ALA A C 1
ATOM 2992 O O . ALA A 1 384 ? 13.163 25.047 -3.366 1.00 69.62 384 ALA A O 1
ATOM 2993 N N . CYS A 1 385 ? 14.908 23.682 -3.745 1.00 77.31 385 CYS A N 1
ATOM 2994 C CA . CYS A 1 385 ? 14.074 22.640 -4.329 1.00 77.31 385 CYS A CA 1
ATOM 2995 C C . CYS A 1 385 ? 13.094 22.098 -3.285 1.00 77.31 385 CYS A C 1
ATOM 2997 O O . CYS A 1 385 ? 13.496 21.778 -2.171 1.00 77.31 385 CYS A O 1
ATOM 2999 N N . ARG A 1 386 ? 11.820 21.948 -3.643 1.00 79.12 386 ARG A N 1
ATOM 3000 C CA . ARG A 1 386 ? 10.797 21.471 -2.706 1.00 79.12 386 ARG A CA 1
ATOM 3001 C C . ARG A 1 386 ? 10.925 19.969 -2.446 1.00 79.12 386 ARG A C 1
ATOM 3003 O O . ARG A 1 386 ? 11.414 19.216 -3.296 1.00 79.12 386 ARG A O 1
ATOM 3010 N N . THR A 1 387 ? 10.509 19.557 -1.252 1.00 78.50 387 THR A N 1
ATOM 3011 C CA . THR A 1 387 ? 10.376 18.146 -0.882 1.00 78.50 387 THR A CA 1
ATOM 3012 C C . THR A 1 387 ? 9.168 17.532 -1.578 1.00 78.50 387 THR A C 1
ATOM 3014 O O . THR A 1 387 ? 8.225 18.235 -1.942 1.00 78.50 387 THR A O 1
ATOM 3017 N N . GLU A 1 388 ? 9.198 16.212 -1.744 1.00 74.56 388 GLU A N 1
ATOM 3018 C CA . GLU A 1 388 ? 8.061 15.415 -2.224 1.00 74.56 388 GLU A CA 1
ATOM 3019 C C . GLU A 1 388 ? 6.783 15.721 -1.426 1.00 74.56 388 GLU A C 1
ATOM 3021 O O . GLU A 1 388 ? 5.732 16.009 -1.991 1.00 74.56 388 GLU A O 1
ATOM 3026 N N . GLU A 1 389 ? 6.917 15.813 -0.105 1.00 77.00 389 GLU A N 1
ATOM 3027 C CA . GLU A 1 389 ? 5.825 16.130 0.811 1.00 77.00 389 GLU A CA 1
ATOM 3028 C C . GLU A 1 389 ? 5.212 17.523 0.590 1.00 77.00 389 GLU A C 1
ATOM 3030 O O . GLU A 1 389 ? 3.996 17.682 0.659 1.00 77.00 389 GLU A O 1
ATOM 3035 N N . ALA A 1 390 ? 6.036 18.532 0.291 1.00 80.62 390 ALA A N 1
ATOM 3036 C CA . ALA A 1 390 ? 5.571 19.904 0.082 1.00 80.62 390 ALA A CA 1
ATOM 3037 C C . ALA A 1 390 ? 4.848 20.102 -1.262 1.00 80.62 390 ALA A C 1
ATOM 3039 O O . ALA A 1 390 ? 4.169 21.110 -1.451 1.00 80.62 390 ALA A O 1
ATOM 3040 N N . MET A 1 391 ? 5.028 19.175 -2.204 1.00 76.50 391 MET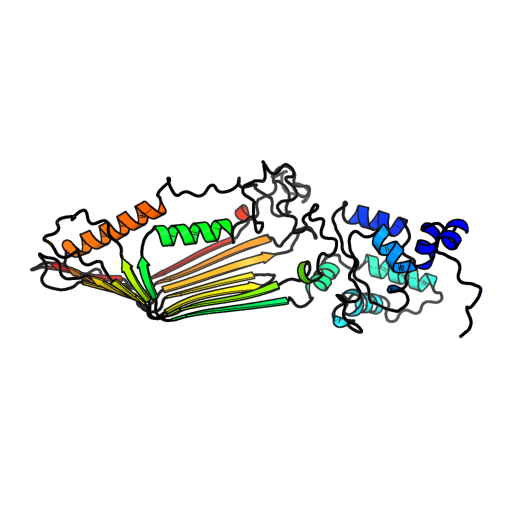 A N 1
ATOM 3041 C CA . MET A 1 391 ? 4.403 19.207 -3.529 1.00 76.50 391 MET A CA 1
ATOM 3042 C C . MET A 1 391 ? 3.194 18.278 -3.637 1.00 76.50 391 MET A C 1
ATOM 3044 O O . MET A 1 391 ? 2.452 18.360 -4.615 1.00 76.50 391 MET A O 1
ATOM 3048 N N . LYS A 1 392 ? 3.002 17.400 -2.649 1.00 86.12 392 LYS A N 1
ATOM 3049 C CA . LYS A 1 392 ? 1.964 16.377 -2.652 1.00 86.12 392 LYS A CA 1
ATOM 3050 C C . LYS A 1 392 ? 0.576 17.013 -2.593 1.00 86.12 392 LYS A C 1
ATOM 3052 O O . LYS A 1 392 ? 0.231 17.681 -1.618 1.00 86.12 392 LYS A O 1
ATOM 3057 N N . TYR A 1 393 ? -0.240 16.763 -3.613 1.00 90.44 393 TYR A N 1
ATOM 3058 C CA . TYR A 1 393 ? -1.663 17.081 -3.571 1.00 90.44 393 TYR A CA 1
ATOM 3059 C C . TYR A 1 393 ? -2.350 16.204 -2.525 1.00 90.44 393 TYR A C 1
ATOM 3061 O O . TYR A 1 393 ? -2.151 14.989 -2.507 1.00 90.44 393 TYR A O 1
ATOM 3069 N N . ARG A 1 394 ? -3.156 16.814 -1.654 1.00 92.44 394 ARG A N 1
ATOM 3070 C CA . ARG A 1 394 ? -3.862 16.110 -0.585 1.00 92.44 394 ARG A CA 1
ATOM 3071 C C . ARG A 1 394 ? -5.325 16.461 -0.600 1.00 92.44 394 ARG A C 1
ATOM 3073 O O . ARG A 1 394 ? -5.681 17.636 -0.612 1.00 92.44 394 ARG A O 1
ATOM 3080 N N . GLN A 1 395 ? -6.151 15.434 -0.518 1.00 94.62 395 GLN A N 1
ATOM 3081 C CA . GLN A 1 395 ? -7.576 15.594 -0.316 1.00 94.62 395 GLN A CA 1
ATOM 3082 C C . GLN A 1 395 ? -8.045 14.586 0.723 1.00 94.62 395 GLN A C 1
ATOM 3084 O O . GLN A 1 395 ? -7.653 13.423 0.686 1.00 94.62 395 GLN A O 1
ATOM 3089 N N . ILE A 1 396 ? -8.879 15.053 1.648 1.00 94.38 396 ILE A N 1
ATOM 3090 C CA . ILE A 1 396 ? -9.547 14.217 2.638 1.00 94.38 396 ILE A CA 1
ATOM 3091 C C . ILE A 1 396 ? -11.037 14.484 2.499 1.00 94.38 396 ILE A C 1
ATOM 3093 O O . ILE A 1 396 ? -11.466 15.636 2.562 1.00 94.38 396 ILE A O 1
ATOM 3097 N N . ARG A 1 397 ? -11.815 13.428 2.289 1.00 96.50 397 ARG A N 1
ATOM 3098 C CA . ARG A 1 397 ? -13.271 13.462 2.360 1.00 96.50 397 ARG A CA 1
ATOM 3099 C C . ARG A 1 397 ? -13.713 12.597 3.527 1.00 96.50 397 ARG A C 1
ATOM 3101 O O . ARG A 1 397 ? -13.260 11.465 3.648 1.00 96.50 397 ARG A O 1
ATOM 3108 N N . ILE A 1 398 ? -14.585 13.140 4.364 1.00 96.69 398 ILE A N 1
ATOM 3109 C CA . ILE A 1 398 ? -15.221 12.414 5.460 1.00 96.69 398 ILE A CA 1
ATOM 3110 C C . ILE A 1 398 ? -16.724 12.523 5.230 1.00 96.69 398 ILE A C 1
ATOM 3112 O O . ILE A 1 398 ? -17.223 13.629 5.027 1.00 96.69 398 ILE A O 1
ATOM 3116 N N . SER A 1 399 ? -17.411 11.387 5.220 1.00 96.50 399 SER A N 1
ATOM 3117 C CA . SER A 1 399 ? -18.868 11.295 5.175 1.00 96.50 399 SER A CA 1
ATOM 3118 C C . SER A 1 399 ? -19.335 10.497 6.379 1.00 96.50 399 SER A C 1
ATOM 3120 O O . SER A 1 399 ? -18.748 9.460 6.684 1.00 96.50 399 SER A O 1
ATOM 3122 N N . VAL A 1 400 ? -20.368 10.996 7.047 1.00 96.50 400 VAL A N 1
ATOM 3123 C CA . VAL A 1 400 ? -21.075 10.301 8.122 1.00 96.50 400 VAL A CA 1
ATOM 3124 C C . VAL A 1 400 ? -22.547 10.318 7.741 1.00 96.50 400 VAL A C 1
ATOM 3126 O O . VAL A 1 400 ? -23.070 11.405 7.486 1.00 96.50 400 VAL A O 1
ATOM 3129 N N . ASP A 1 401 ? -23.176 9.149 7.655 1.00 95.44 401 ASP A N 1
ATOM 3130 C CA . ASP A 1 401 ? -24.553 9.035 7.159 1.00 95.44 401 ASP A CA 1
ATOM 3131 C C . ASP A 1 401 ? -25.569 9.559 8.192 1.00 95.44 401 ASP A C 1
ATOM 3133 O O . ASP A 1 401 ? -26.299 10.512 7.906 1.00 95.44 401 ASP A O 1
ATOM 3137 N N . SER A 1 402 ? -25.566 9.022 9.419 1.00 94.25 402 SER A N 1
ATOM 3138 C CA . SER A 1 402 ? -26.359 9.542 10.545 1.00 94.25 402 SER A CA 1
ATOM 3139 C C . SER A 1 402 ? -25.739 9.221 11.913 1.00 94.25 402 SER A C 1
ATOM 3141 O O . SER A 1 402 ? -24.884 8.339 12.038 1.00 94.25 402 SER A O 1
ATOM 3143 N N . VAL A 1 403 ? -26.164 9.951 12.955 1.00 93.81 403 VAL A N 1
ATOM 3144 C CA . VAL A 1 403 ? -25.810 9.676 14.359 1.00 93.81 403 VAL A CA 1
ATOM 3145 C C . VAL A 1 403 ? -27.056 9.782 15.248 1.00 93.81 403 VAL A C 1
ATOM 3147 O O . VAL A 1 403 ? -27.465 10.872 15.645 1.00 93.81 403 VAL A O 1
ATOM 3150 N N . ASP A 1 404 ? -27.630 8.635 15.600 1.00 92.62 404 ASP A N 1
ATOM 3151 C CA . ASP A 1 404 ? -28.867 8.474 16.369 1.00 92.62 404 ASP A CA 1
ATOM 3152 C C . ASP A 1 404 ? -28.602 7.783 17.721 1.00 92.62 404 ASP A C 1
ATOM 3154 O O . ASP A 1 404 ? -28.848 6.588 17.912 1.00 92.62 404 ASP A O 1
ATOM 3158 N N . LEU A 1 405 ? -28.104 8.538 18.701 1.00 89.94 405 LEU A N 1
ATOM 3159 C CA . LEU A 1 405 ? -27.852 8.043 20.054 1.00 89.94 405 LEU A CA 1
ATOM 3160 C C . LEU A 1 405 ? -28.993 8.423 21.000 1.00 89.94 405 LEU A C 1
ATOM 3162 O O . LEU A 1 405 ? -29.447 9.566 21.053 1.00 89.94 405 LEU A O 1
ATOM 3166 N N . THR A 1 406 ? -29.442 7.444 21.780 1.00 88.88 406 THR A N 1
ATOM 3167 C CA . THR A 1 406 ? -30.478 7.605 22.800 1.00 88.88 406 THR A CA 1
ATOM 3168 C C . THR A 1 406 ? -29.887 7.322 24.173 1.00 88.88 406 THR A C 1
ATOM 3170 O O . THR A 1 406 ? -29.468 6.203 24.459 1.00 88.88 406 THR A O 1
ATOM 3173 N N . PHE A 1 407 ? -29.877 8.332 25.029 1.00 86.62 407 PHE A N 1
ATOM 3174 C CA . PHE A 1 407 ? -29.460 8.246 26.419 1.00 86.62 407 PHE A CA 1
ATOM 3175 C C . PHE A 1 407 ? -30.699 8.084 27.295 1.00 86.62 407 PHE A C 1
ATOM 3177 O O . PHE A 1 407 ? -31.555 8.970 27.331 1.00 86.62 407 PHE A O 1
ATOM 3184 N N . ALA A 1 408 ? -30.811 6.941 27.962 1.00 83.12 408 ALA A N 1
ATOM 3185 C CA . ALA A 1 408 ? -31.891 6.649 28.891 1.00 83.12 408 ALA A CA 1
ATOM 3186 C C . ALA A 1 408 ? -31.413 6.884 30.327 1.00 83.12 408 ALA A C 1
ATOM 3188 O O . ALA A 1 408 ? -30.345 6.428 30.714 1.00 83.12 408 ALA A O 1
ATOM 3189 N N . GLU A 1 409 ? -32.216 7.597 31.101 1.00 80.25 409 GLU A N 1
ATOM 3190 C CA . GLU A 1 409 ? -32.115 7.744 32.552 1.00 80.25 409 GLU A CA 1
ATOM 3191 C C . GLU A 1 409 ? -33.458 7.276 33.145 1.00 80.25 409 GLU A C 1
ATOM 3193 O O . GLU A 1 409 ? -34.461 7.274 32.428 1.00 80.25 409 GLU A O 1
ATOM 3198 N N . GLU A 1 410 ? -33.527 6.905 34.433 1.00 70.62 410 GLU A N 1
ATOM 3199 C CA . GLU A 1 410 ? -34.701 6.257 35.069 1.00 70.62 410 GLU A CA 1
ATOM 3200 C C . GLU A 1 410 ? -36.080 6.860 34.713 1.00 70.62 410 GLU A C 1
ATOM 3202 O O . GLU A 1 410 ? -37.097 6.167 34.779 1.00 70.62 410 GLU A O 1
ATOM 3207 N N . LYS A 1 411 ? -36.146 8.157 34.376 1.00 72.31 411 LYS A N 1
ATOM 3208 C CA . LYS A 1 411 ? -37.385 8.868 34.009 1.00 72.31 411 LYS A CA 1
ATOM 3209 C C . LYS A 1 411 ? -37.265 9.785 32.787 1.00 72.31 411 LYS A C 1
ATOM 3211 O O . LYS A 1 411 ? -38.241 10.460 32.457 1.00 72.31 411 LYS A O 1
ATOM 3216 N N . THR A 1 412 ? -36.111 9.827 32.123 1.00 77.19 412 THR A N 1
ATOM 3217 C CA . THR A 1 412 ? -35.827 10.808 31.065 1.00 77.19 412 THR A CA 1
ATOM 3218 C C . THR A 1 412 ? -35.130 10.132 29.895 1.00 77.19 412 THR A C 1
ATOM 3220 O O . THR A 1 412 ? -34.263 9.288 30.088 1.00 77.19 412 THR A O 1
ATOM 3223 N N . ILE A 1 413 ? -35.489 10.518 28.670 1.00 81.06 413 ILE A N 1
ATOM 3224 C CA . ILE A 1 413 ? -34.807 10.064 27.457 1.00 81.06 413 ILE A CA 1
ATOM 3225 C C . ILE A 1 413 ? -34.272 11.290 26.722 1.00 81.06 413 ILE A C 1
ATOM 3227 O O . ILE A 1 413 ? -35.033 12.184 26.349 1.00 81.06 413 ILE A O 1
ATOM 3231 N N . LEU A 1 414 ? -32.961 11.317 26.506 1.00 81.94 414 LEU A N 1
ATOM 3232 C CA . LEU A 1 414 ? -32.263 12.297 25.682 1.00 81.94 414 LEU A CA 1
ATOM 3233 C C . LEU A 1 414 ? -31.905 11.638 24.355 1.00 81.94 414 LEU A C 1
ATOM 3235 O O . LEU A 1 414 ? -31.184 10.648 24.331 1.00 81.94 414 LEU A O 1
ATOM 3239 N N . LYS A 1 415 ? -32.396 12.181 23.244 1.00 81.81 415 LYS A N 1
ATOM 3240 C CA . LYS A 1 415 ? -32.099 11.665 21.907 1.00 81.81 415 LYS A CA 1
ATOM 3241 C C . LYS A 1 415 ? -31.343 12.717 21.106 1.00 81.81 415 LYS A C 1
ATOM 3243 O O . LYS A 1 415 ? -31.782 13.865 21.058 1.00 81.81 415 LYS A O 1
ATOM 3248 N N . THR A 1 416 ? -30.224 12.337 20.495 1.00 76.69 416 THR A N 1
ATOM 3249 C CA . THR A 1 416 ? -29.562 13.180 19.494 1.00 76.69 416 THR A CA 1
ATOM 3250 C C . THR A 1 416 ? -30.353 13.093 18.189 1.00 76.69 416 THR A C 1
ATOM 3252 O O . THR A 1 416 ? -30.703 11.995 17.764 1.00 76.69 416 THR A O 1
ATOM 3255 N N . THR A 1 417 ? -30.688 14.242 17.602 1.00 55.94 417 THR A N 1
ATOM 3256 C CA . THR A 1 417 ? -31.364 14.374 16.296 1.00 55.94 417 THR A CA 1
ATOM 3257 C C . THR A 1 417 ? -30.476 15.079 15.302 1.00 55.94 417 THR A C 1
ATOM 3259 O O . THR A 1 417 ? -29.830 16.060 15.747 1.00 55.94 417 THR A O 1
#